Protein 3U9W (pdb70)

GO terms:
  GO:0043171 peptide catabolic process (P, IDA)
  GO:0008270 zinc ion binding (F, IDA)
  GO:0004177 aminopeptidase activity (F, IDA)
  GO:0004301 epoxide hydrolase activity (F, IDA)
  GO:0004463 leukotriene-A4 hydrolase activity (F, IDA)
  GO:0019370 leukotriene biosynthetic process (P, IDA)
  GO:0005737 cytoplasm (C, EXP)
  GO:0045148 tripeptide aminopeptidase activity (F, EXP)
  GO:0004463 leukotriene-A4 hydrolase activity (F, EXP)
  GO:0008233 peptidase activity (F, TAS)
  GO:0008270 zinc ion binding (F, TAS)
  GO:0019370 leukotriene biosynthetic process (P, TAS)
  GO:0004463 leukotriene-A4 hydrolase activity (F, TAS)
  GO:1904724 tertiary granule lumen (C, TAS)
  GO:1904813 ficolin-1-rich granule lumen (C, TAS)
  GO:0005576 extracellular region (C, TAS)
  GO:0005829 cytosol (C, TAS)
  GO:0005515 protein binding (F, IPI)
  GO:0005829 cytosol (C, IDA)
  GO:0070006 metalloaminopeptidase activity (F, IMP)

CATH classification: 2.60.40.1730 (+3 more: 3.30.2010.30, 1.10.390.10, 1.25.40.320)

Structure (mmCIF, N/CA/C/O backbone):
data_3U9W
#
_entry.id   3U9W
#
_cell.length_a   78.078
_cell.length_b   86.799
_cell.length_c   99.145
_cell.angle_alpha   90.000
_cell.angle_beta   90.000
_cell.angle_gamma   90.000
#
_symmetry.space_group_name_H-M   'P 21 21 21'
#
loop_
_entity.id
_entity.type
_entity.pdbx_description
1 polymer 'Leukotriene A-4 hydrolase'
2 non-polymer 'ZINC ION'
3 non-polymer 'YTTERBIUM (III) ION'
4 non-polymer 'CHLORIDE ION'
5 non-polymer IMIDAZOLE
6 non-polymer GLYCEROL
7 non-polymer N-[3-(4-benzylphenoxy)propyl]-N-methyl-beta-alanine
8 non-polymer 'ACETATE ION'
9 water water
#
loop_
_atom_site.group_PDB
_atom_site.id
_atom_site.type_symbol
_atom_site.label_atom_id
_atom_site.label_alt_id
_atom_site.label_comp_id
_atom_site.label_asym_id
_atom_site.label_entity_id
_atom_site.label_seq_id
_atom_site.pdbx_PDB_ins_code
_atom_site.Cartn_x
_atom_site.Cartn_y
_atom_site.Cartn_z
_atom_site.occupancy
_atom_site.B_iso_or_equiv
_atom_site.auth_seq_id
_atom_site.auth_comp_id
_atom_site.auth_asym_id
_atom_site.auth_atom_id
_atom_site.pdbx_PDB_model_num
ATOM 1 N N . ILE A 1 1 ? 18.148 -14.278 10.853 1.00 32.28 1003 ILE A N 1
ATOM 2 C CA . ILE A 1 1 ? 19.189 -13.300 10.315 1.00 31.40 1003 ILE A CA 1
ATOM 3 C C . ILE A 1 1 ? 19.447 -13.408 8.810 1.00 28.77 1003 ILE A C 1
ATOM 4 O O . ILE A 1 1 ? 20.118 -14.312 8.344 1.00 30.47 1003 ILE A O 1
ATOM 9 N N . VAL A 1 2 ? 18.922 -12.463 8.038 1.00 24.10 1004 VAL A N 1
ATOM 10 C CA . VAL A 1 2 ? 18.788 -12.722 6.601 1.00 21.22 1004 VAL A CA 1
ATOM 11 C C . VAL A 1 2 ? 19.576 -11.720 5.817 1.00 16.80 1004 VAL A C 1
ATOM 12 O O . VAL A 1 2 ? 19.333 -10.469 5.995 1.00 18.44 1004 VAL A O 1
ATOM 16 N N . ASP A 1 3 ? 20.444 -12.181 4.888 1.00 15.98 1005 ASP A N 1
ATOM 17 C CA . ASP A 1 3 ? 21.082 -11.232 3.962 1.00 12.26 1005 ASP A CA 1
ATOM 18 C C . ASP A 1 3 ? 20.095 -10.983 2.818 1.00 11.07 1005 ASP A C 1
ATOM 19 O O . ASP A 1 3 ? 20.100 -11.701 1.806 1.00 12.57 1005 ASP A O 1
ATOM 24 N N . THR A 1 4 ? 19.328 -9.907 2.963 1.00 10.79 1006 THR A N 1
ATOM 25 C CA . THR A 1 4 ? 18.314 -9.573 1.977 1.00 12.58 1006 THR A CA 1
ATOM 26 C C . THR A 1 4 ? 18.855 -8.933 0.721 1.00 12.95 1006 THR A C 1
ATOM 27 O O . THR A 1 4 ? 18.092 -8.614 -0.181 1.00 16.90 1006 THR A O 1
ATOM 31 N N . CYS A 1 5 ? 20.184 -8.894 0.592 1.00 8.77 1007 CYS A N 1
ATOM 32 C CA . CYS A 1 5 ? 20.768 -8.421 -0.641 1.00 8.87 1007 CYS A CA 1
ATOM 33 C C . CYS A 1 5 ? 21.367 -9.553 -1.494 1.00 8.68 1007 CYS A C 1
ATOM 34 O O . CYS A 1 5 ? 21.852 -9.272 -2.594 1.00 9.81 1007 CYS A O 1
ATOM 37 N N . SER A 1 6 ? 21.320 -10.777 -0.986 1.00 9.01 1008 SER A N 1
ATOM 38 C CA . SER A 1 6 ? 21.943 -11.939 -1.672 1.00 7.95 1008 SER A CA 1
ATOM 39 C C . SER A 1 6 ? 20.929 -12.994 -1.984 1.00 8.53 1008 SER A C 1
ATOM 40 O O . SER A 1 6 ? 20.015 -13.158 -1.212 1.00 11.03 1008 SER A O 1
ATOM 43 N N . LEU A 1 7 ? 21.127 -13.614 -3.133 1.00 8.02 1009 LEU A N 1
ATOM 44 C CA . LEU A 1 7 ? 20.259 -14.707 -3.544 1.00 8.98 1009 LEU A CA 1
ATOM 45 C C . LEU A 1 7 ? 20.955 -16.055 -3.305 1.00 8.96 1009 LEU A C 1
ATOM 46 O O . LEU A 1 7 ? 20.362 -17.137 -3.575 1.00 10.89 1009 LEU A O 1
ATOM 51 N N . ALA A 1 8 ? 22.185 -16.064 -2.795 1.00 8.99 1010 ALA A N 1
ATOM 52 C CA . ALA A 1 8 ? 22.937 -17.307 -2.649 1.00 8.18 1010 ALA A CA 1
ATOM 53 C C . ALA A 1 8 ? 22.481 -18.054 -1.408 1.00 7.58 1010 ALA A C 1
ATOM 54 O O . ALA A 1 8 ? 21.893 -17.532 -0.477 1.00 9.27 1010 ALA A O 1
ATOM 56 N N . SER A 1 9 ? 22.904 -19.324 -1.334 1.00 8.13 1011 SER A N 1
ATOM 57 C CA . SER A 1 9 ? 22.719 -20.090 -0.098 1.00 8.02 1011 SER A CA 1
ATOM 58 C C . SER A 1 9 ? 23.400 -19.331 1.040 1.00 8.14 1011 SER A C 1
ATOM 59 O O . SER A 1 9 ? 24.505 -18.818 0.865 1.00 9.04 1011 SER A O 1
ATOM 62 N N . PRO A 1 10 ? 22.734 -19.252 2.192 1.00 8.56 1012 PRO A N 1
ATOM 63 C CA . PRO A 1 10 ? 23.336 -18.551 3.340 1.00 9.69 1012 PRO A CA 1
ATOM 64 C C . PRO A 1 10 ? 24.409 -19.354 4.025 1.00 8.28 1012 PRO A C 1
ATOM 65 O O . PRO A 1 10 ? 24.585 -20.569 3.749 1.00 9.29 1012 PRO A O 1
ATOM 69 N N . ALA A 1 11 ? 25.166 -18.708 4.892 1.00 8.76 1013 ALA A N 1
ATOM 70 C CA . ALA A 1 11 ? 26.271 -19.262 5.605 1.00 9.53 1013 ALA A CA 1
ATOM 71 C C . ALA A 1 11 ? 25.820 -20.418 6.488 1.00 9.46 1013 ALA A C 1
ATOM 72 O O . ALA A 1 11 ? 26.626 -21.258 6.892 1.00 10.71 1013 ALA A O 1
ATOM 74 N N . SER A 1 12 ? 24.524 -20.477 6.810 1.00 10.64 1014 SER A N 1
ATOM 75 C CA . SER A 1 12 ? 24.038 -21.583 7.619 1.00 12.00 1014 SER A CA 1
ATOM 76 C C . SER A 1 12 ? 23.866 -22.867 6.812 1.00 11.05 1014 SER A C 1
ATOM 77 O O . SER A 1 12 ? 23.627 -23.937 7.382 1.00 13.78 1014 SER A O 1
ATOM 80 N N . VAL A 1 13 ? 23.931 -22.780 5.474 1.00 9.73 1015 VAL A N 1
ATOM 81 C CA . VAL A 1 13 ? 23.766 -23.907 4.563 1.00 9.67 1015 VAL A CA 1
ATOM 82 C C . VAL A 1 13 ? 25.120 -24.364 4.035 1.00 8.73 1015 VAL A C 1
ATOM 83 O O . VAL A 1 13 ? 25.462 -25.557 4.066 1.00 9.69 1015 VAL A O 1
ATOM 87 N N . CYS A 1 14 ? 25.948 -23.440 3.585 1.00 8.22 1016 CYS A N 1
ATOM 88 C CA A CYS A 1 14 ? 27.263 -23.805 3.113 0.60 7.41 1016 CYS A CA 1
ATOM 89 C CA B CYS A 1 14 ? 27.225 -23.766 2.979 0.40 8.79 1016 CYS A CA 1
ATOM 90 C C . CYS A 1 14 ? 28.127 -22.550 3.142 1.00 7.72 1016 CYS A C 1
ATOM 91 O O . CYS A 1 14 ? 27.603 -21.424 3.191 1.00 8.08 1016 CYS A O 1
ATOM 96 N N . ARG A 1 15 ? 29.430 -22.741 3.155 1.00 7.93 1017 ARG A N 1
ATOM 97 C CA . ARG A 1 15 ? 30.347 -21.579 3.290 1.00 7.74 1017 ARG A CA 1
ATOM 98 C C . ARG A 1 15 ? 31.489 -21.758 2.351 1.00 7.15 1017 ARG A C 1
ATOM 99 O O . ARG A 1 15 ? 32.215 -22.802 2.378 1.00 8.23 1017 ARG A O 1
ATOM 107 N N . THR A 1 16 ? 31.764 -20.764 1.520 1.00 7.46 1018 THR A N 1
ATOM 108 C CA . THR A 1 16 ? 32.966 -20.760 0.708 1.00 6.68 1018 THR A CA 1
ATOM 109 C C . THR A 1 16 ? 34.180 -20.513 1.578 1.00 6.12 1018 THR A C 1
ATOM 110 O O . THR A 1 16 ? 34.213 -19.520 2.344 1.00 8.20 1018 THR A O 1
ATOM 114 N N . LYS A 1 17 ? 35.192 -21.374 1.485 1.00 6.17 1019 LYS A N 1
ATOM 115 C CA . LYS A 1 17 ? 36.401 -21.228 2.262 1.00 5.80 1019 LYS A CA 1
ATOM 116 C C . LYS A 1 17 ? 37.536 -20.670 1.457 1.00 5.41 1019 LYS A C 1
ATOM 117 O O . LYS A 1 17 ? 38.442 -20.041 2.068 1.00 6.52 1019 LYS A O 1
ATOM 123 N N . HIS A 1 18 ? 37.521 -20.847 0.151 1.00 5.60 1020 HIS A N 1
ATOM 124 C CA . HIS A 1 18 ? 38.662 -20.405 -0.668 1.00 5.94 1020 HIS A CA 1
ATOM 125 C C . HIS A 1 18 ? 38.179 -20.203 -2.069 1.00 5.78 1020 HIS A C 1
ATOM 126 O O . HIS A 1 18 ? 37.299 -20.944 -2.552 1.00 7.41 1020 HIS A O 1
ATOM 133 N N . LEU A 1 19 ? 38.731 -19.199 -2.750 1.00 6.09 1021 LEU A N 1
ATOM 134 C CA . LEU A 1 19 ? 38.585 -19.013 -4.177 1.00 6.62 1021 LEU A CA 1
ATOM 135 C C . LEU A 1 19 ? 39.916 -19.112 -4.867 1.00 6.24 1021 LEU A C 1
ATOM 136 O O . LEU A 1 19 ? 40.853 -18.453 -4.434 1.00 6.83 1021 LEU A O 1
ATOM 141 N N . HIS A 1 20 ? 40.016 -19.908 -5.928 1.00 6.37 1022 HIS A N 1
ATOM 142 C CA . HIS A 1 20 ? 41.114 -19.833 -6.824 1.00 6.85 1022 HIS A CA 1
ATOM 143 C C . HIS A 1 20 ? 40.636 -19.327 -8.138 1.00 6.95 1022 HIS A C 1
ATOM 144 O O . HIS A 1 20 ? 39.817 -19.969 -8.819 1.00 8.59 1022 HIS A O 1
ATOM 151 N N . LEU A 1 21 ? 41.042 -18.102 -8.468 1.00 8.20 1023 LEU A N 1
ATOM 152 C CA . LEU A 1 21 ? 40.585 -17.439 -9.672 1.00 8.12 1023 LEU A CA 1
ATOM 153 C C . LEU A 1 21 ? 41.690 -17.510 -10.729 1.00 8.11 1023 LEU A C 1
ATOM 154 O O . LEU A 1 21 ? 42.786 -17.057 -10.476 1.00 10.04 1023 LEU A O 1
ATOM 159 N N . ARG A 1 22 ? 41.364 -18.045 -11.900 1.00 7.88 1024 ARG A N 1
ATOM 160 C CA . ARG A 1 22 ? 42.317 -17.989 -13.021 1.00 8.32 1024 ARG A CA 1
ATOM 161 C C . ARG A 1 22 ? 41.607 -17.296 -14.145 1.00 8.28 1024 ARG A C 1
ATOM 162 O O . ARG A 1 22 ? 40.572 -17.760 -14.618 1.00 10.04 1024 ARG A O 1
ATOM 170 N N . CYS A 1 23 ? 42.086 -16.110 -14.551 1.00 8.77 1025 CYS A N 1
ATOM 171 C CA . CYS A 1 23 ? 41.329 -15.313 -15.522 1.00 8.98 1025 CYS A CA 1
ATOM 172 C C . CYS A 1 23 ? 42.218 -14.579 -16.462 1.00 8.13 1025 CYS A C 1
ATOM 173 O O . CYS A 1 23 ? 43.435 -14.486 -16.241 1.00 9.88 1025 CYS A O 1
ATOM 176 N N . SER A 1 24 ? 41.592 -14.163 -17.544 1.00 7.71 1026 SER A N 1
ATOM 177 C CA . SER A 1 24 ? 42.276 -13.360 -18.535 1.00 8.01 1026 SER A CA 1
ATOM 178 C C . SER A 1 24 ? 41.433 -12.109 -18.786 1.00 7.74 1026 SER A C 1
ATOM 179 O O . SER A 1 24 ? 40.225 -12.182 -18.949 1.00 9.03 1026 SER A O 1
ATOM 182 N N . VAL A 1 25 ? 42.125 -10.978 -18.873 1.00 8.08 1027 VAL A N 1
ATOM 183 C CA . VAL A 1 25 ? 41.480 -9.689 -19.080 1.00 7.89 1027 VAL A CA 1
ATOM 184 C C . VAL A 1 25 ? 41.545 -9.325 -20.538 1.00 8.48 1027 VAL A C 1
ATOM 185 O O . VAL A 1 25 ? 42.612 -8.971 -21.045 1.00 10.04 1027 VAL A O 1
ATOM 189 N N . ASP A 1 26 ? 40.404 -9.369 -21.221 1.00 8.12 1028 ASP A N 1
ATOM 190 C CA . ASP A 1 26 ? 40.351 -9.172 -22.669 1.00 10.04 1028 ASP A CA 1
ATOM 191 C C . ASP A 1 26 ? 39.880 -7.744 -22.949 1.00 9.85 1028 ASP A C 1
ATOM 192 O O . ASP A 1 26 ? 38.677 -7.493 -22.962 1.00 9.60 1028 ASP A O 1
ATOM 197 N N . PHE A 1 27 ? 40.815 -6.823 -23.169 1.00 9.94 1029 PHE A N 1
ATOM 198 C CA . PHE A 1 27 ? 40.444 -5.454 -23.445 1.00 9.82 1029 PHE A CA 1
ATOM 199 C C . PHE A 1 27 ? 39.750 -5.300 -24.788 1.00 12.07 1029 PHE A C 1
ATOM 200 O O . PHE A 1 27 ? 38.980 -4.359 -24.959 1.00 13.11 1029 PHE A O 1
ATOM 208 N N . THR A 1 28 ? 39.981 -6.239 -25.719 1.00 12.55 1030 THR A N 1
ATOM 209 C CA . THR A 1 28 ? 39.354 -6.125 -27.038 1.00 14.04 1030 THR A CA 1
ATOM 210 C C . THR A 1 28 ? 37.848 -6.370 -26.921 1.00 13.10 1030 THR A C 1
ATOM 211 O O . THR A 1 28 ? 37.101 -5.838 -27.716 1.00 17.78 1030 THR A O 1
ATOM 215 N N . ARG A 1 29 ? 37.416 -7.179 -25.964 1.00 11.03 1031 ARG A N 1
ATOM 216 C CA . ARG A 1 29 ? 36.013 -7.537 -25.775 1.00 11.11 1031 ARG A CA 1
ATOM 217 C C . ARG A 1 29 ? 35.405 -6.907 -24.527 1.00 9.16 1031 ARG A C 1
ATOM 218 O O . ARG A 1 29 ? 34.220 -7.038 -24.269 1.00 10.65 1031 ARG A O 1
ATOM 226 N N . ARG A 1 30 ? 36.248 -6.280 -23.709 1.00 8.88 1032 ARG A N 1
ATOM 227 C CA . ARG A 1 30 ? 35.853 -5.786 -22.375 1.00 8.26 1032 ARG A CA 1
ATOM 228 C C . ARG A 1 30 ? 35.214 -6.934 -21.572 1.00 7.63 1032 ARG A C 1
ATOM 229 O O . ARG A 1 30 ? 34.156 -6.769 -20.973 1.00 8.38 1032 ARG A O 1
ATOM 237 N N . THR A 1 31 ? 35.924 -8.080 -21.548 1.00 8.44 1033 THR A N 1
ATOM 238 C CA A THR A 1 31 ? 35.427 -9.166 -20.712 0.50 8.26 1033 THR A CA 1
ATOM 239 C CA B THR A 1 31 ? 35.449 -9.220 -20.785 0.50 8.88 1033 THR A CA 1
ATOM 240 C C . THR A 1 31 ? 36.587 -9.762 -19.928 1.00 8.02 1033 THR A C 1
ATOM 241 O O . THR A 1 31 ? 37.745 -9.761 -20.356 1.00 10.08 1033 THR A O 1
ATOM 248 N N . LEU A 1 32 ? 36.244 -10.216 -18.731 1.00 8.34 1034 LEU A N 1
ATOM 249 C CA A LEU A 1 32 ? 37.117 -11.102 -17.940 0.50 9.08 1034 LEU A CA 1
ATOM 250 C CA B LEU A 1 32 ? 37.149 -11.045 -17.976 0.50 9.07 1034 LEU A CA 1
ATOM 251 C C . LEU A 1 32 ? 36.606 -12.495 -18.166 1.00 8.86 1034 LEU A C 1
ATOM 252 O O . LEU A 1 32 ? 35.409 -12.769 -17.990 1.00 10.42 1034 LEU A O 1
ATOM 261 N N . THR A 1 33 ? 37.496 -13.398 -18.550 1.00 9.63 1035 THR A N 1
ATOM 262 C CA . THR A 1 33 ? 37.073 -14.765 -18.775 1.00 10.38 1035 THR A CA 1
ATOM 263 C C . THR A 1 33 ? 37.935 -15.698 -17.928 1.00 9.73 1035 THR A C 1
ATOM 264 O O . THR A 1 33 ? 39.131 -15.436 -17.753 1.00 12.26 1035 THR A O 1
ATOM 268 N N . GLY A 1 34 ? 37.364 -16.796 -17.491 1.00 10.18 1036 GLY A N 1
ATOM 269 C CA . GLY A 1 34 ? 38.219 -17.698 -16.743 1.00 11.10 1036 GLY A CA 1
ATOM 270 C C . GLY A 1 34 ? 37.420 -18.697 -15.934 1.00 8.30 1036 GLY A C 1
ATOM 271 O O . GLY A 1 34 ? 36.309 -19.086 -16.296 1.00 8.70 1036 GLY A O 1
ATOM 272 N N . THR A 1 35 ? 38.071 -19.116 -14.870 1.00 8.05 1037 THR A N 1
ATOM 273 C CA A THR A 1 35 ? 37.499 -20.084 -13.964 0.50 8.71 1037 THR A CA 1
ATOM 274 C CA B THR A 1 35 ? 37.496 -20.088 -13.954 0.50 10.19 1037 THR A CA 1
ATOM 275 C C . THR A 1 35 ? 37.572 -19.580 -12.520 1.00 8.53 1037 THR A C 1
ATOM 276 O O . THR A 1 35 ? 38.576 -18.979 -12.120 1.00 10.13 1037 THR A O 1
ATOM 283 N N . ALA A 1 36 ? 36.507 -19.795 -11.770 1.00 8.18 1038 ALA A N 1
ATOM 284 C CA . ALA A 1 36 ? 36.475 -19.562 -10.332 1.00 7.60 1038 ALA A CA 1
ATOM 285 C C . ALA A 1 36 ? 36.293 -20.932 -9.711 1.00 7.88 1038 ALA A C 1
ATOM 286 O O . ALA A 1 36 ? 35.263 -21.578 -9.908 1.00 8.86 1038 ALA A O 1
ATOM 288 N N . ALA A 1 37 ? 37.319 -21.349 -8.985 1.00 8.09 1039 ALA A N 1
ATOM 289 C CA . ALA A 1 37 ? 37.245 -22.644 -8.262 1.00 7.49 1039 ALA A CA 1
ATOM 290 C C . ALA A 1 37 ? 36.936 -22.336 -6.824 1.00 7.14 1039 ALA A C 1
ATOM 291 O O . ALA A 1 37 ? 37.774 -21.716 -6.112 1.00 7.68 1039 ALA A O 1
ATOM 293 N N . LEU A 1 38 ? 35.716 -22.618 -6.382 1.00 6.99 1040 LEU A N 1
ATOM 294 C CA . LEU A 1 38 ? 35.317 -22.351 -5.042 1.00 7.32 1040 LEU A CA 1
ATOM 295 C C . LEU A 1 38 ? 35.442 -23.601 -4.175 1.00 6.90 1040 LEU A C 1
ATOM 296 O O . LEU A 1 38 ? 34.821 -24.646 -4.523 1.00 7.76 1040 LEU A O 1
ATOM 301 N N . THR A 1 39 ? 36.150 -23.537 -3.087 1.00 6.65 1041 THR A N 1
ATOM 302 C CA . THR A 1 39 ? 36.193 -24.596 -2.076 1.00 6.54 1041 THR A CA 1
ATOM 303 C C . THR A 1 39 ? 35.062 -24.318 -1.144 1.00 7.34 1041 THR A C 1
ATOM 304 O O . THR A 1 39 ? 35.056 -23.243 -0.506 1.00 8.23 1041 THR A O 1
ATOM 308 N N . VAL A 1 40 ? 34.031 -25.190 -1.102 1.00 7.38 1042 VAL A N 1
ATOM 309 C CA A VAL A 1 40 ? 32.865 -24.936 -0.285 0.40 7.42 1042 VAL A CA 1
ATOM 310 C CA B VAL A 1 40 ? 32.823 -24.956 -0.361 0.60 7.24 1042 VAL A CA 1
ATOM 311 C C . VAL A 1 40 ? 32.658 -25.998 0.741 1.00 7.40 1042 VAL A C 1
ATOM 312 O O . VAL A 1 40 ? 32.842 -27.220 0.451 1.00 10.33 1042 VAL A O 1
ATOM 319 N N . GLN A 1 41 ? 32.358 -25.601 1.953 1.00 6.80 1043 GLN A N 1
ATOM 320 C CA . GLN A 1 41 ? 32.133 -26.495 3.080 1.00 7.96 1043 GLN A CA 1
ATOM 321 C C . GLN A 1 41 ? 30.676 -26.608 3.377 1.00 7.95 1043 GLN A C 1
ATOM 322 O O . GLN A 1 41 ? 30.026 -25.581 3.660 1.00 8.69 1043 GLN A O 1
ATOM 328 N N . SER A 1 42 ? 30.083 -27.821 3.320 1.00 7.94 1044 SER A N 1
ATOM 329 C CA . SER A 1 42 ? 28.708 -27.911 3.662 1.00 8.44 1044 SER A CA 1
ATOM 330 C C . SER A 1 42 ? 28.490 -27.653 5.160 1.00 8.40 1044 SER A C 1
ATOM 331 O O . SER A 1 42 ? 29.301 -28.081 5.995 1.00 8.88 1044 SER A O 1
ATOM 334 N N . GLN A 1 43 ? 27.407 -26.945 5.532 1.00 8.34 1045 GLN A N 1
ATOM 335 C CA . GLN A 1 43 ? 27.010 -26.793 6.922 1.00 9.29 1045 GLN A CA 1
ATOM 336 C C . GLN A 1 43 ? 25.872 -27.739 7.299 1.00 11.40 1045 GLN A C 1
ATOM 337 O O . GLN A 1 43 ? 25.323 -27.578 8.383 1.00 13.94 1045 GLN A O 1
ATOM 343 N N . GLU A 1 44 ? 25.444 -28.588 6.369 1.00 10.31 1046 GLU A N 1
ATOM 344 C CA . GLU A 1 44 ? 24.224 -29.360 6.567 1.00 11.26 1046 GLU A CA 1
ATOM 345 C C . GLU A 1 44 ? 24.520 -30.792 6.162 1.00 9.97 1046 GLU A C 1
ATOM 346 O O . GLU A 1 44 ? 25.299 -31.072 5.292 1.00 10.51 1046 GLU A O 1
ATOM 352 N N . ASP A 1 45 ? 23.760 -31.671 6.770 1.00 9.44 1047 ASP A N 1
ATOM 353 C CA . ASP A 1 45 ? 23.752 -33.061 6.346 1.00 9.34 1047 ASP A CA 1
ATOM 354 C C . ASP A 1 45 ? 23.059 -33.163 5.008 1.00 8.01 1047 ASP A C 1
ATOM 355 O O . ASP A 1 45 ? 22.066 -32.505 4.765 1.00 9.33 1047 ASP A O 1
ATOM 360 N N . ASN A 1 46 ? 23.477 -34.105 4.166 1.00 8.58 1048 ASN A N 1
ATOM 361 C CA . ASN A 1 46 ? 22.751 -34.485 2.955 1.00 8.50 1048 ASN A CA 1
ATOM 362 C C . ASN A 1 46 ? 22.531 -33.293 2.023 1.00 8.11 1048 ASN A C 1
ATOM 363 O O . ASN A 1 46 ? 21.521 -33.172 1.379 1.00 9.06 1048 ASN A O 1
ATOM 368 N N . LEU A 1 47 ? 23.578 -32.474 1.876 1.00 8.19 1049 LEU A N 1
ATOM 369 C CA . LEU A 1 47 ? 23.432 -31.265 1.020 1.00 9.48 1049 LEU A CA 1
ATOM 370 C C . LEU A 1 47 ? 23.586 -31.685 -0.426 1.00 8.39 1049 LEU A C 1
ATOM 371 O O . LEU A 1 47 ? 24.620 -32.260 -0.835 1.00 8.76 1049 LEU A O 1
ATOM 376 N N . ARG A 1 48 ? 22.594 -31.341 -1.227 1.00 9.33 1050 ARG A N 1
ATOM 377 C CA . ARG A 1 48 ? 22.545 -31.769 -2.603 1.00 10.12 1050 ARG A CA 1
ATOM 378 C C . ARG A 1 48 ? 22.516 -30.677 -3.644 1.00 9.55 1050 ARG A C 1
ATOM 379 O O . ARG A 1 48 ? 22.591 -30.937 -4.815 1.00 10.69 1050 ARG A O 1
ATOM 387 N N . SER A 1 49 ? 22.431 -29.411 -3.199 1.00 10.42 1051 SER A N 1
ATOM 388 C CA . SER A 1 49 ? 22.423 -28.285 -4.162 1.00 11.13 1051 SER A CA 1
ATOM 389 C C . SER A 1 49 ? 22.804 -27.055 -3.374 1.00 10.57 1051 SER A C 1
ATOM 390 O O . SER A 1 49 ? 22.702 -27.035 -2.155 1.00 11.95 1051 SER A O 1
ATOM 393 N N . LEU A 1 50 ? 23.315 -26.103 -4.139 1.00 10.84 1052 LEU A N 1
ATOM 394 C CA . LEU A 1 50 ? 23.536 -24.780 -3.551 1.00 10.60 1052 LEU A CA 1
ATOM 395 C C . LEU A 1 50 ? 23.329 -23.766 -4.606 1.00 10.61 1052 LEU A C 1
ATOM 396 O O . LEU A 1 50 ? 23.226 -24.041 -5.802 1.00 11.74 1052 LEU A O 1
ATOM 401 N N . VAL A 1 51 ? 23.213 -22.540 -4.099 1.00 8.82 1053 VAL A N 1
ATOM 402 C CA . VAL A 1 51 ? 22.918 -21.382 -4.977 1.00 8.14 1053 VAL A CA 1
ATOM 403 C C . VAL A 1 51 ? 24.004 -20.315 -4.784 1.00 7.20 1053 VAL A C 1
ATOM 404 O O . VAL A 1 51 ? 24.393 -20.053 -3.671 1.00 7.94 1053 VAL A O 1
ATOM 408 N N . LEU A 1 52 ? 24.433 -19.807 -5.928 1.00 6.99 1054 LEU A N 1
ATOM 409 C CA . LEU A 1 52 ? 25.372 -18.663 -5.895 1.00 7.35 1054 LEU A CA 1
ATOM 410 C C . LEU A 1 52 ? 24.718 -17.440 -6.515 1.00 7.21 1054 LEU A C 1
ATOM 411 O O . LEU A 1 52 ? 23.819 -17.529 -7.321 1.00 8.95 1054 LEU A O 1
ATOM 416 N N . ASP A 1 53 ? 25.287 -16.273 -6.160 1.00 7.61 1055 ASP A N 1
ATOM 417 C CA . ASP A 1 53 ? 24.876 -15.003 -6.822 1.00 7.17 1055 ASP A CA 1
ATOM 418 C C . ASP A 1 53 ? 25.646 -14.857 -8.130 1.00 7.26 1055 ASP A C 1
ATOM 419 O O . ASP A 1 53 ? 26.839 -15.171 -8.231 1.00 7.94 1055 ASP A O 1
ATOM 424 N N . THR A 1 54 ? 24.991 -14.255 -9.123 1.00 7.54 1056 THR A N 1
ATOM 425 C CA . THR A 1 54 ? 25.668 -13.859 -10.348 1.00 8.81 1056 THR A CA 1
ATOM 426 C C . THR A 1 54 ? 24.958 -12.642 -10.896 1.00 8.71 1056 THR A C 1
ATOM 427 O O . THR A 1 54 ? 23.766 -12.425 -10.600 1.00 10.15 1056 THR A O 1
ATOM 431 N N . LYS A 1 55 ? 25.657 -11.833 -11.703 1.00 7.82 1057 LYS A N 1
ATOM 432 C CA . LYS A 1 55 ? 24.997 -10.684 -12.309 1.00 8.67 1057 LYS A CA 1
ATOM 433 C C . LYS A 1 55 ? 25.683 -10.431 -13.631 1.00 7.56 1057 LYS A C 1
ATOM 434 O O . LYS A 1 55 ? 26.869 -10.102 -13.709 1.00 8.59 1057 LYS A O 1
ATOM 440 N N . ASP A 1 56 ? 24.924 -10.608 -14.706 1.00 7.98 1058 ASP A N 1
ATOM 441 C CA . ASP A 1 56 ? 25.414 -10.403 -16.070 1.00 9.04 1058 ASP A CA 1
ATOM 442 C C . ASP A 1 56 ? 26.612 -11.278 -16.369 1.00 8.66 1058 ASP A C 1
ATOM 443 O O . ASP A 1 56 ? 27.501 -10.893 -17.115 1.00 10.77 1058 ASP A O 1
ATOM 448 N N . LEU A 1 57 ? 26.612 -12.512 -15.844 1.00 8.96 1059 LEU A N 1
ATOM 449 C CA . LEU A 1 57 ? 27.717 -13.438 -16.148 1.00 9.12 1059 LEU A CA 1
ATOM 450 C C . LEU A 1 57 ? 27.225 -14.454 -17.172 1.00 9.37 1059 LEU A C 1
ATOM 451 O O . LEU A 1 57 ? 26.045 -14.869 -17.161 1.00 13.50 1059 LEU A O 1
ATOM 456 N N . THR A 1 58 ? 28.107 -14.837 -18.055 1.00 8.94 1060 THR A N 1
ATOM 457 C CA . THR A 1 58 ? 27.822 -15.955 -18.960 1.00 10.43 1060 THR A CA 1
ATOM 458 C C . THR A 1 58 ? 28.531 -17.191 -18.417 1.00 11.33 1060 THR A C 1
ATOM 459 O O . THR A 1 58 ? 29.742 -17.179 -18.212 1.00 12.62 1060 THR A O 1
ATOM 463 N N . ILE A 1 59 ? 27.769 -18.236 -18.109 1.00 10.13 1061 ILE A N 1
ATOM 464 C CA . ILE A 1 59 ? 28.353 -19.440 -17.568 1.00 10.66 1061 ILE A CA 1
ATOM 465 C C . ILE A 1 59 ? 28.528 -20.437 -18.683 1.00 11.57 1061 ILE A C 1
ATOM 466 O O . ILE A 1 59 ? 27.600 -20.740 -19.437 1.00 13.54 1061 ILE A O 1
ATOM 471 N N . GLU A 1 60 ? 29.745 -20.951 -18.789 1.00 11.76 1062 GLU A N 1
ATOM 472 C CA . GLU A 1 60 ? 30.010 -21.989 -19.799 1.00 12.48 1062 GLU A CA 1
ATOM 473 C C . GLU A 1 60 ? 29.793 -23.381 -19.258 1.00 11.98 1062 GLU A C 1
ATOM 474 O O . GLU A 1 60 ? 29.216 -24.237 -19.926 1.00 13.61 1062 GLU A O 1
ATOM 480 N N . LYS A 1 61 ? 30.255 -23.645 -18.046 1.00 11.25 1063 LYS A N 1
ATOM 481 C CA . LYS A 1 61 ? 30.116 -25.003 -17.453 1.00 10.36 1063 LYS A CA 1
ATOM 482 C C . LYS A 1 61 ? 30.463 -24.931 -15.987 1.00 9.51 1063 LYS A C 1
ATOM 483 O O . LYS A 1 61 ? 31.184 -23.976 -15.565 1.00 10.22 1063 LYS A O 1
ATOM 489 N N . VAL A 1 62 ? 30.058 -25.953 -15.236 1.00 9.29 1064 VAL A N 1
ATOM 490 C CA . VAL A 1 62 ? 30.384 -26.131 -13.847 1.00 9.70 1064 VAL A CA 1
ATOM 491 C C . VAL A 1 62 ? 30.958 -27.542 -13.703 1.00 9.97 1064 VAL A C 1
ATOM 492 O O . VAL A 1 62 ? 30.267 -28.494 -14.117 1.00 11.31 1064 VAL A O 1
ATOM 496 N N . VAL A 1 63 ? 32.131 -27.679 -13.125 1.00 9.59 1065 VAL A N 1
ATOM 497 C CA . VAL A 1 63 ? 32.813 -28.968 -13.040 1.00 10.09 1065 VAL A CA 1
ATOM 498 C C . VAL A 1 63 ? 33.078 -29.296 -11.578 1.00 10.01 1065 VAL A C 1
ATOM 499 O O . VAL A 1 63 ? 33.633 -28.474 -10.825 1.00 10.20 1065 VAL A O 1
ATOM 503 N N . ILE A 1 64 ? 32.716 -30.532 -11.206 1.00 10.01 1066 ILE A N 1
ATOM 504 C CA . ILE A 1 64 ? 32.959 -31.071 -9.859 1.00 10.24 1066 ILE A CA 1
ATOM 505 C C . ILE A 1 64 ? 33.458 -32.484 -10.094 1.00 10.68 1066 ILE A C 1
ATOM 506 O O . ILE A 1 64 ? 32.879 -33.223 -10.914 1.00 11.52 1066 ILE A O 1
ATOM 511 N N . ASN A 1 65 ? 34.522 -32.854 -9.394 1.00 11.24 1067 ASN A N 1
ATOM 512 C CA . ASN A 1 65 ? 35.070 -34.234 -9.544 1.00 12.63 1067 ASN A CA 1
ATOM 513 C C . ASN A 1 65 ? 35.398 -34.496 -11.003 1.00 13.37 1067 ASN A C 1
ATOM 514 O O . ASN A 1 65 ? 35.256 -35.603 -11.485 1.00 15.61 1067 ASN A O 1
ATOM 519 N N . GLY A 1 66 ? 35.854 -33.485 -11.737 1.00 13.09 1068 GLY A N 1
ATOM 520 C CA . GLY A 1 66 ? 36.341 -33.709 -13.089 1.00 15.18 1068 GLY A CA 1
ATOM 521 C C . GLY A 1 66 ? 35.257 -33.852 -14.150 1.00 13.98 1068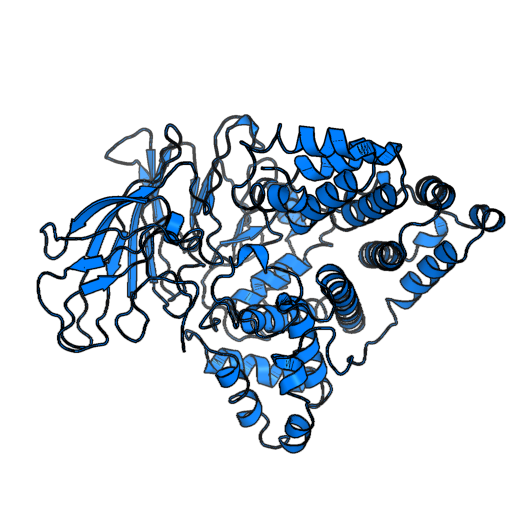 GLY A C 1
ATOM 522 O O . GLY A 1 66 ? 35.594 -34.140 -15.304 1.00 17.57 1068 GLY A O 1
ATOM 523 N N . GLN A 1 67 ? 33.974 -33.731 -13.776 1.00 13.54 1069 GLN A N 1
ATOM 524 C CA . GLN A 1 67 ? 32.871 -33.842 -14.715 1.00 13.03 1069 GLN A CA 1
ATOM 525 C C . GLN A 1 67 ? 31.959 -32.642 -14.631 1.00 11.70 1069 GLN A C 1
ATOM 526 O O . GLN A 1 67 ? 31.818 -32.014 -13.570 1.00 12.09 1069 GLN A O 1
ATOM 532 N N . GLU A 1 68 ? 31.290 -32.369 -15.747 1.00 11.86 1070 GLU A N 1
ATOM 533 C CA . GLU A 1 68 ? 30.315 -31.316 -15.799 1.00 12.18 1070 GLU A CA 1
ATOM 534 C C . GLU A 1 68 ? 29.090 -31.699 -15.015 1.00 12.13 1070 GLU A C 1
ATOM 535 O O . GLU A 1 68 ? 28.644 -32.859 -15.073 1.00 14.09 1070 GLU A O 1
ATOM 541 N N . VAL A 1 69 ? 28.522 -30.774 -14.294 1.00 10.63 1071 VAL A N 1
ATOM 542 C CA . VAL A 1 69 ? 27.336 -30.940 -13.518 1.00 11.22 1071 VAL A CA 1
ATOM 543 C C . VAL A 1 69 ? 26.215 -30.037 -13.997 1.00 11.75 1071 VAL A C 1
ATOM 544 O O . VAL A 1 69 ? 26.449 -29.006 -14.606 1.00 13.06 1071 VAL A O 1
ATOM 548 N N . LYS A 1 70 ? 25.007 -30.365 -13.576 1.00 11.91 1072 LYS A N 1
ATOM 549 C CA . LYS A 1 70 ? 23.833 -29.587 -13.930 1.00 12.99 1072 LYS A CA 1
ATOM 550 C C . LYS A 1 70 ? 23.834 -28.305 -13.093 1.00 11.86 1072 LYS A C 1
ATOM 551 O O . LYS A 1 70 ? 24.107 -28.295 -11.894 1.00 12.61 1072 LYS A O 1
ATOM 557 N N . TYR A 1 71 ? 23.409 -27.218 -13.728 1.00 11.74 1073 TYR A N 1
ATOM 558 C CA . TYR A 1 71 ? 23.155 -25.965 -13.037 1.00 11.98 1073 TYR A CA 1
ATOM 559 C C . TYR A 1 71 ? 22.005 -25.240 -13.747 1.00 12.57 1073 TYR A C 1
ATOM 560 O O . TYR A 1 71 ? 21.669 -25.529 -14.896 1.00 13.43 1073 TYR A O 1
ATOM 569 N N . ALA A 1 72 ? 21.434 -24.250 -13.089 1.00 12.65 1074 ALA A N 1
ATOM 570 C CA . ALA A 1 72 ? 20.346 -23.489 -13.693 1.00 14.13 1074 ALA A CA 1
ATOM 571 C C . ALA A 1 72 ? 20.464 -22.076 -13.240 1.00 13.26 1074 ALA A C 1
ATOM 572 O O . ALA A 1 72 ? 20.667 -21.822 -12.060 1.00 15.37 1074 ALA A O 1
ATOM 574 N N . LEU A 1 73 ? 20.247 -21.170 -14.175 1.00 13.39 1075 LEU A N 1
ATOM 575 C CA . LEU A 1 73 ? 20.257 -19.748 -13.831 1.00 14.08 1075 LEU A CA 1
ATOM 576 C C . LEU A 1 73 ? 18.793 -19.305 -13.728 1.00 14.24 1075 LEU A C 1
ATOM 577 O O . LEU A 1 73 ? 18.028 -19.491 -14.692 1.00 17.71 1075 LEU A O 1
ATOM 582 N N . GLY A 1 74 ? 18.393 -18.778 -12.577 1.00 13.61 1076 GLY A N 1
ATOM 583 C CA . GLY A 1 74 ? 17.033 -18.313 -12.392 1.00 15.26 1076 GLY A CA 1
ATOM 584 C C . GLY A 1 74 ? 16.807 -16.960 -13.045 1.00 15.01 1076 GLY A C 1
ATOM 585 O O . GLY A 1 74 ? 17.730 -16.278 -13.533 1.00 16.38 1076 GLY A O 1
ATOM 586 N N . GLU A 1 75 ? 15.556 -16.528 -13.011 1.00 17.09 1077 GLU A N 1
ATOM 587 C CA . GLU A 1 75 ? 15.200 -15.205 -13.547 1.00 16.54 1077 GLU A CA 1
ATOM 588 C C . GLU A 1 75 ? 15.963 -14.055 -12.884 1.00 15.12 1077 GLU A C 1
ATOM 589 O O . GLU A 1 75 ? 16.205 -14.098 -11.678 1.00 14.37 1077 GLU A O 1
ATOM 595 N N . ARG A 1 76 ? 16.318 -13.009 -13.631 1.00 15.27 1078 ARG A N 1
ATOM 596 C CA . ARG A 1 76 ? 17.019 -11.896 -12.978 1.00 14.82 1078 ARG A CA 1
ATOM 597 C C . ARG A 1 76 ? 16.053 -11.204 -12.003 1.00 13.89 1078 ARG A C 1
ATOM 598 O O . ARG A 1 76 ? 14.859 -10.989 -12.318 1.00 17.03 1078 ARG A O 1
ATOM 606 N N . GLN A 1 77 ? 16.597 -10.799 -10.854 1.00 11.82 1079 GLN A N 1
ATOM 607 C CA . GLN A 1 77 ? 15.898 -9.997 -9.862 1.00 11.36 1079 GLN A CA 1
ATOM 608 C C . GLN A 1 77 ? 16.588 -8.635 -9.769 1.00 10.79 1079 GLN A C 1
ATOM 609 O O . GLN A 1 77 ? 17.238 -8.336 -8.767 1.00 12.55 1079 GLN A O 1
ATOM 615 N N . SER A 1 78 ? 16.392 -7.841 -10.829 1.00 11.48 1080 SER A N 1
ATOM 616 C CA A SER A 1 78 ? 16.892 -6.480 -10.893 0.50 12.46 1080 SER A CA 1
ATOM 617 C CA B SER A 1 78 ? 16.919 -6.500 -10.961 0.50 12.44 1080 SER A CA 1
ATOM 618 C C . SER A 1 78 ? 18.329 -6.408 -10.438 1.00 11.51 1080 SER A C 1
ATOM 619 O O . SER A 1 78 ? 19.166 -7.178 -10.916 1.00 12.07 1080 SER A O 1
ATOM 624 N N . TYR A 1 79 ? 18.606 -5.514 -9.493 1.00 11.19 1081 TYR A N 1
ATOM 625 C CA . TYR A 1 79 ? 19.979 -5.205 -9.132 1.00 10.77 1081 TYR A CA 1
ATOM 626 C C . TYR A 1 79 ? 20.638 -6.353 -8.380 1.00 9.03 1081 TYR A C 1
ATOM 627 O O . TYR A 1 79 ? 21.855 -6.345 -8.212 1.00 11.24 1081 TYR A O 1
ATOM 636 N N . LYS A 1 80 ? 19.869 -7.365 -7.949 1.00 8.88 1082 LYS A N 1
ATOM 637 C CA . LYS A 1 80 ? 20.485 -8.524 -7.254 1.00 8.40 1082 LYS A CA 1
ATOM 638 C C . LYS A 1 80 ? 21.113 -9.478 -8.246 1.00 7.30 1082 LYS A C 1
ATOM 639 O O . LYS A 1 80 ? 21.872 -10.372 -7.849 1.00 8.83 1082 LYS A O 1
ATOM 645 N N . GLY A 1 81 ? 20.772 -9.386 -9.527 1.00 8.34 1083 GLY A N 1
ATOM 646 C CA . GLY A 1 81 ? 21.261 -10.354 -10.514 1.00 8.07 1083 GLY A CA 1
ATOM 647 C C . GLY A 1 81 ? 20.398 -11.601 -10.509 1.00 8.72 1083 GLY A C 1
ATOM 648 O O . GLY A 1 81 ? 19.191 -11.582 -10.216 1.00 9.95 1083 GLY A O 1
ATOM 649 N N . SER A 1 82 ? 21.002 -12.705 -10.926 1.00 9.84 1084 SER A N 1
ATOM 650 C CA . SER A 1 82 ? 20.301 -13.973 -11.172 1.00 10.06 1084 SER A CA 1
ATOM 651 C C . SER A 1 82 ? 20.913 -15.052 -10.302 1.00 10.00 1084 SER A C 1
ATOM 652 O O . SER A 1 82 ? 22.128 -15.228 -10.316 1.00 12.52 1084 SER A O 1
ATOM 655 N N . PRO A 1 83 ? 20.070 -15.818 -9.612 1.00 9.63 1085 PRO A N 1
ATOM 656 C CA . PRO A 1 83 ? 20.584 -16.919 -8.782 1.00 9.51 1085 PRO A CA 1
ATOM 657 C C . PRO A 1 83 ? 21.016 -18.103 -9.657 1.00 9.14 1085 PRO A C 1
ATOM 658 O O . PRO A 1 83 ? 20.399 -18.409 -10.663 1.00 11.65 1085 PRO A O 1
ATOM 662 N N . MET A 1 84 ? 22.135 -18.706 -9.291 1.00 8.79 1086 MET A N 1
ATOM 663 C CA A MET A 1 84 ? 22.696 -19.851 -9.995 0.50 8.97 1086 MET A CA 1
ATOM 664 C CA B MET A 1 84 ? 22.601 -19.886 -10.021 0.50 9.56 1086 MET A CA 1
ATOM 665 C C . MET A 1 84 ? 22.610 -21.085 -9.107 1.00 8.98 1086 MET A C 1
ATOM 666 O O . MET A 1 84 ? 23.345 -21.170 -8.165 1.00 9.38 1086 MET A O 1
ATOM 675 N N . GLU A 1 85 ? 21.709 -22.017 -9.443 1.00 9.56 1087 GLU A N 1
ATOM 676 C CA . GLU A 1 85 ? 21.588 -23.248 -8.636 1.00 9.94 1087 GLU A CA 1
ATOM 677 C C . GLU A 1 85 ? 22.439 -24.339 -9.218 1.00 10.07 1087 GLU A C 1
ATOM 678 O O . GLU A 1 85 ? 22.307 -24.627 -10.400 1.00 13.37 1087 GLU A O 1
ATOM 684 N N . ILE A 1 86 ? 23.307 -24.914 -8.407 1.00 9.34 1088 ILE A N 1
ATOM 685 C CA . ILE A 1 86 ? 24.173 -25.980 -8.847 1.00 9.79 1088 ILE A CA 1
ATOM 686 C C . ILE A 1 86 ? 23.729 -27.305 -8.179 1.00 9.95 1088 ILE A C 1
ATOM 687 O O . ILE A 1 86 ? 23.569 -27.363 -6.961 1.00 11.15 1088 ILE A O 1
ATOM 692 N N . SER A 1 87 ? 23.534 -28.332 -9.007 1.00 10.93 1089 SER A N 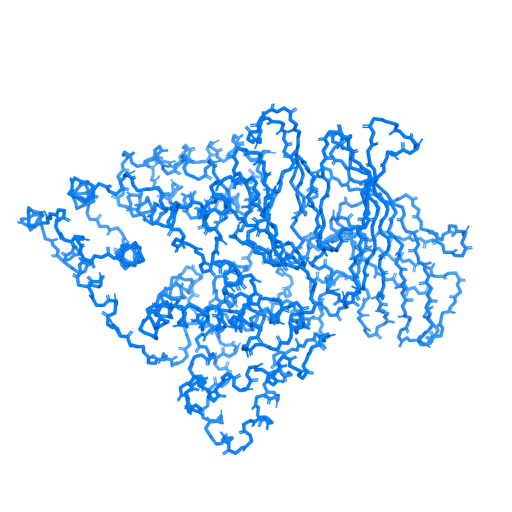1
ATOM 693 C CA . SER A 1 87 ? 23.097 -29.661 -8.470 1.00 12.82 1089 SER A CA 1
ATOM 694 C C . SER A 1 87 ? 24.377 -30.432 -8.157 1.00 12.66 1089 SER A C 1
ATOM 695 O O . SER A 1 87 ? 25.162 -30.723 -9.063 1.00 14.35 1089 SER A O 1
ATOM 698 N N . LEU A 1 88 ? 24.606 -30.757 -6.886 1.00 11.48 1090 LEU A N 1
ATOM 699 C CA . LEU A 1 88 ? 25.845 -31.457 -6.550 1.00 11.19 1090 LEU A CA 1
ATOM 700 C C . LEU A 1 88 ? 25.731 -32.943 -6.950 1.00 10.64 1090 LEU A C 1
ATOM 701 O O . LEU A 1 88 ? 24.636 -33.544 -6.783 1.00 12.49 1090 LEU A O 1
ATOM 706 N N . PRO A 1 89 ? 26.806 -33.513 -7.484 1.00 11.00 1091 PRO A N 1
ATOM 707 C CA . PRO A 1 89 ? 26.728 -34.930 -7.956 1.00 11.16 1091 PRO A CA 1
ATOM 708 C C . PRO A 1 89 ? 26.652 -35.940 -6.840 1.00 10.23 1091 PRO A C 1
ATOM 709 O O . PRO A 1 89 ? 26.144 -37.034 -7.089 1.00 12.80 1091 PRO A O 1
ATOM 713 N N . ILE A 1 90 ? 27.161 -35.619 -5.668 1.00 10.05 1092 ILE A N 1
ATOM 714 C CA . ILE A 1 90 ? 27.200 -36.531 -4.521 1.00 8.98 1092 ILE A CA 1
ATOM 715 C C . ILE A 1 90 ? 26.745 -35.728 -3.317 1.00 8.24 1092 ILE A C 1
ATOM 716 O O . ILE A 1 90 ? 27.329 -34.654 -3.037 1.00 9.56 1092 ILE A O 1
ATOM 721 N N . ALA A 1 91 ? 25.735 -36.147 -2.602 1.00 8.27 1093 ALA A N 1
ATOM 722 C CA . ALA A 1 91 ? 25.303 -35.483 -1.378 1.00 7.88 1093 ALA A CA 1
ATOM 723 C C . ALA A 1 91 ? 26.418 -35.325 -0.396 1.00 7.63 1093 ALA A C 1
ATOM 724 O O . ALA A 1 91 ? 27.217 -36.272 -0.189 1.00 8.52 1093 ALA A O 1
ATOM 726 N N . LEU A 1 92 ? 26.545 -34.114 0.212 1.00 7.81 1094 LEU A N 1
ATOM 727 C CA . LEU A 1 92 ? 27.634 -33.860 1.133 1.00 6.89 1094 LEU A CA 1
ATOM 728 C C . LEU A 1 92 ? 27.217 -33.993 2.575 1.00 7.82 1094 LEU A C 1
ATOM 729 O O . LEU A 1 92 ? 26.078 -33.644 2.910 1.00 9.33 1094 LEU A O 1
ATOM 734 N N . SER A 1 93 ? 28.091 -34.505 3.447 1.00 8.07 1095 SER A N 1
ATOM 735 C CA A SER A 1 93 ? 27.844 -34.495 4.876 0.50 8.14 1095 SER A CA 1
ATOM 736 C CA B SER A 1 93 ? 27.860 -34.488 4.881 0.50 8.84 1095 SER A CA 1
ATOM 737 C C . SER A 1 93 ? 28.260 -33.119 5.472 1.00 8.13 1095 SER A C 1
ATOM 738 O O . SER A 1 93 ? 28.968 -32.304 4.840 1.00 9.01 1095 SER A O 1
ATOM 743 N N . LYS A 1 94 ? 27.821 -32.886 6.704 1.00 8.53 1096 LYS A N 1
ATOM 744 C CA . LYS A 1 94 ? 28.174 -31.622 7.332 1.00 9.57 1096 LYS A CA 1
ATOM 745 C C . LYS A 1 94 ? 29.671 -31.566 7.532 1.00 8.98 1096 LYS A C 1
ATOM 746 O O . LYS A 1 94 ? 30.347 -32.518 7.925 1.00 10.62 1096 LYS A O 1
ATOM 752 N N . ASN A 1 95 ? 30.208 -30.379 7.197 1.00 9.66 1097 ASN A N 1
ATOM 753 C CA . ASN A 1 95 ? 31.651 -30.096 7.248 1.00 9.68 1097 ASN A CA 1
ATOM 754 C C . ASN A 1 95 ? 32.470 -30.693 6.115 1.00 8.61 1097 ASN A C 1
ATOM 755 O O . ASN A 1 95 ? 33.694 -30.415 6.016 1.00 10.66 1097 ASN A O 1
ATOM 760 N N . GLN A 1 96 ? 31.821 -31.427 5.204 1.00 7.92 1098 GLN A N 1
ATOM 761 C CA . GLN A 1 96 ? 32.582 -31.886 4.042 1.00 8.55 1098 GLN A CA 1
ATOM 762 C C . GLN A 1 96 ? 32.905 -30.720 3.102 1.00 7.97 1098 GLN A C 1
ATOM 763 O O . GLN A 1 96 ? 32.024 -29.863 2.902 1.00 9.03 1098 GLN A O 1
ATOM 769 N N . GLU A 1 97 ? 34.082 -30.753 2.475 1.00 8.00 1099 GLU A N 1
ATOM 770 C CA . GLU A 1 97 ? 34.512 -29.676 1.563 1.00 9.15 1099 GLU A CA 1
ATOM 771 C C . GLU A 1 97 ? 34.699 -30.221 0.194 1.00 8.73 1099 GLU A C 1
ATOM 772 O O . GLU A 1 97 ? 35.334 -31.302 0.061 1.00 10.43 1099 GLU A O 1
ATOM 778 N N . ILE A 1 98 ? 34.227 -29.535 -0.840 1.00 7.42 1100 ILE A N 1
ATOM 779 C CA . ILE A 1 98 ? 34.469 -29.918 -2.201 1.00 8.07 1100 ILE A CA 1
ATOM 780 C C . ILE A 1 98 ? 34.930 -28.670 -2.966 1.00 7.85 1100 ILE A C 1
ATOM 781 O O . ILE A 1 98 ? 34.750 -27.520 -2.471 1.00 9.54 1100 ILE A O 1
ATOM 786 N N . VAL A 1 99 ? 35.410 -28.844 -4.161 1.00 7.92 1101 VAL A N 1
ATOM 787 C CA . VAL A 1 99 ? 35.802 -27.750 -5.045 1.00 7.98 1101 VAL A CA 1
ATOM 788 C C . VAL A 1 99 ? 34.913 -27.733 -6.234 1.00 8.05 1101 VAL A C 1
ATOM 789 O O . VAL A 1 99 ? 34.677 -28.770 -6.928 1.00 9.42 1101 VAL A O 1
ATOM 793 N N . ILE A 1 100 ? 34.292 -26.599 -6.527 1.00 8.20 1102 ILE A N 1
ATOM 794 C CA . ILE A 1 100 ? 33.385 -26.398 -7.641 1.00 8.39 1102 ILE A CA 1
ATOM 795 C C . ILE A 1 100 ? 34.060 -25.461 -8.605 1.00 8.55 1102 ILE A C 1
ATOM 796 O O . ILE A 1 100 ? 34.347 -24.269 -8.209 1.00 8.98 1102 ILE A O 1
ATOM 801 N N . GLU A 1 101 ? 34.345 -25.835 -9.823 1.00 7.72 1103 GLU A N 1
ATOM 802 C CA . GLU A 1 101 ? 35.094 -24.986 -10.770 1.00 8.38 1103 GLU A CA 1
ATOM 803 C C . GLU A 1 101 ? 34.129 -24.500 -11.820 1.00 8.66 1103 GLU A C 1
ATOM 804 O O . GLU A 1 101 ? 33.559 -25.257 -12.610 1.00 9.57 1103 GLU A O 1
ATOM 810 N N . ILE A 1 102 ? 33.864 -23.178 -11.809 1.00 7.76 1104 ILE A N 1
ATOM 811 C CA . ILE A 1 102 ? 32.906 -22.555 -12.708 1.00 8.50 1104 ILE A CA 1
ATOM 812 C C . ILE A 1 102 ? 33.625 -21.777 -13.785 1.00 7.54 1104 ILE A C 1
ATOM 813 O O . ILE A 1 102 ? 34.458 -20.913 -13.482 1.00 9.04 1104 ILE A O 1
ATOM 818 N N . SER A 1 103 ? 33.356 -22.110 -15.040 1.00 8.06 1105 SER A N 1
ATOM 819 C CA . SER A 1 103 ? 33.942 -21.401 -16.184 1.00 8.53 1105 SER A CA 1
ATOM 820 C C . SER A 1 103 ? 32.933 -20.329 -16.576 1.00 9.00 1105 SER A C 1
ATOM 821 O O . SER A 1 103 ? 31.754 -20.602 -16.809 1.00 9.80 1105 SER A O 1
ATOM 824 N N . PHE A 1 104 ? 33.398 -19.071 -16.651 1.00 9.13 1106 PHE A N 1
ATOM 825 C CA . PHE A 1 104 ? 32.470 -17.942 -16.821 1.00 9.31 1106 PHE A CA 1
ATOM 826 C C . PHE A 1 104 ? 33.166 -16.837 -17.617 1.00 8.27 1106 PHE A C 1
ATOM 827 O O . PHE A 1 104 ? 34.378 -16.830 -17.790 1.00 8.37 1106 PHE A O 1
ATOM 835 N N . GLU A 1 105 ? 32.350 -15.862 -18.026 1.00 8.64 1107 GLU A N 1
ATOM 836 C CA . GLU A 1 105 ? 32.874 -14.606 -18.529 1.00 9.32 1107 GLU A CA 1
ATOM 837 C C . GLU A 1 105 ? 31.930 -13.511 -18.106 1.00 8.43 1107 GLU A C 1
ATOM 838 O O . GLU A 1 105 ? 30.731 -13.689 -17.962 1.00 9.73 1107 GLU A O 1
ATOM 844 N N . THR A 1 106 ? 32.532 -12.335 -17.892 1.00 8.53 1108 THR A N 1
ATOM 845 C CA . THR A 1 106 ? 31.753 -11.132 -17.512 1.00 7.94 1108 THR A CA 1
ATOM 846 C C . THR A 1 106 ? 31.146 -10.475 -18.724 1.00 8.61 1108 THR A C 1
ATOM 847 O O . THR A 1 106 ? 31.544 -10.742 -19.859 1.00 10.62 1108 THR A O 1
ATOM 851 N N . SER A 1 107 ? 30.201 -9.564 -18.461 1.00 8.80 1109 SER A N 1
ATOM 852 C CA . SER A 1 107 ? 29.636 -8.715 -19.519 1.00 8.89 1109 SER A CA 1
ATOM 853 C C . SER A 1 107 ? 30.426 -7.369 -19.569 1.00 8.14 1109 SER A C 1
ATOM 854 O O . SER A 1 107 ? 30.795 -6.869 -18.502 1.00 7.84 1109 SER A O 1
ATOM 857 N N . PRO A 1 108 ? 30.603 -6.756 -20.739 1.00 8.11 1110 PRO A N 1
ATOM 858 C CA . PRO A 1 108 ? 31.157 -5.368 -20.748 1.00 9.22 1110 PRO A CA 1
ATOM 859 C C . PRO A 1 108 ? 30.407 -4.406 -19.827 1.00 8.56 1110 PRO A C 1
ATOM 860 O O . PRO A 1 108 ? 31.038 -3.468 -19.342 1.00 10.38 1110 PRO A O 1
ATOM 864 N N . LYS A 1 109 ? 29.121 -4.672 -19.539 1.00 8.62 1111 LYS A N 1
ATOM 865 C CA . LYS A 1 109 ? 28.361 -3.766 -18.697 1.00 9.73 1111 LYS A CA 1
ATOM 866 C C . LYS A 1 109 ? 28.510 -4.060 -17.213 1.00 9.10 1111 LYS A C 1
ATOM 867 O O . LYS A 1 109 ? 27.870 -3.410 -16.413 1.00 11.46 1111 LYS A O 1
ATOM 873 N N . SER A 1 110 ? 29.344 -5.046 -16.831 1.00 7.81 1112 SER A N 1
ATOM 874 C CA . SER A 1 110 ? 29.486 -5.436 -15.432 1.00 6.98 1112 SER A CA 1
ATOM 875 C C . SER A 1 110 ? 29.489 -4.203 -14.512 1.00 6.70 1112 SER A C 1
ATOM 876 O O . SER A 1 110 ? 30.364 -3.328 -14.634 1.00 7.53 1112 SER A O 1
ATOM 879 N N . SER A 1 111 ? 28.595 -4.187 -13.538 1.00 6.97 1113 SER A N 1
ATOM 880 C CA . SER A 1 111 ? 28.536 -3.035 -12.648 1.00 6.85 1113 SER A CA 1
ATOM 881 C C . SER A 1 111 ? 29.687 -2.971 -11.673 1.00 6.53 1113 SER A C 1
ATOM 882 O O . SER A 1 111 ? 29.862 -1.948 -11.007 1.00 7.48 1113 SER A O 1
ATOM 885 N N . ALA A 1 112 ? 30.505 -4.042 -11.570 1.00 6.30 1114 ALA A N 1
ATOM 886 C CA . ALA A 1 112 ? 31.695 -4.009 -10.764 1.00 5.95 1114 ALA A CA 1
ATOM 887 C C . ALA A 1 112 ? 32.879 -3.317 -11.453 1.00 5.38 1114 ALA A C 1
ATOM 888 O O . ALA A 1 112 ? 33.858 -3.045 -10.782 1.00 6.21 1114 ALA A O 1
ATOM 890 N N . LEU A 1 113 ? 32.841 -3.178 -12.759 1.00 5.79 1115 LEU A N 1
ATOM 891 C CA . LEU A 1 113 ? 34.040 -2.839 -13.526 1.00 5.93 1115 LEU A CA 1
ATOM 892 C C . LEU A 1 113 ? 33.877 -1.522 -14.260 1.00 6.42 1115 LEU A C 1
ATOM 893 O O . LEU A 1 113 ? 32.791 -1.182 -14.742 1.00 7.84 1115 LEU A O 1
ATOM 898 N N . GLN A 1 114 ? 34.986 -0.824 -14.427 1.00 6.36 1116 GLN A N 1
ATOM 899 C CA . GLN A 1 114 ? 35.078 0.225 -15.464 1.00 6.65 1116 GLN A CA 1
ATOM 900 C C . GLN A 1 114 ? 36.264 -0.079 -16.364 1.00 6.45 1116 GLN A C 1
ATOM 901 O O . GLN A 1 114 ? 37.384 -0.209 -15.893 1.00 6.67 1116 GLN A O 1
ATOM 907 N N . TRP A 1 115 ? 35.933 -0.162 -17.646 1.00 6.51 1117 TRP A N 1
ATOM 908 C CA . TRP A 1 115 ? 36.896 -0.331 -18.715 1.00 6.58 1117 TRP A CA 1
ATOM 909 C C . TRP A 1 115 ? 37.178 1.057 -19.310 1.00 6.49 1117 TRP A C 1
ATOM 910 O O . TRP A 1 115 ? 36.264 1.669 -19.794 1.00 8.60 1117 TRP A O 1
ATOM 921 N N . LEU A 1 116 ? 38.414 1.509 -19.238 1.00 7.08 1118 LEU A N 1
ATOM 922 C CA A LEU A 1 116 ? 38.791 2.829 -19.770 0.50 7.33 1118 LEU A CA 1
ATOM 923 C CA B LEU A 1 116 ? 38.889 2.830 -19.714 0.50 7.75 1118 LEU A CA 1
ATOM 924 C C . LEU A 1 116 ? 39.626 2.638 -21.019 1.00 7.94 1118 LEU A C 1
ATOM 925 O O . LEU A 1 116 ? 40.519 1.799 -21.109 1.00 8.57 1118 LEU A O 1
ATOM 934 N N . THR A 1 117 ? 39.307 3.460 -22.024 1.00 9.33 1119 THR A N 1
ATOM 935 C CA . THR A 1 117 ? 40.123 3.496 -23.224 1.00 10.30 1119 THR A CA 1
ATOM 936 C C . THR A 1 117 ? 41.419 4.257 -22.953 1.00 10.30 1119 THR A C 1
ATOM 937 O O . THR A 1 117 ? 41.557 4.952 -21.929 1.00 10.61 1119 THR A O 1
ATOM 941 N N . PRO A 1 118 ? 42.411 4.128 -23.862 1.00 11.42 1120 PRO A N 1
ATOM 942 C CA . PRO A 1 118 ? 43.672 4.880 -23.659 1.00 11.67 1120 PRO A CA 1
ATOM 943 C C . PRO A 1 118 ? 43.453 6.373 -23.452 1.00 10.27 1120 PRO A C 1
ATOM 944 O O . PRO A 1 118 ? 44.086 6.989 -22.585 1.00 11.29 1120 PRO A O 1
ATOM 948 N N . GLU A 1 119 ? 42.496 6.971 -24.182 1.00 12.78 1121 GLU A N 1
ATOM 949 C CA . GLU A 1 119 ? 42.253 8.417 -24.068 1.00 14.30 1121 GLU A CA 1
ATOM 950 C C . GLU A 1 119 ? 41.738 8.798 -22.657 1.00 13.56 1121 GLU A C 1
ATOM 951 O O . GLU A 1 119 ? 41.925 9.950 -22.240 1.00 14.85 1121 GLU A O 1
ATOM 957 N N . GLN A 1 120 ? 41.127 7.850 -21.931 1.00 11.51 1122 GLN A N 1
ATOM 958 C CA . GLN A 1 120 ? 40.640 8.085 -20.581 1.00 11.28 1122 GLN A CA 1
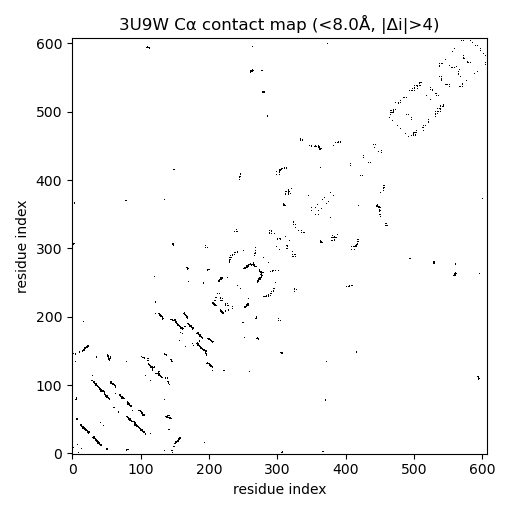ATOM 959 C C . GLN A 1 120 ? 41.712 7.972 -19.515 1.00 11.26 1122 GLN A C 1
ATOM 960 O O . GLN A 1 120 ? 41.396 8.138 -18.334 1.00 13.43 1122 GLN A O 1
ATOM 966 N N . THR A 1 121 ? 42.952 7.656 -19.902 1.00 10.33 1123 THR A N 1
ATOM 967 C CA . THR A 1 121 ? 44.031 7.479 -18.929 1.00 10.10 1123 THR A CA 1
ATOM 968 C C . THR A 1 121 ? 44.998 8.659 -18.985 1.00 9.15 1123 THR A C 1
ATOM 969 O O . THR A 1 121 ? 44.897 9.533 -19.845 1.00 10.36 1123 THR A O 1
ATOM 973 N N . SER A 1 122 ? 45.951 8.723 -18.059 1.00 9.39 1124 SER A N 1
ATOM 974 C CA . SER A 1 122 ? 46.965 9.753 -18.084 1.00 8.73 1124 SER A CA 1
ATOM 975 C C . SER A 1 122 ? 47.924 9.591 -19.238 1.00 9.88 1124 SER A C 1
ATOM 976 O O . SER A 1 122 ? 48.326 10.588 -19.853 1.00 11.80 1124 SER A O 1
ATOM 979 N N . GLY A 1 123 ? 48.340 8.365 -19.542 1.00 9.53 1125 GLY A N 1
ATOM 980 C CA . GLY A 1 123 ? 49.407 8.176 -20.499 1.00 9.36 1125 GLY A CA 1
ATOM 981 C C . GLY A 1 123 ? 48.979 8.162 -21.933 1.00 9.88 1125 GLY A C 1
ATOM 982 O O . GLY A 1 123 ? 49.825 8.337 -22.809 1.00 12.08 1125 GLY A O 1
ATOM 983 N N . LYS A 1 124 ? 47.706 7.861 -22.173 1.00 10.41 1126 LYS A N 1
ATOM 984 C CA . LYS A 1 124 ? 47.079 7.986 -23.507 1.00 10.43 1126 LYS A CA 1
ATOM 985 C C . LYS A 1 124 ? 47.448 6.839 -24.459 1.00 11.59 1126 LYS A C 1
ATOM 986 O O . LYS A 1 124 ? 47.007 6.868 -25.618 1.00 14.89 1126 LYS A O 1
ATOM 992 N N . GLU A 1 125 ? 48.221 5.849 -23.990 1.00 11.65 1127 GLU A N 1
ATOM 993 C CA . GLU A 1 125 ? 48.730 4.785 -24.854 1.00 13.86 1127 GLU A CA 1
ATOM 994 C C . GLU A 1 125 ? 48.082 3.441 -24.564 1.00 13.80 1127 GLU A C 1
ATOM 995 O O . GLU A 1 125 ? 47.912 2.643 -25.473 1.00 19.46 1127 GLU A O 1
ATOM 1001 N N . HIS A 1 126 ? 47.688 3.210 -23.332 1.00 9.94 1128 HIS A N 1
ATOM 1002 C CA . HIS A 1 126 ? 47.190 1.922 -22.929 1.00 10.09 1128 HIS A CA 1
ATOM 1003 C C . HIS A 1 126 ? 45.839 2.066 -22.270 1.00 8.24 1128 HIS A C 1
ATOM 1004 O O . HIS A 1 126 ? 45.560 3.078 -21.618 1.00 8.98 1128 HIS A O 1
ATOM 1011 N N . PRO A 1 127 ? 45.005 1.004 -22.355 1.00 8.73 1129 PRO A N 1
ATOM 1012 C CA . PRO A 1 127 ? 43.721 0.998 -21.643 1.00 8.73 1129 PRO A CA 1
ATOM 1013 C C . PRO A 1 127 ? 43.915 0.664 -20.167 1.00 7.11 1129 PRO A C 1
ATOM 1014 O O . PRO A 1 127 ? 45.044 0.432 -19.698 1.00 7.43 1129 PRO A O 1
ATOM 1018 N N . TYR A 1 128 ? 42.818 0.631 -19.426 1.00 6.29 1130 TYR A N 1
ATOM 1019 C CA . TYR A 1 128 ? 42.910 0.441 -17.987 1.00 6.57 1130 TYR A CA 1
ATOM 1020 C C . TYR A 1 128 ? 41.611 -0.162 -17.515 1.00 5.98 1130 TYR A C 1
ATOM 1021 O O . TYR A 1 128 ? 40.560 0.127 -18.055 1.00 7.68 1130 TYR A O 1
ATOM 1030 N N . LEU A 1 129 ? 41.695 -1.011 -16.488 1.00 5.78 1131 LEU A N 1
ATOM 1031 C CA . LEU A 1 129 ? 40.527 -1.604 -15.877 1.00 6.00 1131 LEU A CA 1
ATOM 1032 C C . LEU A 1 129 ? 40.606 -1.499 -14.382 1.00 5.42 1131 LEU A C 1
ATOM 1033 O O . LEU A 1 129 ? 41.679 -1.772 -13.807 1.00 6.50 1131 LEU A O 1
ATOM 1038 N N . PHE A 1 130 ? 39.513 -1.185 -13.699 1.00 5.66 1132 PHE A N 1
ATOM 1039 C CA . PHE A 1 130 ? 39.480 -1.341 -12.259 1.00 5.32 1132 PHE A CA 1
ATOM 1040 C C . PHE A 1 130 ? 38.120 -1.846 -11.797 1.00 5.02 1132 PHE A C 1
ATOM 1041 O O . PHE A 1 130 ? 37.105 -1.578 -12.427 1.00 5.61 1132 PHE A O 1
ATOM 1049 N N . SER A 1 131 ? 38.161 -2.536 -10.654 1.00 5.61 1133 SER A N 1
ATOM 1050 C CA . SER A 1 131 ? 36.951 -3.041 -10.026 1.00 5.23 1133 SER A CA 1
ATOM 1051 C C . SER A 1 131 ? 36.553 -2.261 -8.807 1.00 5.28 1133 SER A C 1
ATOM 1052 O O . SER A 1 131 ? 37.369 -1.536 -8.207 1.00 6.26 1133 SER A O 1
ATOM 1055 N N . GLN A 1 132 ? 35.296 -2.456 -8.425 1.00 5.33 1134 GLN A N 1
ATOM 1056 C CA . GLN A 1 132 ? 34.759 -1.909 -7.170 1.00 6.01 1134 GLN A CA 1
ATOM 1057 C C . GLN A 1 132 ? 33.574 -2.786 -6.763 1.00 5.32 1134 GLN A C 1
ATOM 1058 O O . GLN A 1 132 ? 32.482 -2.651 -7.261 1.00 7.39 1134 GLN A O 1
ATOM 1064 N N . CYS A 1 133 ? 33.881 -3.726 -5.903 1.00 6.06 1135 CYS A N 1
ATOM 1065 C CA . CYS A 1 133 ? 32.874 -4.760 -5.587 1.00 6.03 1135 CYS A CA 1
ATOM 1066 C C . CYS A 1 133 ? 31.890 -4.289 -4.504 1.00 6.68 1135 CYS A C 1
ATOM 1067 O O . CYS A 1 133 ? 30.724 -4.711 -4.469 1.00 7.43 1135 CYS A O 1
ATOM 1070 N N . GLN A 1 134 ? 32.354 -3.480 -3.532 1.00 6.80 1136 GLN A N 1
ATOM 1071 C CA . GLN A 1 134 ? 31.444 -3.123 -2.449 1.00 6.66 1136 GLN A CA 1
ATOM 1072 C C . GLN A 1 134 ? 30.278 -2.261 -2.962 1.00 7.41 1136 GLN A C 1
ATOM 1073 O O . GLN A 1 134 ? 30.599 -1.340 -3.730 1.00 8.37 1136 GLN A O 1
ATOM 1079 N N . ALA A 1 135 ? 29.029 -2.497 -2.595 1.00 6.93 1137 ALA A N 1
ATOM 1080 C CA . ALA A 1 135 ? 28.541 -3.559 -1.674 1.00 6.93 1137 ALA A CA 1
ATOM 1081 C C . ALA A 1 135 ? 28.346 -4.935 -2.359 1.00 6.27 1137 ALA A C 1
ATOM 1082 O O . ALA A 1 135 ? 28.954 -5.917 -1.890 1.00 6.97 1137 ALA A O 1
ATOM 1084 N N . ILE A 1 136 ? 27.584 -5.004 -3.427 1.00 6.18 1138 ILE A N 1
ATOM 1085 C CA . ILE A 1 136 ? 27.104 -6.318 -3.959 1.00 6.78 1138 ILE A CA 1
ATOM 1086 C C . ILE A 1 136 ? 27.403 -6.395 -5.440 1.00 6.35 1138 ILE A C 1
ATOM 1087 O O . ILE A 1 136 ? 26.587 -6.881 -6.238 1.00 7.54 1138 ILE A O 1
ATOM 1092 N N . HIS A 1 137 ? 28.612 -5.980 -5.845 1.00 6.20 1139 HIS A N 1
ATOM 1093 C CA . HIS A 1 137 ? 29.040 -6.116 -7.216 1.00 6.08 1139 HIS A CA 1
ATOM 1094 C C . HIS A 1 137 ? 30.035 -7.267 -7.470 1.00 5.35 1139 HIS A C 1
ATOM 1095 O O . HIS A 1 137 ? 30.355 -7.495 -8.622 1.00 6.49 1139 HIS A O 1
ATOM 1102 N N . CYS A 1 138 ? 30.544 -7.927 -6.426 1.00 6.18 1140 CYS A N 1
ATOM 1103 C CA . CYS A 1 138 ? 31.427 -9.083 -6.729 1.00 6.12 1140 CYS A CA 1
ATOM 1104 C C . CYS A 1 138 ? 30.705 -10.118 -7.641 1.00 5.98 1140 CYS A C 1
ATOM 1105 O O . CYS A 1 138 ? 31.368 -10.705 -8.506 1.00 6.62 1140 CYS A O 1
ATOM 1108 N N . ARG A 1 139 ? 29.400 -10.269 -7.466 1.00 5.94 1141 ARG A N 1
ATOM 1109 C CA . ARG A 1 139 ? 28.626 -11.202 -8.289 1.00 6.56 1141 ARG A CA 1
ATOM 1110 C C . ARG A 1 139 ? 28.655 -10.825 -9.758 1.00 6.78 1141 ARG A C 1
ATOM 1111 O O . ARG A 1 139 ? 28.273 -11.629 -10.609 1.00 6.78 1141 ARG A O 1
ATOM 1119 N N . ALA A 1 140 ? 29.014 -9.529 -10.085 1.00 6.43 1142 ALA A N 1
ATOM 1120 C CA . ALA A 1 140 ? 29.138 -9.118 -11.466 1.00 6.58 1142 ALA A CA 1
ATOM 1121 C C . ALA A 1 140 ? 30.515 -9.335 -12.039 1.00 6.19 1142 ALA A C 1
ATOM 1122 O O . ALA A 1 140 ? 30.770 -9.055 -13.230 1.00 7.01 1142 ALA A O 1
ATOM 1124 N N . ILE A 1 141 ? 31.417 -9.927 -11.223 1.00 6.56 1143 ILE A N 1
ATOM 1125 C CA . ILE A 1 141 ? 32.692 -10.416 -11.732 1.00 8.77 1143 ILE A CA 1
ATOM 1126 C C . ILE A 1 141 ? 32.794 -11.929 -11.703 1.00 9.09 1143 ILE A C 1
ATOM 1127 O O . ILE A 1 141 ? 33.359 -12.498 -12.640 1.00 12.94 1143 ILE A O 1
ATOM 1132 N N . LEU A 1 142 ? 32.263 -12.575 -10.670 1.00 8.14 1144 LEU A N 1
ATOM 1133 C CA . LEU A 1 142 ? 32.436 -14.032 -10.613 1.00 9.51 1144 LEU A CA 1
ATOM 1134 C C . LEU A 1 142 ? 31.277 -14.558 -9.807 1.00 8.43 1144 LEU A C 1
ATOM 1135 O O . LEU A 1 142 ? 30.702 -13.912 -8.953 1.00 7.97 1144 LEU A O 1
ATOM 1140 N N . PRO A 1 143 ? 30.938 -15.863 -9.980 1.00 9.05 1145 PRO A N 1
ATOM 1141 C CA . PRO A 1 143 ? 29.838 -16.455 -9.202 1.00 9.12 1145 PRO A CA 1
ATOM 1142 C C . PRO A 1 143 ? 30.303 -16.624 -7.773 1.00 8.73 1145 PRO A C 1
ATOM 1143 O O . PRO A 1 143 ? 31.422 -17.150 -7.576 1.00 9.91 1145 PRO A O 1
ATOM 1147 N N . CYS A 1 144 ? 29.457 -16.324 -6.782 1.00 7.82 1146 CYS A N 1
ATOM 1148 C CA . CYS A 1 144 ? 29.947 -16.322 -5.431 1.00 7.86 1146 CYS A CA 1
ATOM 1149 C C . CYS A 1 144 ? 28.779 -16.215 -4.458 1.00 6.79 1146 CYS A C 1
ATOM 1150 O O . CYS A 1 144 ? 27.682 -15.847 -4.859 1.00 7.67 1146 CYS A O 1
ATOM 1153 N N . GLN A 1 145 ? 29.040 -16.503 -3.201 1.00 6.96 1147 GLN A N 1
ATOM 1154 C CA . GLN A 1 145 ? 28.082 -16.179 -2.146 1.00 7.47 1147 GLN A CA 1
ATOM 1155 C C . GLN A 1 145 ? 28.339 -14.698 -1.822 1.00 7.80 1147 GLN A C 1
ATOM 1156 O O . GLN A 1 145 ? 29.196 -14.408 -1.007 1.00 7.89 1147 GLN A O 1
ATOM 1162 N N . ASP A 1 146 ? 27.587 -13.796 -2.433 1.00 7.29 1148 ASP A N 1
ATOM 1163 C CA . ASP A 1 146 ? 28.002 -12.403 -2.408 1.00 7.62 1148 ASP A CA 1
ATOM 1164 C C . ASP A 1 146 ? 27.339 -11.720 -1.224 1.00 6.59 1148 ASP A C 1
ATOM 1165 O O . ASP A 1 146 ? 26.407 -10.901 -1.359 1.00 8.23 1148 ASP A O 1
ATOM 1170 N N . THR A 1 147 ? 27.877 -12.075 -0.053 1.00 6.45 1149 THR A N 1
ATOM 1171 C CA . THR A 1 147 ? 27.376 -11.657 1.233 1.00 6.63 1149 THR A CA 1
ATOM 1172 C C . THR A 1 147 ? 28.573 -11.516 2.171 1.00 6.45 1149 THR A C 1
ATOM 1173 O O . THR A 1 147 ? 29.456 -12.381 2.166 1.00 6.94 1149 THR A O 1
ATOM 1177 N N . PRO A 1 148 ? 28.602 -10.476 3.017 1.00 6.31 1150 PRO A N 1
ATOM 1178 C CA . PRO A 1 148 ? 29.761 -10.298 3.900 1.00 6.12 1150 PRO A CA 1
ATOM 1179 C C . PRO A 1 148 ? 29.707 -11.209 5.121 1.00 5.81 1150 PRO A C 1
ATOM 1180 O O . PRO A 1 148 ? 30.639 -11.197 5.918 1.00 7.10 1150 PRO A O 1
ATOM 1184 N N . SER A 1 149 ? 28.649 -12.056 5.179 1.00 6.51 1151 SER A N 1
ATOM 1185 C CA . SER A 1 149 ? 28.575 -13.065 6.271 1.00 7.36 1151 SER A CA 1
ATOM 1186 C C . SER A 1 149 ? 29.503 -14.261 6.023 1.00 7.21 1151 SER A C 1
ATOM 1187 O O . SER A 1 149 ? 29.545 -15.122 6.900 1.00 10.12 1151 SER A O 1
ATOM 1190 N N . VAL A 1 150 ? 30.135 -14.349 4.853 1.00 6.61 1152 VAL A N 1
ATOM 1191 C CA . VAL A 1 150 ? 31.030 -15.455 4.498 1.00 7.16 1152 VAL A CA 1
ATOM 1192 C C . VAL A 1 150 ? 32.414 -14.897 4.266 1.00 6.93 1152 VAL A C 1
ATOM 1193 O O . VAL A 1 150 ? 32.521 -13.869 3.582 1.00 8.24 1152 VAL A O 1
ATOM 1197 N N . LYS A 1 151 ? 33.444 -15.470 4.851 1.00 6.84 1153 LYS A N 1
ATOM 1198 C CA . LYS A 1 151 ? 34.821 -15.002 4.589 1.00 6.74 1153 LYS A CA 1
ATOM 1199 C C . LYS A 1 151 ? 35.682 -16.129 4.032 1.00 7.11 1153 LYS A C 1
ATOM 1200 O O . LYS A 1 151 ? 35.528 -17.322 4.482 1.00 8.67 1153 LYS A O 1
ATOM 1206 N N . LEU A 1 152 ? 36.509 -15.825 3.054 1.00 6.07 1154 LEU A N 1
ATOM 1207 C CA . LEU A 1 152 ? 37.288 -16.825 2.327 1.00 6.06 1154 LEU A CA 1
ATOM 1208 C C . LEU A 1 152 ? 38.674 -16.294 2.074 1.00 5.88 1154 LEU A C 1
ATOM 1209 O O . LEU A 1 152 ? 38.875 -15.064 1.938 1.00 7.29 1154 LEU A O 1
ATOM 1214 N N . THR A 1 153 ? 39.642 -17.184 1.935 1.00 5.76 1155 THR A N 1
ATOM 1215 C CA . THR A 1 153 ? 40.932 -16.821 1.382 1.00 5.67 1155 THR A CA 1
ATOM 1216 C C . THR A 1 153 ? 40.865 -16.900 -0.127 1.00 5.24 1155 THR A C 1
ATOM 1217 O O . THR A 1 153 ? 39.912 -17.450 -0.704 1.00 5.91 1155 THR A O 1
ATOM 1221 N N . TYR A 1 154 ? 41.878 -16.319 -0.806 1.00 5.75 1156 TYR A N 1
ATOM 1222 C CA . TYR A 1 154 ? 41.917 -16.481 -2.227 1.00 5.47 1156 TYR A CA 1
ATOM 1223 C C . TYR A 1 154 ? 43.295 -16.503 -2.815 1.00 5.45 1156 TYR A C 1
ATOM 1224 O O . TYR A 1 154 ? 44.227 -15.952 -2.232 1.00 6.43 1156 TYR A O 1
ATOM 1233 N N . THR A 1 155 ? 43.388 -17.150 -3.971 1.00 6.01 1157 THR A N 1
ATOM 1234 C CA . THR A 1 155 ? 44.576 -17.096 -4.807 1.00 7.00 1157 THR A CA 1
ATOM 1235 C C . THR A 1 155 ? 44.140 -16.755 -6.200 1.00 6.48 1157 THR A C 1
ATOM 1236 O O . THR A 1 155 ? 42.987 -17.058 -6.573 1.00 7.60 1157 THR A O 1
ATOM 1240 N N . ALA A 1 156 ? 44.989 -16.096 -7.022 1.00 6.39 1158 ALA A N 1
ATOM 1241 C CA . ALA A 1 156 ? 44.559 -15.753 -8.327 1.00 5.95 1158 ALA A CA 1
ATOM 1242 C C . ALA A 1 156 ? 45.715 -15.741 -9.281 1.00 6.60 1158 ALA A C 1
ATOM 1243 O O . ALA A 1 156 ? 46.869 -15.452 -8.874 1.00 7.74 1158 ALA A O 1
ATOM 1245 N N . GLU A 1 157 ? 45.410 -16.022 -10.537 1.00 7.06 1159 GLU A N 1
ATOM 1246 C CA A GLU A 1 157 ? 46.380 -15.875 -11.625 0.50 7.98 1159 GLU A CA 1
ATOM 1247 C CA B GLU A 1 157 ? 46.346 -16.003 -11.656 0.50 8.21 1159 GLU A CA 1
ATOM 1248 C C . GLU A 1 157 ? 45.652 -15.149 -12.730 1.00 7.65 1159 GLU A C 1
ATOM 1249 O O . GLU A 1 157 ? 44.607 -15.574 -13.205 1.00 9.06 1159 GLU A O 1
ATOM 1260 N N . VAL A 1 158 ? 46.244 -14.002 -13.118 1.00 7.64 1160 VAL A N 1
ATOM 1261 C CA . VAL A 1 158 ? 45.571 -13.073 -14.015 1.00 7.25 1160 VAL A CA 1
ATOM 1262 C C . VAL A 1 158 ? 46.464 -12.869 -15.250 1.00 6.41 1160 VAL A C 1
ATOM 1263 O O . VAL A 1 158 ? 47.575 -12.349 -15.087 1.00 7.71 1160 VAL A O 1
ATOM 1267 N N . SER A 1 159 ? 45.967 -13.170 -16.448 1.00 6.39 1161 SER A N 1
ATOM 1268 C CA . SER A 1 159 ? 46.668 -12.927 -17.684 1.00 6.42 1161 SER A CA 1
ATOM 1269 C C . SER A 1 159 ? 46.231 -11.559 -18.238 1.00 6.68 1161 SER A C 1
ATOM 1270 O O . SER A 1 159 ? 45.019 -11.296 -18.368 1.00 7.45 1161 SER A O 1
ATOM 1273 N N . VAL A 1 160 ? 47.247 -10.747 -18.595 1.00 7.15 1162 VAL A N 1
ATOM 1274 C CA . VAL A 1 160 ? 46.967 -9.386 -19.092 1.00 8.08 1162 VAL A CA 1
ATOM 1275 C C . VAL A 1 160 ? 47.942 -9.126 -20.231 1.00 7.91 1162 VAL A C 1
ATOM 1276 O O . VAL A 1 160 ? 48.972 -9.756 -20.343 1.00 7.40 1162 VAL A O 1
ATOM 1280 N N . PRO A 1 161 ? 47.654 -8.129 -21.086 1.00 8.05 1163 PRO A N 1
ATOM 1281 C CA . PRO A 1 161 ? 48.636 -7.740 -22.101 1.00 8.21 1163 PRO A CA 1
ATOM 1282 C C . PRO A 1 161 ? 49.969 -7.407 -21.413 1.00 7.71 1163 PRO A C 1
ATOM 1283 O O . PRO A 1 161 ? 50.010 -6.779 -20.360 1.00 8.34 1163 PRO A O 1
ATOM 1287 N N . LYS A 1 162 ? 51.062 -7.833 -22.047 1.00 8.74 1164 LYS A N 1
ATOM 1288 C CA . LYS A 1 162 ? 52.350 -7.824 -21.360 1.00 9.82 1164 LYS A CA 1
ATOM 1289 C C . LYS A 1 162 ? 52.867 -6.417 -21.025 1.00 10.34 1164 LYS A C 1
ATOM 1290 O O . LYS A 1 162 ? 53.713 -6.320 -20.130 1.00 11.96 1164 LYS A O 1
ATOM 1296 N N . GLU A 1 163 ? 52.372 -5.353 -21.693 1.00 9.88 1165 GLU A N 1
ATOM 1297 C CA . GLU A 1 163 ? 52.779 -4.012 -21.362 1.00 11.78 1165 GLU A CA 1
ATOM 1298 C C . GLU A 1 163 ? 52.120 -3.480 -20.078 1.00 10.43 1165 GLU A C 1
ATOM 1299 O O . GLU A 1 163 ? 52.522 -2.444 -19.582 1.00 12.59 1165 GLU A O 1
ATOM 1305 N N . LEU A 1 164 ? 51.155 -4.225 -19.516 1.00 8.36 1166 LEU A N 1
ATOM 1306 C CA . LEU A 1 164 ? 50.357 -3.775 -18.383 1.00 8.20 1166 LEU A CA 1
ATOM 1307 C C . LEU A 1 164 ? 50.692 -4.534 -17.116 1.00 7.32 1166 LEU A C 1
ATOM 1308 O O . LEU A 1 164 ? 51.362 -5.584 -17.165 1.00 9.40 1166 LEU A O 1
ATOM 1313 N N . VAL A 1 165 ? 50.260 -4.013 -15.992 1.00 6.79 1167 VAL A N 1
ATOM 1314 C CA . VAL A 1 165 ? 50.459 -4.551 -14.680 1.00 6.40 1167 VAL A CA 1
ATOM 1315 C C . VAL A 1 165 ? 49.110 -4.849 -14.063 1.00 6.77 1167 VAL A C 1
ATOM 1316 O O . VAL A 1 165 ? 48.207 -4.038 -14.142 1.00 7.05 1167 VAL A O 1
ATOM 1320 N N . ALA A 1 166 ? 48.926 -6.044 -13.484 1.00 6.65 1168 ALA A N 1
ATOM 1321 C CA . ALA A 1 166 ? 47.782 -6.353 -12.672 1.00 6.26 1168 ALA A CA 1
ATOM 1322 C C . ALA A 1 166 ? 48.120 -6.248 -11.218 1.00 5.86 1168 ALA A C 1
ATOM 1323 O O . ALA A 1 166 ? 49.219 -6.685 -10.811 1.00 6.26 1168 ALA A O 1
ATOM 1325 N N . LEU A 1 167 ? 47.197 -5.704 -10.410 1.00 5.78 1169 LEU A N 1
ATOM 1326 C CA . LEU A 1 167 ? 47.315 -5.774 -8.960 1.00 5.77 1169 LEU A CA 1
ATOM 1327 C C . LEU A 1 167 ? 45.986 -6.188 -8.364 1.00 4.88 1169 LEU A C 1
ATOM 1328 O O . LEU A 1 167 ? 44.949 -5.915 -8.957 1.00 5.90 1169 LEU A O 1
ATOM 1333 N N . MET A 1 168 ? 46.019 -6.846 -7.205 1.00 5.23 1170 MET A N 1
ATOM 1334 C CA . MET A 1 168 ? 44.814 -7.263 -6.510 1.00 5.29 1170 MET A CA 1
ATOM 1335 C C . MET A 1 168 ? 44.877 -6.938 -5.041 1.00 5.59 1170 MET A C 1
ATOM 1336 O O . MET A 1 168 ? 45.943 -6.481 -4.528 1.00 5.71 1170 MET A O 1
ATOM 1341 N N . SER A 1 169 ? 43.779 -7.191 -4.345 1.00 5.11 1171 SER A N 1
ATOM 1342 C CA . SER A 1 169 ? 43.724 -7.062 -2.903 1.00 5.40 1171 SER A CA 1
ATOM 1343 C C . SER A 1 169 ? 44.396 -8.239 -2.172 1.00 5.53 1171 SER A C 1
ATOM 1344 O O . SER A 1 169 ? 43.698 -9.005 -1.454 1.00 5.65 1171 SER A O 1
ATOM 1347 N N . ALA A 1 170 ? 45.696 -8.340 -2.365 1.00 5.76 1172 ALA A N 1
ATOM 1348 C CA . ALA A 1 170 ? 46.401 -9.602 -2.038 1.00 6.31 1172 ALA A CA 1
ATOM 1349 C C . ALA A 1 170 ? 47.853 -9.307 -2.168 1.00 6.73 1172 ALA A C 1
ATOM 1350 O O . ALA A 1 170 ? 48.284 -8.277 -2.730 1.00 8.54 1172 ALA A O 1
ATOM 1352 N N . ILE A 1 171 ? 48.704 -10.205 -1.681 1.00 6.30 1173 ILE A N 1
ATOM 1353 C CA . ILE A 1 171 ? 50.126 -10.140 -1.812 1.00 6.63 1173 ILE A CA 1
ATOM 1354 C C . ILE A 1 171 ? 50.553 -10.636 -3.193 1.00 6.31 1173 ILE A C 1
ATOM 1355 O O . ILE A 1 171 ? 50.065 -11.696 -3.649 1.00 7.36 1173 ILE A O 1
ATOM 1360 N N . ARG A 1 172 ? 51.444 -9.896 -3.856 1.00 7.14 1174 ARG A N 1
ATOM 1361 C CA . ARG A 1 172 ? 51.941 -10.316 -5.154 1.00 8.30 1174 ARG A CA 1
ATOM 1362 C C . ARG A 1 172 ? 52.770 -11.583 -5.002 1.00 8.80 1174 ARG A C 1
ATOM 1363 O O . ARG A 1 172 ? 53.557 -11.704 -4.069 1.00 11.02 1174 ARG A O 1
ATOM 1371 N N . ASP A 1 173 ? 52.565 -12.519 -5.930 1.00 9.69 1175 ASP A N 1
ATOM 1372 C CA . ASP A 1 173 ? 53.204 -13.808 -5.871 1.00 12.45 1175 ASP A CA 1
ATOM 1373 C C . ASP A 1 173 ? 53.867 -14.124 -7.210 1.00 14.40 1175 ASP A C 1
ATOM 1374 O O . ASP A 1 173 ? 53.892 -15.268 -7.647 1.00 18.18 1175 ASP A O 1
ATOM 1379 N N . GLY A 1 174 ? 54.419 -13.113 -7.838 1.00 14.22 1176 GLY A N 1
ATOM 1380 C CA . GLY A 1 174 ? 55.239 -13.327 -9.026 1.00 14.57 1176 GLY A CA 1
ATOM 1381 C C . GLY A 1 174 ? 54.544 -13.033 -10.355 1.00 11.78 1176 GLY A C 1
ATOM 1382 O O . GLY A 1 174 ? 53.322 -12.828 -10.420 1.00 13.05 1176 GLY A O 1
ATOM 1383 N N . GLU A 1 175 ? 55.346 -12.941 -11.411 1.00 11.73 1177 GLU A N 1
ATOM 1384 C CA . GLU A 1 175 ? 54.846 -12.706 -12.771 1.00 10.92 1177 GLU A CA 1
ATOM 1385 C C . GLU A 1 175 ? 55.691 -13.510 -13.723 1.00 11.91 1177 GLU A C 1
ATOM 1386 O O . GLU A 1 175 ? 56.877 -13.767 -13.476 1.00 13.22 1177 GLU A O 1
ATOM 1392 N N . THR A 1 176 ? 55.073 -13.926 -14.810 1.00 12.33 1178 THR A N 1
ATOM 1393 C CA . THR A 1 176 ? 55.785 -14.647 -15.857 1.00 13.92 1178 THR A CA 1
ATOM 1394 C C . THR A 1 176 ? 55.133 -14.368 -17.203 1.00 11.74 1178 THR A C 1
ATOM 1395 O O . THR A 1 176 ? 53.977 -14.016 -17.249 1.00 12.78 1178 THR A O 1
ATOM 1399 N N . PRO A 1 177 ? 55.858 -14.611 -18.308 1.00 12.45 1179 PRO A N 1
ATOM 1400 C CA . PRO A 1 177 ? 55.161 -14.582 -19.591 1.00 12.51 1179 PRO A CA 1
ATOM 1401 C C . PRO A 1 177 ? 54.078 -15.668 -19.624 1.00 12.55 1179 PRO A C 1
ATOM 1402 O O . PRO A 1 177 ? 54.222 -16.713 -18.997 1.00 14.76 1179 PRO A O 1
ATOM 1406 N N . ASP A 1 178 ? 52.989 -15.396 -20.331 1.00 9.79 1180 ASP A N 1
ATOM 1407 C CA . ASP A 1 178 ? 51.915 -16.335 -20.448 1.00 10.91 1180 ASP A CA 1
ATOM 1408 C C . ASP A 1 178 ? 52.287 -17.409 -21.504 1.00 11.55 1180 ASP A C 1
ATOM 1409 O O . ASP A 1 178 ? 52.428 -17.064 -22.687 1.00 12.03 1180 ASP A O 1
ATOM 1414 N N . PRO A 1 179 ? 52.455 -18.707 -21.138 1.00 13.82 1181 PRO A N 1
ATOM 1415 C CA . PRO A 1 179 ? 52.848 -19.705 -22.127 1.00 13.85 1181 PRO A CA 1
ATOM 1416 C C . PRO A 1 179 ? 51.800 -19.896 -23.214 1.00 13.29 1181 PRO A C 1
ATOM 1417 O O . PRO A 1 179 ? 52.142 -20.328 -24.317 1.00 14.85 1181 PRO A O 1
ATOM 1421 N N . GLU A 1 180 ? 50.537 -19.570 -22.921 1.00 13.17 1182 GLU A N 1
ATOM 1422 C CA A GLU A 1 180 ? 49.416 -19.687 -23.849 0.50 13.17 1182 GLU A CA 1
ATOM 1423 C CA B GLU A 1 180 ? 49.535 -19.772 -23.954 0.50 13.57 1182 GLU A CA 1
ATOM 1424 C C . GLU A 1 180 ? 49.386 -18.566 -24.878 1.00 13.02 1182 GLU A C 1
ATOM 1425 O O . GLU A 1 180 ? 48.664 -18.650 -25.874 1.00 13.49 1182 GLU A O 1
ATOM 1436 N N . ASP A 1 181 ? 50.077 -17.458 -24.572 1.00 12.21 1183 ASP A N 1
ATOM 1437 C CA . ASP A 1 181 ? 50.002 -16.276 -25.427 1.00 12.58 1183 ASP A CA 1
ATOM 1438 C C . ASP A 1 181 ? 51.145 -15.338 -25.033 1.00 11.00 1183 ASP A C 1
ATOM 1439 O O . ASP A 1 181 ? 51.018 -14.579 -24.066 1.00 12.88 1183 ASP A O 1
ATOM 1444 N N . PRO A 1 182 ? 52.270 -15.399 -25.751 1.00 12.54 1184 PRO A N 1
ATOM 1445 C CA . PRO A 1 182 ? 53.442 -14.580 -25.422 1.00 12.54 1184 PRO A CA 1
ATOM 1446 C C . PRO A 1 182 ? 53.208 -13.057 -25.533 1.00 12.77 1184 PRO A C 1
ATOM 1447 O O . PRO A 1 182 ? 54.098 -12.310 -25.168 1.00 15.16 1184 PRO A O 1
ATOM 1451 N N . SER A 1 183 ? 52.062 -12.591 -26.037 1.00 12.56 1185 SER A N 1
ATOM 1452 C CA . SER A 1 183 ? 51.730 -11.165 -25.984 1.00 11.56 1185 SER A CA 1
ATOM 1453 C C . SER A 1 183 ? 51.246 -10.798 -24.586 1.00 10.55 1185 SER A C 1
ATOM 1454 O O . SER A 1 183 ? 50.975 -9.631 -24.363 1.00 11.48 1185 SER A O 1
ATOM 1457 N N . ARG A 1 184 ? 51.205 -11.741 -23.646 1.00 9.33 1186 ARG A N 1
ATOM 1458 C CA . ARG A 1 184 ? 50.616 -11.574 -22.313 1.00 8.66 1186 ARG A CA 1
ATOM 1459 C C . ARG A 1 184 ? 51.584 -11.946 -21.206 1.00 8.29 1186 ARG A C 1
ATOM 1460 O O . ARG A 1 184 ? 52.539 -12.719 -21.413 1.00 9.25 1186 ARG A O 1
ATOM 1468 N N . LYS A 1 185 ? 51.276 -11.454 -20.006 1.00 7.85 1187 LYS A N 1
ATOM 1469 C CA . LYS A 1 185 ? 51.921 -11.818 -18.781 1.00 7.94 1187 LYS A CA 1
ATOM 1470 C C . LYS A 1 185 ? 50.857 -12.409 -17.849 1.00 7.52 1187 LYS A C 1
ATOM 1471 O O . LYS A 1 185 ? 49.720 -11.960 -17.889 1.00 8.61 1187 LYS A O 1
ATOM 1477 N N . ILE A 1 186 ? 51.282 -13.332 -16.975 1.00 7.14 1188 ILE A N 1
ATOM 1478 C CA . ILE A 1 186 ? 50.456 -13.798 -15.890 1.00 7.62 1188 ILE A CA 1
ATOM 1479 C C . ILE A 1 186 ? 51.028 -13.244 -14.588 1.00 7.12 1188 ILE A C 1
ATOM 1480 O O . ILE A 1 186 ? 52.192 -13.431 -14.256 1.00 8.57 1188 ILE A O 1
ATOM 1485 N N . TYR A 1 187 ? 50.144 -12.578 -13.837 1.00 6.40 1189 TYR A N 1
ATOM 1486 C CA . TYR A 1 187 ? 50.483 -12.101 -12.502 1.00 6.65 1189 TYR A CA 1
ATOM 1487 C C . TYR A 1 187 ? 49.748 -12.968 -11.488 1.00 6.63 1189 TYR A C 1
ATOM 1488 O O . TYR A 1 187 ? 48.541 -13.239 -11.666 1.00 7.34 1189 TYR A O 1
ATOM 1497 N N . LYS A 1 188 ? 50.430 -13.357 -10.427 1.00 6.33 1190 LYS A N 1
ATOM 1498 C CA . LYS A 1 188 ? 49.867 -14.186 -9.399 1.00 7.31 1190 LYS A CA 1
ATOM 1499 C C . LYS A 1 188 ? 49.693 -13.469 -8.072 1.00 6.05 1190 LYS A C 1
ATOM 1500 O O . LYS A 1 188 ? 50.477 -12.534 -7.770 1.00 6.44 1190 LYS A O 1
ATOM 1506 N N . PHE A 1 189 ? 48.734 -13.885 -7.261 1.00 5.71 1191 PHE A N 1
ATOM 1507 C CA . PHE A 1 189 ? 48.397 -13.194 -6.020 1.00 5.90 1191 PHE A CA 1
ATOM 1508 C C . PHE A 1 189 ? 47.958 -14.197 -4.985 1.00 5.85 1191 PHE A C 1
ATOM 1509 O O . PHE A 1 189 ? 47.339 -15.246 -5.330 1.00 6.91 1191 PHE A O 1
ATOM 1517 N N . ILE A 1 190 ? 48.195 -13.895 -3.716 1.00 6.06 1192 ILE A N 1
ATOM 1518 C CA A ILE A 1 190 ? 47.649 -14.727 -2.649 0.50 6.13 1192 ILE A CA 1
ATOM 1519 C CA B ILE A 1 190 ? 47.783 -14.748 -2.577 0.50 6.34 1192 ILE A CA 1
ATOM 1520 C C . ILE A 1 190 ? 47.187 -13.831 -1.488 1.00 5.51 1192 ILE A C 1
ATOM 1521 O O . ILE A 1 190 ? 47.878 -12.886 -1.053 1.00 6.17 1192 ILE A O 1
ATOM 1530 N N . GLN A 1 191 ? 45.968 -14.108 -1.048 1.00 6.22 1193 GLN A N 1
ATOM 1531 C CA . GLN A 1 191 ? 45.372 -13.489 0.106 1.00 5.89 1193 GLN A CA 1
ATOM 1532 C C . GLN A 1 191 ? 45.115 -14.593 1.148 1.00 6.19 1193 GLN A C 1
ATOM 1533 O O . GLN A 1 191 ? 44.143 -15.382 1.042 1.00 7.15 1193 GLN A O 1
ATOM 1539 N N . LYS A 1 192 ? 45.999 -14.663 2.139 1.00 6.31 1194 LYS A N 1
ATOM 1540 C CA A LYS A 1 192 ? 45.940 -15.761 3.119 0.60 7.76 1194 LYS A CA 1
ATOM 1541 C CA B LYS A 1 192 ? 46.006 -15.697 3.183 0.40 7.21 1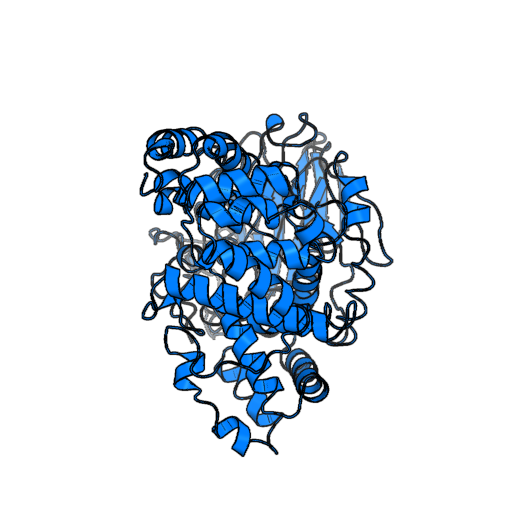194 LYS A CA 1
ATOM 1542 C C . LYS A 1 192 ? 45.053 -15.422 4.332 1.00 6.97 1194 LYS A C 1
ATOM 1543 O O . LYS A 1 192 ? 44.828 -16.301 5.174 1.00 8.69 1194 LYS A O 1
ATOM 1554 N N . VAL A 1 193 ? 44.538 -14.186 4.416 1.00 6.96 1195 VAL A N 1
ATOM 1555 C CA . VAL A 1 193 ? 43.644 -13.857 5.522 1.00 6.85 1195 VAL A CA 1
ATOM 1556 C C . VAL A 1 193 ? 42.225 -13.918 4.998 1.00 6.34 1195 VAL A C 1
ATOM 1557 O O . VAL A 1 193 ? 41.922 -13.375 3.935 1.00 7.45 1195 VAL A O 1
ATOM 1561 N N . PRO A 1 194 ? 41.299 -14.590 5.711 1.00 7.09 1196 PRO A N 1
ATOM 1562 C CA . PRO A 1 194 ? 39.933 -14.698 5.157 1.00 7.65 1196 PRO A CA 1
ATOM 1563 C C . PRO A 1 194 ? 39.214 -13.339 5.084 1.00 6.10 1196 PRO A C 1
ATOM 1564 O O . PRO A 1 194 ? 39.262 -12.605 6.083 1.00 7.79 1196 PRO A O 1
ATOM 1568 N N . ILE A 1 195 ? 38.584 -13.106 3.952 1.00 5.90 1197 ILE A N 1
ATOM 1569 C CA . ILE A 1 195 ? 37.909 -11.814 3.750 1.00 6.66 1197 ILE A CA 1
ATOM 1570 C C . ILE A 1 195 ? 36.592 -12.025 3.168 1.00 7.23 1197 ILE A C 1
ATOM 1571 O O . ILE A 1 195 ? 36.312 -13.032 2.477 1.00 6.85 1197 ILE A O 1
ATOM 1576 N N . PRO A 1 196 ? 35.659 -11.112 3.410 1.00 6.96 1198 PRO A N 1
ATOM 1577 C CA . PRO A 1 196 ? 34.409 -11.107 2.664 1.00 6.96 1198 PRO A CA 1
ATOM 1578 C C . PRO A 1 196 ? 34.644 -10.813 1.175 1.00 6.30 1198 PRO A C 1
ATOM 1579 O O . PRO A 1 196 ? 35.620 -10.074 0.854 1.00 7.12 1198 PRO A O 1
ATOM 1583 N N . CYS A 1 197 ? 33.796 -11.294 0.265 1.00 6.87 1199 CYS A N 1
ATOM 1584 C CA A CYS A 1 197 ? 34.100 -11.132 -1.139 0.85 6.64 1199 CYS A CA 1
ATOM 1585 C CA B CYS A 1 197 ? 33.921 -11.133 -1.188 0.15 7.07 1199 CYS A CA 1
ATOM 1586 C C . CYS A 1 197 ? 34.010 -9.689 -1.665 1.00 6.71 1199 CYS A C 1
ATOM 1587 O O . CYS A 1 197 ? 34.623 -9.406 -2.697 1.00 7.07 1199 CYS A O 1
ATOM 1592 N N . TYR A 1 198 ? 33.338 -8.805 -0.935 1.00 6.01 1200 TYR A N 1
ATOM 1593 C CA . TYR A 1 198 ? 33.325 -7.395 -1.386 1.00 6.05 1200 TYR A CA 1
ATOM 1594 C C . TYR A 1 198 ? 34.735 -6.804 -1.374 1.00 6.24 1200 TYR A C 1
ATOM 1595 O O . TYR A 1 198 ? 34.889 -5.709 -1.966 1.00 6.87 1200 TYR A O 1
ATOM 1604 N N . LEU A 1 199 ? 35.710 -7.422 -0.715 1.00 5.12 1201 LEU A N 1
ATOM 1605 C CA . LEU A 1 199 ? 37.078 -6.971 -0.656 1.00 5.76 1201 LEU A CA 1
ATOM 1606 C C . LEU A 1 199 ? 37.973 -7.564 -1.741 1.00 5.55 1201 LEU A C 1
ATOM 1607 O O . LEU A 1 199 ? 39.172 -7.248 -1.799 1.00 7.34 1201 LEU A O 1
ATOM 1612 N N . ILE A 1 200 ? 37.416 -8.367 -2.658 1.00 5.37 1202 ILE A N 1
ATOM 1613 C CA . ILE A 1 200 ? 38.179 -8.789 -3.816 1.00 6.30 1202 ILE A CA 1
ATOM 1614 C C . ILE A 1 200 ? 38.317 -7.592 -4.773 1.00 6.03 1202 ILE A C 1
ATOM 1615 O O . ILE A 1 200 ? 37.304 -6.907 -5.021 1.00 8.11 1202 ILE A O 1
ATOM 1620 N N . ALA A 1 201 ? 39.496 -7.344 -5.259 1.00 5.68 1203 ALA A N 1
ATOM 1621 C CA . ALA A 1 201 ? 39.692 -6.177 -6.134 1.00 5.40 1203 ALA A CA 1
ATOM 1622 C C . ALA A 1 201 ? 40.769 -6.469 -7.137 1.00 4.90 1203 ALA A C 1
ATOM 1623 O O . ALA A 1 201 ? 41.740 -7.193 -6.832 1.00 5.45 1203 ALA A O 1
ATOM 1625 N N . LEU A 1 202 ? 40.637 -5.842 -8.310 1.00 5.39 1204 LEU A N 1
ATOM 1626 C CA . LEU A 1 202 ? 41.538 -5.996 -9.414 1.00 5.93 1204 LEU A CA 1
ATOM 1627 C C . LEU A 1 202 ? 41.739 -4.652 -10.133 1.00 5.41 1204 LEU A C 1
ATOM 1628 O O . LEU A 1 202 ? 40.734 -3.965 -10.375 1.00 6.50 1204 LEU A O 1
ATOM 1633 N N . VAL A 1 203 ? 42.977 -4.355 -10.483 1.00 5.31 1205 VAL A N 1
ATOM 1634 C CA . VAL A 1 203 ? 43.247 -3.245 -11.392 1.00 5.76 1205 VAL A CA 1
ATOM 1635 C C . VAL A 1 203 ? 44.254 -3.733 -12.428 1.00 4.81 1205 VAL A C 1
ATOM 1636 O O . VAL A 1 203 ? 45.159 -4.552 -12.080 1.00 6.06 1205 VAL A O 1
ATOM 1640 N N . VAL A 1 204 ? 44.101 -3.341 -13.670 1.00 5.18 1206 VAL A N 1
ATOM 1641 C CA . VAL A 1 204 ? 45.089 -3.606 -14.693 1.00 6.19 1206 VAL A CA 1
ATOM 1642 C C . VAL A 1 204 ? 45.355 -2.304 -15.457 1.00 5.56 1206 VAL A C 1
ATOM 1643 O O . VAL A 1 204 ? 44.410 -1.713 -15.981 1.00 6.78 1206 VAL A O 1
ATOM 1647 N N . GLY A 1 205 ? 46.616 -1.960 -15.606 1.00 5.77 1207 GLY A N 1
ATOM 1648 C CA . GLY A 1 205 ? 46.916 -0.741 -16.380 1.00 7.06 1207 GLY A CA 1
ATOM 1649 C C . GLY A 1 205 ? 48.400 -0.518 -16.346 1.00 6.38 1207 GLY A C 1
ATOM 1650 O O . GLY A 1 205 ? 49.197 -1.331 -15.898 1.00 6.78 1207 GLY A O 1
ATOM 1651 N N . ALA A 1 206 ? 48.794 0.644 -16.900 1.00 7.31 1208 ALA A N 1
ATOM 1652 C CA . ALA A 1 206 ? 50.215 1.004 -17.050 1.00 7.49 1208 ALA A CA 1
ATOM 1653 C C . ALA A 1 206 ? 50.699 1.594 -15.739 1.00 6.93 1208 ALA A C 1
ATOM 1654 O O . ALA A 1 206 ? 50.817 2.843 -15.584 1.00 9.57 1208 ALA A O 1
ATOM 1656 N N . LEU A 1 207 ? 50.959 0.764 -14.748 1.00 6.85 1209 LEU A N 1
ATOM 1657 C CA . LEU A 1 207 ? 51.211 1.197 -13.408 1.00 6.90 1209 LEU A CA 1
ATOM 1658 C C . LEU A 1 207 ? 52.664 1.169 -13.008 1.00 7.26 1209 LEU A C 1
ATOM 1659 O O . LEU A 1 207 ? 53.397 0.284 -13.441 1.00 8.73 1209 LEU A O 1
ATOM 1664 N N . GLU A 1 208 ? 53.050 2.164 -12.241 1.00 6.70 1210 GLU A N 1
ATOM 1665 C CA A GLU A 1 208 ? 54.386 2.364 -11.702 0.50 6.89 1210 GLU A CA 1
ATOM 1666 C CA B GLU A 1 208 ? 54.385 2.267 -11.681 0.50 7.11 1210 GLU A CA 1
ATOM 1667 C C . GLU A 1 208 ? 54.287 2.457 -10.198 1.00 6.32 1210 GLU A C 1
ATOM 1668 O O . GLU A 1 208 ? 53.226 2.793 -9.695 1.00 7.47 1210 GLU A O 1
ATOM 1679 N N . SER A 1 209 ? 55.373 2.203 -9.465 1.00 6.99 1211 SER A N 1
ATOM 1680 C CA . SER A 1 209 ? 55.313 2.270 -7.995 1.00 6.81 1211 SER A CA 1
ATOM 1681 C C . SER A 1 209 ? 56.476 3.074 -7.459 1.00 5.60 1211 SER A C 1
ATOM 1682 O O . SER A 1 209 ? 57.562 3.093 -8.056 1.00 7.12 1211 SER A O 1
ATOM 1685 N N . ARG A 1 210 ? 56.239 3.582 -6.255 1.00 5.47 1212 ARG A N 1
ATOM 1686 C CA . ARG A 1 210 ? 57.323 4.225 -5.510 1.00 5.86 1212 ARG A CA 1
ATOM 1687 C C . ARG A 1 210 ? 57.179 3.891 -4.040 1.00 5.13 1212 ARG A C 1
ATOM 1688 O O . ARG A 1 210 ? 56.063 3.961 -3.515 1.00 5.78 1212 ARG A O 1
ATOM 1696 N N . GLN A 1 211 ? 58.276 3.534 -3.390 1.00 5.31 1213 GLN A N 1
ATOM 1697 C CA . GLN A 1 211 ? 58.201 3.258 -1.976 1.00 5.91 1213 GLN A CA 1
ATOM 1698 C C . GLN A 1 211 ? 58.038 4.543 -1.174 1.00 5.39 1213 GLN A C 1
ATOM 1699 O O . GLN A 1 211 ? 58.792 5.500 -1.437 1.00 6.40 1213 GLN A O 1
ATOM 1705 N N . ILE A 1 212 ? 57.189 4.552 -0.204 1.00 5.40 1214 ILE A N 1
ATOM 1706 C CA . ILE A 1 212 ? 56.973 5.736 0.684 1.00 6.19 1214 ILE A CA 1
ATOM 1707 C C . ILE A 1 212 ? 57.058 5.416 2.141 1.00 7.35 1214 ILE A C 1
ATOM 1708 O O . ILE A 1 212 ? 56.933 6.284 2.990 1.00 8.67 1214 ILE A O 1
ATOM 1713 N N . GLY A 1 213 ? 57.249 4.126 2.502 1.00 6.40 1215 GLY A N 1
ATOM 1714 C CA . GLY A 1 213 ? 57.359 3.747 3.914 1.00 7.55 1215 GLY A CA 1
ATOM 1715 C C . GLY A 1 213 ? 57.850 2.308 3.949 1.00 6.86 1215 GLY A C 1
ATOM 1716 O O . GLY A 1 213 ? 57.926 1.678 2.893 1.00 7.92 1215 GLY A O 1
ATOM 1717 N N . PRO A 1 214 ? 58.057 1.815 5.153 1.00 7.22 1216 PRO A N 1
ATOM 1718 C CA . PRO A 1 214 ? 58.660 0.456 5.274 1.00 7.86 1216 PRO A CA 1
ATOM 1719 C C . PRO A 1 214 ? 57.710 -0.626 4.839 1.00 8.23 1216 PRO A C 1
ATOM 1720 O O . PRO A 1 214 ? 58.216 -1.708 4.510 1.00 9.98 1216 PRO A O 1
ATOM 1724 N N . ARG A 1 215 ? 56.412 -0.357 4.768 1.00 7.50 1217 ARG A N 1
ATOM 1725 C CA . ARG A 1 215 ? 55.467 -1.373 4.343 1.00 8.25 1217 ARG A CA 1
ATOM 1726 C C . ARG A 1 215 ? 54.498 -0.838 3.273 1.00 7.29 1217 ARG A C 1
ATOM 1727 O O . ARG A 1 215 ? 53.414 -1.374 3.073 1.00 8.14 1217 ARG A O 1
ATOM 1735 N N . THR A 1 216 ? 54.921 0.218 2.550 1.00 6.91 1218 THR A N 1
ATOM 1736 C CA . THR A 1 216 ? 54.018 0.920 1.636 1.00 6.39 1218 THR A CA 1
ATOM 1737 C C . THR A 1 216 ? 54.679 1.332 0.349 1.00 5.66 1218 THR A C 1
ATOM 1738 O O . THR A 1 216 ? 55.640 2.114 0.377 1.00 6.99 1218 THR A O 1
ATOM 1742 N N . LEU A 1 217 ? 54.109 0.897 -0.755 1.00 6.14 1219 LEU A N 1
ATOM 1743 C CA A LEU A 1 217 ? 54.339 1.461 -2.081 0.50 6.44 1219 LEU A CA 1
ATOM 1744 C CA B LEU A 1 217 ? 54.321 1.453 -2.078 0.50 5.69 1219 LEU A CA 1
ATOM 1745 C C . LEU A 1 217 ? 53.083 2.204 -2.484 1.00 6.36 1219 LEU A C 1
ATOM 1746 O O . LEU A 1 217 ? 51.952 1.765 -2.167 1.00 7.05 1219 LEU A O 1
ATOM 1755 N N . VAL A 1 218 ? 53.284 3.306 -3.199 1.00 5.65 1220 VAL A N 1
ATOM 1756 C CA A VAL A 1 218 ? 52.177 3.944 -3.904 0.50 6.25 1220 VAL A CA 1
ATOM 1757 C CA B VAL A 1 218 ? 52.180 3.959 -3.920 0.50 6.72 1220 VAL A CA 1
ATOM 1758 C C . VAL A 1 218 ? 52.257 3.584 -5.384 1.00 5.64 1220 VAL A C 1
ATOM 1759 O O . VAL A 1 218 ? 53.329 3.536 -5.941 1.00 6.52 1220 VAL A O 1
ATOM 1766 N N . TRP A 1 219 ? 51.125 3.277 -5.989 1.00 5.84 1221 TRP A N 1
ATOM 1767 C CA . TRP A 1 219 ? 51.029 2.893 -7.381 1.00 5.60 1221 TRP A CA 1
ATOM 1768 C C . TRP A 1 219 ? 50.141 3.902 -8.093 1.00 6.25 1221 TRP A C 1
ATOM 1769 O O . TRP A 1 219 ? 49.084 4.310 -7.570 1.00 6.88 1221 TRP A O 1
ATOM 1780 N N . SER A 1 220 ? 50.544 4.215 -9.308 1.00 6.06 1222 SER A N 1
ATOM 1781 C CA A SER A 1 220 ? 49.701 5.117 -10.138 0.60 6.11 1222 SER A CA 1
ATOM 1782 C CA B SER A 1 220 ? 49.656 5.031 -10.165 0.40 6.94 1222 SER A CA 1
ATOM 1783 C C . SER A 1 220 ? 50.259 5.005 -11.555 1.00 6.18 1222 SER A C 1
ATOM 1784 O O . SER A 1 220 ? 51.305 4.357 -11.789 1.00 7.17 1222 SER A O 1
ATOM 1789 N N . GLU A 1 221 ? 49.656 5.696 -12.507 1.00 6.69 1223 GLU A N 1
ATOM 1790 C CA . GLU A 1 221 ? 50.374 5.923 -13.742 1.00 7.11 1223 GLU A CA 1
ATOM 1791 C C . GLU A 1 221 ? 51.556 6.872 -13.495 1.00 6.77 1223 GLU A C 1
ATOM 1792 O O . GLU A 1 221 ? 51.585 7.604 -12.501 1.00 7.84 1223 GLU A O 1
ATOM 1798 N N . LYS A 1 222 ? 52.552 6.787 -14.372 1.00 8.31 1224 LYS A N 1
ATOM 1799 C CA A LYS A 1 222 ? 53.808 7.510 -14.185 0.50 8.22 1224 LYS A CA 1
ATOM 1800 C CA B LYS A 1 222 ? 53.797 7.495 -14.122 0.50 8.17 1224 LYS A CA 1
ATOM 1801 C C . LYS A 1 222 ? 53.574 8.981 -13.871 1.00 8.51 1224 LYS A C 1
ATOM 1802 O O . LYS A 1 222 ? 54.280 9.562 -13.048 1.00 9.17 1224 LYS A O 1
ATOM 1813 N N . GLU A 1 223 ? 52.583 9.573 -14.541 1.00 8.39 1225 GLU A N 1
ATOM 1814 C CA . GLU A 1 223 ? 52.360 11.024 -14.436 1.00 9.72 1225 GLU A CA 1
ATOM 1815 C C . GLU A 1 223 ? 51.977 11.424 -13.037 1.00 8.92 1225 GLU A C 1
ATOM 1816 O O . GLU A 1 223 ? 52.142 12.595 -12.691 1.00 10.68 1225 GLU A O 1
ATOM 1822 N N . GLN A 1 224 ? 51.439 10.522 -12.214 1.00 7.64 1226 GLN A N 1
ATOM 1823 C CA . GLN A 1 224 ? 50.968 10.841 -10.889 1.00 7.53 1226 GLN A CA 1
ATOM 1824 C C . GLN A 1 224 ? 51.874 10.369 -9.772 1.00 7.07 1226 GLN A C 1
ATOM 1825 O O . GLN A 1 224 ? 51.568 10.616 -8.619 1.00 7.47 1226 GLN A O 1
ATOM 1831 N N . VAL A 1 225 ? 52.945 9.635 -10.081 1.00 7.54 1227 VAL A N 1
ATOM 1832 C CA . VAL A 1 225 ? 53.696 8.975 -8.989 1.00 7.80 1227 VAL A CA 1
ATOM 1833 C C . VAL A 1 225 ? 54.310 9.988 -8.010 1.00 7.21 1227 VAL A C 1
ATOM 1834 O O . VAL A 1 225 ? 54.171 9.850 -6.801 1.00 7.88 1227 VAL A O 1
ATOM 1838 N N . GLU A 1 226 ? 55.016 11.019 -8.530 1.00 7.42 1228 GLU A N 1
ATOM 1839 C CA . GLU A 1 226 ? 55.703 11.912 -7.638 1.00 8.32 1228 GLU A CA 1
ATOM 1840 C C . GLU A 1 226 ? 54.711 12.677 -6.736 1.00 6.50 1228 GLU A C 1
ATOM 1841 O O . GLU A 1 226 ? 54.934 12.777 -5.534 1.00 7.61 1228 GLU A O 1
ATOM 1847 N N . LYS A 1 227 ? 53.626 13.196 -7.315 1.00 6.73 1229 LYS A N 1
ATOM 1848 C CA . LYS A 1 227 ? 52.663 13.934 -6.516 1.00 7.67 1229 LYS A CA 1
ATOM 1849 C C . LYS A 1 227 ? 52.035 13.068 -5.475 1.00 6.61 1229 LYS A C 1
ATOM 1850 O O . LYS A 1 227 ? 51.785 13.437 -4.339 1.00 7.05 1229 LYS A O 1
ATOM 1856 N N . SER A 1 228 ? 51.762 11.805 -5.849 1.00 6.57 1230 SER A N 1
ATOM 1857 C CA . SER A 1 228 ? 51.096 10.865 -4.930 1.00 6.76 1230 SER A CA 1
ATOM 1858 C C . SER A 1 228 ? 52.030 10.489 -3.762 1.00 6.30 1230 SER A C 1
ATOM 1859 O O . SER A 1 228 ? 51.597 10.394 -2.616 1.00 6.75 1230 SER A O 1
ATOM 1862 N N . ALA A 1 229 ? 53.306 10.285 -4.085 1.00 6.38 1231 ALA A N 1
ATOM 1863 C CA . ALA A 1 229 ? 54.251 9.915 -3.040 1.00 6.73 1231 ALA A CA 1
ATOM 1864 C C . ALA A 1 229 ? 54.319 10.985 -1.956 1.00 6.89 1231 ALA A C 1
ATOM 1865 O O . ALA A 1 229 ? 54.385 10.746 -0.768 1.00 7.01 1231 ALA A O 1
ATOM 1867 N N . TYR A 1 230 ? 54.283 12.296 -2.397 1.00 6.34 1232 TYR A N 1
ATOM 1868 C CA . TYR A 1 230 ? 54.281 13.396 -1.415 1.00 6.35 1232 TYR A CA 1
ATOM 1869 C C . TYR A 1 230 ? 52.948 13.473 -0.687 1.00 6.07 1232 TYR A C 1
ATOM 1870 O O . TYR A 1 230 ? 52.921 13.602 0.533 1.00 6.88 1232 TYR A O 1
ATOM 1879 N N . GLU A 1 231 ? 51.858 13.372 -1.456 1.00 6.25 1233 GLU A N 1
ATOM 1880 C CA . GLU A 1 231 ? 50.548 13.617 -0.874 1.00 6.52 1233 GLU A CA 1
ATOM 1881 C C . GLU A 1 231 ? 50.248 12.672 0.276 1.00 6.01 1233 GLU A C 1
ATOM 1882 O O . GLU A 1 231 ? 49.615 13.009 1.266 1.00 6.88 1233 GLU A O 1
ATOM 1888 N N . PHE A 1 232 ? 50.761 11.406 0.158 1.00 6.17 1234 PHE A N 1
ATOM 1889 C CA . PHE A 1 232 ? 50.377 10.310 1.095 1.00 6.39 1234 PHE A CA 1
ATOM 1890 C C . PHE A 1 232 ? 51.560 9.962 1.939 1.00 6.06 1234 PHE A C 1
ATOM 1891 O O . PHE A 1 232 ? 51.590 8.887 2.562 1.00 7.57 1234 PHE A O 1
ATOM 1899 N N . SER A 1 233 ? 52.516 10.863 2.103 1.00 6.43 1235 SER A N 1
ATOM 1900 C CA . SER A 1 233 ? 53.678 10.556 2.902 1.00 7.31 1235 SER A CA 1
ATOM 1901 C C . SER A 1 233 ? 53.422 10.327 4.386 1.00 7.77 1235 SER A C 1
ATOM 1902 O O . SER A 1 233 ? 54.289 9.766 5.067 1.00 9.20 1235 SER A O 1
ATOM 1905 N N . GLU A 1 234 ? 52.272 10.735 4.910 1.00 7.18 1236 GLU A N 1
ATOM 1906 C CA . GLU A 1 234 ? 51.952 10.483 6.312 1.00 8.10 1236 GLU A CA 1
ATOM 1907 C C . GLU A 1 234 ? 51.486 9.016 6.552 1.00 6.64 1236 GLU A C 1
ATOM 1908 O O . GLU A 1 234 ? 51.213 8.698 7.691 1.00 6.85 1236 GLU A O 1
ATOM 1914 N N . THR A 1 235 ? 51.375 8.231 5.476 1.00 6.88 1237 THR A N 1
ATOM 1915 C CA . THR A 1 235 ? 50.757 6.874 5.638 1.00 6.70 1237 THR A CA 1
ATOM 1916 C C . THR A 1 235 ? 51.431 6.055 6.753 1.00 6.47 1237 THR A C 1
ATOM 1917 O O . THR A 1 235 ? 50.723 5.499 7.578 1.00 6.73 1237 THR A O 1
ATOM 1921 N N . GLU A 1 236 ? 52.756 5.951 6.738 1.00 6.88 1238 GLU A N 1
ATOM 1922 C CA . GLU A 1 236 ? 53.371 5.124 7.764 1.00 7.75 1238 GLU A CA 1
ATOM 1923 C C . GLU A 1 236 ? 53.071 5.635 9.164 1.00 7.32 1238 GLU A C 1
ATOM 1924 O O . GLU A 1 236 ? 52.795 4.824 10.088 1.00 8.25 1238 GLU A O 1
ATOM 1930 N N . SER A 1 237 ? 53.144 6.954 9.381 1.00 8.12 1239 SER A N 1
ATOM 1931 C CA A SER A 1 237 ? 52.808 7.452 10.721 0.50 7.67 1239 SER A CA 1
ATOM 1932 C CA B SER A 1 237 ? 52.821 7.473 10.699 0.50 8.81 1239 SER A CA 1
ATOM 1933 C C . SER A 1 237 ? 51.392 7.113 11.106 1.00 8.08 1239 SER A C 1
ATOM 1934 O O . SER A 1 237 ? 51.123 6.788 12.275 1.00 8.94 1239 SER A O 1
ATOM 1939 N N . MET A 1 238 ? 50.479 7.155 10.138 1.00 7.51 1240 MET A N 1
ATOM 1940 C CA . MET A 1 238 ? 49.092 6.793 10.422 1.00 7.53 1240 MET A CA 1
ATOM 1941 C C . MET A 1 238 ? 48.940 5.308 10.741 1.00 7.10 1240 MET A C 1
ATOM 1942 O O . MET A 1 238 ? 48.161 4.942 11.609 1.00 7.35 1240 MET A O 1
ATOM 1947 N N . LEU A 1 239 ? 49.659 4.449 10.008 1.00 6.86 1241 LEU A N 1
ATOM 1948 C CA . LEU A 1 239 ? 49.630 2.991 10.317 1.00 7.22 1241 LEU A CA 1
ATOM 1949 C C . LEU A 1 239 ? 50.134 2.725 11.701 1.00 7.18 1241 LEU A C 1
ATOM 1950 O O . LEU A 1 239 ? 49.538 1.866 12.388 1.00 7.91 1241 LEU A O 1
ATOM 1955 N N . LYS A 1 240 ? 51.182 3.429 12.124 1.00 7.20 1242 LYS A N 1
ATOM 1956 C CA . LYS A 1 240 ? 51.712 3.186 13.457 1.00 8.34 1242 LYS A CA 1
ATOM 1957 C C . LYS A 1 240 ? 50.684 3.550 14.540 1.00 7.96 1242 LYS A C 1
ATOM 1958 O O . LYS A 1 240 ? 50.509 2.842 15.527 1.00 9.20 1242 LYS A O 1
ATOM 1964 N N . ILE A 1 241 ? 50.000 4.674 14.346 1.00 7.96 1243 ILE A N 1
ATOM 1965 C CA . ILE A 1 241 ? 49.002 5.061 15.341 1.00 8.09 1243 ILE A CA 1
ATOM 1966 C C . ILE A 1 241 ? 47.834 4.073 15.286 1.00 7.16 1243 ILE A C 1
ATOM 1967 O O . ILE A 1 241 ? 47.320 3.615 16.325 1.00 7.88 1243 ILE A O 1
ATOM 1972 N N . ALA A 1 242 ? 47.426 3.689 14.070 1.00 7.12 1244 ALA A N 1
ATOM 1973 C CA . ALA A 1 242 ? 46.301 2.751 13.945 1.00 7.33 1244 ALA A CA 1
ATOM 1974 C C . ALA A 1 242 ? 46.595 1.421 14.624 1.00 8.58 1244 ALA A C 1
ATOM 1975 O O . ALA A 1 242 ? 45.707 0.826 15.260 1.00 8.47 1244 ALA A O 1
ATOM 1977 N N . GLU A 1 243 ? 47.819 0.906 14.485 1.00 8.11 1245 GLU A N 1
ATOM 1978 C CA A GLU A 1 243 ? 48.249 -0.364 15.083 0.50 10.15 1245 GLU A CA 1
ATOM 1979 C CA B GLU A 1 243 ? 48.102 -0.374 15.084 0.50 9.30 1245 GLU A CA 1
ATOM 1980 C C . GLU A 1 243 ? 48.255 -0.209 16.600 1.00 9.90 1245 GLU A C 1
ATOM 1981 O O . GLU A 1 243 ? 47.897 -1.149 17.334 1.00 11.85 1245 GLU A O 1
ATOM 1992 N N . ASP A 1 244 ? 48.674 0.976 17.097 1.00 10.69 1246 ASP A N 1
ATOM 1993 C CA . ASP A 1 244 ? 48.581 1.211 18.538 1.00 12.27 1246 ASP A CA 1
ATOM 1994 C C . ASP A 1 244 ? 47.127 1.124 19.049 1.00 12.58 1246 ASP A C 1
ATOM 1995 O O . ASP A 1 244 ? 46.871 0.546 20.126 1.00 15.94 1246 ASP A O 1
ATOM 2000 N N . LEU A 1 245 ? 46.174 1.693 18.308 1.00 11.29 1247 LEU A N 1
ATOM 2001 C CA . LEU A 1 245 ? 44.758 1.698 18.716 1.00 11.69 1247 LEU A CA 1
ATOM 2002 C C . LEU A 1 245 ? 44.042 0.360 18.431 1.00 11.50 1247 LEU A C 1
ATOM 2003 O O . LEU A 1 245 ? 43.140 0.005 19.169 1.00 13.39 1247 LEU A O 1
ATOM 2008 N N . GLY A 1 246 ? 44.405 -0.319 17.357 1.00 11.14 1248 GLY A N 1
ATOM 2009 C CA . GLY A 1 246 ? 43.650 -1.483 16.932 1.00 11.07 1248 GLY A CA 1
ATOM 2010 C C . GLY A 1 246 ? 44.246 -2.829 17.222 1.00 11.69 1248 GLY A C 1
ATOM 2011 O O . GLY A 1 246 ? 43.525 -3.836 17.109 1.00 12.63 1248 GLY A O 1
ATOM 2012 N N . GLY A 1 247 ? 45.548 -2.910 17.530 1.00 10.92 1249 GLY A N 1
ATOM 2013 C CA . GLY A 1 247 ? 46.251 -4.195 17.612 1.00 11.06 1249 GLY A CA 1
ATOM 2014 C C . GLY A 1 247 ? 47.004 -4.438 16.322 1.00 10.88 1249 GLY A C 1
ATOM 2015 O O . GLY A 1 247 ? 47.046 -3.602 15.406 1.00 9.45 1249 GLY A O 1
ATOM 2016 N N . PRO A 1 248 ? 47.548 -5.657 16.220 1.00 11.78 1250 PRO A N 1
ATOM 2017 C CA . PRO A 1 248 ? 48.475 -5.882 15.110 1.00 11.85 1250 PRO A CA 1
ATOM 2018 C C . PRO A 1 248 ? 47.830 -5.661 13.726 1.00 10.23 1250 PRO A C 1
ATOM 2019 O O . PRO A 1 248 ? 46.672 -5.999 13.489 1.00 10.83 1250 PRO A O 1
ATOM 2023 N N . TYR A 1 249 ? 48.636 -5.132 12.814 1.00 9.65 1251 TYR A N 1
ATOM 2024 C CA . TYR A 1 249 ? 48.294 -5.074 11.373 1.00 9.24 1251 TYR A CA 1
ATOM 2025 C C . TYR A 1 249 ? 48.606 -6.438 10.760 1.00 9.21 1251 TYR A C 1
ATOM 2026 O O . TYR A 1 249 ? 49.742 -6.846 10.732 1.00 10.79 1251 TYR A O 1
ATOM 2035 N N . VAL A 1 250 ? 47.583 -7.118 10.253 1.00 8.70 1252 VAL A N 1
ATOM 2036 C CA . VAL A 1 250 ? 47.740 -8.572 9.901 1.00 9.40 1252 VAL A CA 1
ATOM 2037 C C . VAL A 1 250 ? 47.906 -8.770 8.410 1.00 9.13 1252 VAL A C 1
ATOM 2038 O O . VAL A 1 250 ? 48.033 -9.928 7.971 1.00 9.99 1252 VAL A O 1
ATOM 2042 N N . TRP A 1 251 ? 47.945 -7.693 7.612 1.00 7.54 1253 TRP A N 1
ATOM 2043 C CA . TRP A 1 251 ? 47.764 -7.834 6.178 1.00 7.47 1253 TRP A CA 1
ATOM 2044 C C . TRP A 1 251 ? 49.104 -7.775 5.414 1.00 7.82 1253 TRP A C 1
ATOM 2045 O O . TRP A 1 251 ? 49.116 -7.752 4.187 1.00 10.67 1253 TRP A O 1
ATOM 2056 N N . GLY A 1 252 ? 50.214 -7.696 6.134 1.00 7.89 1254 GLY A N 1
ATOM 2057 C CA . GLY A 1 252 ? 51.500 -7.756 5.426 1.00 9.87 1254 GLY A CA 1
ATOM 2058 C C . GLY A 1 252 ? 52.028 -6.417 4.916 1.00 11.43 1254 GLY A C 1
ATOM 2059 O O . GLY A 1 252 ? 53.139 -6.010 5.297 1.00 18.34 1254 GLY A O 1
ATOM 2060 N N . GLN A 1 253 ? 51.412 -5.913 3.896 1.00 9.37 1255 GLN A N 1
ATOM 2061 C CA . GLN A 1 253 ? 51.785 -4.618 3.318 1.00 9.38 1255 GLN A CA 1
ATOM 2062 C C . GLN A 1 253 ? 50.568 -3.748 3.408 1.00 7.59 1255 GLN A C 1
ATOM 2063 O O . GLN A 1 253 ? 49.437 -4.214 3.489 1.00 7.63 1255 GLN A O 1
ATOM 2069 N N . TYR A 1 254 ? 50.794 -2.434 3.312 1.00 7.13 1256 TYR A N 1
ATOM 2070 C CA . TYR A 1 254 ? 49.714 -1.479 3.114 1.00 5.95 1256 TYR A CA 1
ATOM 2071 C C . TYR A 1 254 ? 50.084 -0.639 1.931 1.00 5.33 1256 TYR A C 1
ATOM 2072 O O . TYR A 1 254 ? 50.827 0.378 2.065 1.00 6.89 1256 TYR A O 1
ATOM 2081 N N . ASP A 1 255 ? 49.695 -1.014 0.730 1.00 5.80 1257 ASP A N 1
ATOM 2082 C CA . ASP A 1 255 ? 49.958 -0.230 -0.445 1.00 5.54 1257 ASP A CA 1
ATOM 2083 C C . ASP A 1 255 ? 48.752 0.642 -0.805 1.00 5.30 1257 ASP A C 1
ATOM 2084 O O . ASP A 1 255 ? 47.648 0.411 -0.338 1.00 5.89 1257 ASP A O 1
ATOM 2089 N N . LEU A 1 256 ? 49.064 1.683 -1.606 1.00 5.90 1258 LEU A N 1
ATOM 2090 C CA . LEU A 1 256 ? 48.026 2.597 -2.088 1.00 6.18 1258 LEU A CA 1
ATOM 2091 C C . LEU A 1 256 ? 48.041 2.600 -3.584 1.00 6.06 1258 LEU A C 1
ATOM 2092 O O . LEU A 1 256 ? 49.092 2.589 -4.203 1.00 7.79 1258 LEU A O 1
ATOM 2097 N N . LEU A 1 257 ? 46.871 2.658 -4.187 1.00 5.38 1259 LEU A N 1
ATOM 2098 C CA . LEU A 1 257 ? 46.714 2.806 -5.624 1.00 6.10 1259 LEU A CA 1
ATOM 2099 C C . LEU A 1 257 ? 45.878 4.059 -5.881 1.00 5.10 1259 LEU A C 1
ATOM 2100 O O . LEU A 1 257 ? 44.785 4.163 -5.390 1.00 5.51 1259 LEU A O 1
ATOM 2105 N N . VAL A 1 258 ? 46.453 4.941 -6.686 1.00 5.60 1260 VAL A N 1
ATOM 2106 C CA . VAL A 1 258 ? 45.737 6.170 -7.088 1.00 5.71 1260 VAL A CA 1
ATOM 2107 C C . VAL A 1 258 ? 45.103 5.937 -8.413 1.00 5.10 1260 VAL A C 1
ATOM 2108 O O . VAL A 1 258 ? 45.819 5.792 -9.387 1.00 6.54 1260 VAL A O 1
ATOM 2112 N N . LEU A 1 259 ? 43.791 5.810 -8.437 1.00 6.30 1261 LEU A N 1
ATOM 2113 C CA A LEU A 1 259 ? 43.066 5.440 -9.635 0.50 6.95 1261 LEU A CA 1
ATOM 2114 C CA B LEU A 1 259 ? 43.051 5.450 -9.642 0.50 7.22 1261 LEU A CA 1
ATOM 2115 C C . LEU A 1 259 ? 42.904 6.628 -10.612 1.00 6.55 1261 LEU A C 1
ATOM 2116 O O . LEU A 1 259 ? 43.215 7.779 -10.245 1.00 7.83 1261 LEU A O 1
ATOM 2125 N N . PRO A 1 260 ? 42.388 6.378 -11.804 1.00 7.18 1262 PRO A N 1
ATOM 2126 C CA . PRO A 1 260 ? 41.998 7.461 -12.678 1.00 7.97 1262 PRO A CA 1
ATOM 2127 C C . PRO A 1 260 ? 40.816 8.198 -12.082 1.00 7.29 1262 PRO A C 1
ATOM 2128 O O . PRO A 1 260 ? 40.167 7.792 -11.125 1.00 7.56 1262 PRO A O 1
ATOM 2132 N N . PRO A 1 261 ? 40.511 9.404 -12.658 1.00 7.30 1263 PRO A N 1
ATOM 2133 C CA . PRO A 1 261 ? 39.588 10.294 -12.005 1.00 7.79 1263 PRO A CA 1
ATOM 2134 C C . PRO A 1 261 ? 38.152 9.842 -11.934 1.00 6.62 1263 PRO A C 1
ATOM 2135 O O . PRO A 1 261 ? 37.396 10.339 -11.097 1.00 6.92 1263 PRO A O 1
ATOM 2139 N N . SER A 1 262 ? 37.763 8.822 -12.746 1.00 7.13 1264 SER A N 1
ATOM 2140 C CA . SER A 1 262 ? 36.419 8.299 -12.669 1.00 6.92 1264 SER A CA 1
ATOM 2141 C C . SER A 1 262 ? 36.187 7.306 -11.524 1.00 6.65 1264 SER A C 1
ATOM 2142 O O . SER A 1 262 ? 35.061 6.845 -11.353 1.00 7.04 1264 SER A O 1
ATOM 2145 N N . PHE A 1 263 ? 37.174 7.069 -10.669 1.00 6.48 1265 PHE A N 1
ATOM 2146 C CA . PHE A 1 263 ? 36.869 6.216 -9.528 1.00 6.23 1265 PHE A CA 1
ATOM 2147 C C . PHE A 1 263 ? 35.750 6.803 -8.718 1.00 6.49 1265 PHE A C 1
ATOM 2148 O O . PHE A 1 263 ? 35.767 8.003 -8.366 1.00 7.63 1265 PHE A O 1
ATOM 2156 N N . PRO A 1 264 ? 34.715 6.056 -8.396 1.00 6.69 1266 PRO A N 1
ATOM 2157 C CA . PRO A 1 264 ? 33.479 6.715 -7.864 1.00 6.82 1266 PRO A CA 1
ATOM 2158 C C . PRO A 1 264 ? 33.524 7.092 -6.407 1.00 6.74 1266 PRO A C 1
ATOM 2159 O O . PRO A 1 264 ? 32.606 7.764 -5.935 1.00 7.80 1266 PRO A O 1
ATOM 2163 N N . TYR A 1 265 ? 34.571 6.756 -5.662 1.00 7.16 1267 TYR A N 1
ATOM 2164 C CA . TYR A 1 265 ? 34.604 6.988 -4.218 1.00 6.75 1267 TYR A CA 1
ATOM 2165 C C . TYR A 1 265 ? 35.913 7.666 -3.821 1.00 7.20 1267 TYR A C 1
ATOM 2166 O O . TYR A 1 265 ? 36.842 7.740 -4.619 1.00 9.70 1267 TYR A O 1
ATOM 2175 N N . GLY A 1 266 ? 35.981 8.136 -2.598 1.00 7.63 1268 GLY A N 1
ATOM 2176 C CA . GLY A 1 266 ? 37.185 8.742 -2.079 1.00 7.54 1268 GLY A CA 1
ATOM 2177 C C . GLY A 1 266 ? 38.281 7.677 -1.896 1.00 6.37 1268 GLY A C 1
ATOM 2178 O O . GLY A 1 266 ? 39.430 7.878 -2.194 1.00 6.87 1268 GLY A O 1
ATOM 2179 N N . GLY A 1 267 ? 37.843 6.545 -1.368 1.00 6.81 1269 GLY A N 1
ATOM 2180 C CA . GLY A 1 267 ? 38.761 5.435 -1.121 1.00 6.73 1269 GLY A CA 1
ATOM 2181 C C . GLY A 1 267 ? 37.952 4.155 -1.037 1.00 5.59 1269 GLY A C 1
ATOM 2182 O O . GLY A 1 267 ? 36.774 4.111 -0.856 1.00 7.57 1269 GLY A O 1
ATOM 2183 N N . MET A 1 268 ? 38.724 3.063 -1.132 1.00 5.98 1270 MET A N 1
ATOM 2184 C CA . MET A 1 268 ? 38.153 1.702 -0.876 1.00 4.75 1270 MET A CA 1
ATOM 2185 C C . MET A 1 268 ? 39.254 0.892 -0.215 1.00 5.02 1270 MET A C 1
ATOM 2186 O O . MET A 1 268 ? 40.335 0.770 -0.767 1.00 5.97 1270 MET A O 1
ATOM 2191 N N . GLU A 1 269 ? 38.890 0.314 0.924 1.00 5.48 1271 GLU A N 1
ATOM 2192 C CA . GLU A 1 269 ? 39.835 -0.355 1.797 1.00 5.07 1271 GLU A CA 1
ATOM 2193 C C . GLU A 1 269 ? 40.197 -1.818 1.334 1.00 5.63 1271 GLU A C 1
ATOM 2194 O O . GLU A 1 269 ? 40.311 -2.729 2.178 1.00 6.74 1271 GLU A O 1
ATOM 2200 N N . ASN A 1 270 ? 40.457 -1.975 0.063 1.00 5.48 1272 ASN A N 1
ATOM 2201 C CA . ASN A 1 270 ? 40.795 -3.344 -0.399 1.00 5.92 1272 ASN A CA 1
ATOM 2202 C C . ASN A 1 270 ? 42.032 -3.767 0.358 1.00 5.37 1272 ASN A C 1
ATOM 2203 O O . ASN A 1 270 ? 43.042 -3.074 0.411 1.00 5.78 1272 ASN A O 1
ATOM 2208 N N . PRO A 1 271 ? 42.031 -5.020 0.936 1.00 5.23 1273 PRO A N 1
ATOM 2209 C CA . PRO A 1 271 ? 43.157 -5.406 1.784 1.00 5.83 1273 PRO A CA 1
ATOM 2210 C C . PRO A 1 271 ? 44.442 -5.485 0.982 1.00 5.00 1273 PRO A C 1
ATOM 2211 O O . PRO A 1 271 ? 44.442 -5.922 -0.164 1.00 5.80 1273 PRO A O 1
ATOM 2215 N N . CYS A 1 272 ? 45.533 -4.986 1.592 1.00 5.70 1274 CYS A N 1
ATOM 2216 C CA . CYS A 1 272 ? 46.844 -4.891 0.991 1.00 6.25 1274 CYS A CA 1
ATOM 2217 C C . CYS A 1 272 ? 47.019 -3.762 -0.015 1.00 6.22 1274 CYS A C 1
ATOM 2218 O O . CYS A 1 272 ? 48.149 -3.456 -0.317 1.00 7.62 1274 CYS A O 1
ATOM 2221 N N . LEU A 1 273 ? 45.928 -3.248 -0.549 1.00 5.97 1275 LEU A N 1
ATOM 2222 C CA . LEU A 1 273 ? 46.009 -2.253 -1.648 1.00 5.51 1275 LEU A CA 1
ATOM 2223 C C . LEU A 1 273 ? 44.756 -1.386 -1.580 1.00 5.54 1275 LEU A C 1
ATOM 2224 O O . LEU A 1 273 ? 43.779 -1.589 -2.285 1.00 6.08 1275 LEU A O 1
ATOM 2229 N N . THR A 1 274 ? 44.836 -0.336 -0.740 1.00 5.74 1276 THR A N 1
ATOM 2230 C CA . THR A 1 274 ? 43.751 0.655 -0.717 1.00 5.45 1276 THR A CA 1
ATOM 2231 C C . THR A 1 274 ? 43.721 1.372 -2.037 1.00 4.90 1276 THR A C 1
ATOM 2232 O O . THR A 1 274 ? 44.749 1.744 -2.557 1.00 6.35 1276 THR A O 1
ATOM 2236 N N . PHE A 1 275 ? 42.521 1.597 -2.563 1.00 5.35 1277 PHE A N 1
ATOM 2237 C CA . PHE A 1 275 ? 42.296 2.389 -3.794 1.00 5.76 1277 PHE A CA 1
ATOM 2238 C C . PHE A 1 275 ? 41.830 3.779 -3.371 1.00 5.28 1277 PHE A C 1
ATOM 2239 O O . PHE A 1 275 ? 41.020 3.926 -2.486 1.00 6.77 1277 PHE A O 1
ATOM 2247 N N . VAL A 1 276 ? 42.413 4.820 -4.021 1.00 5.56 1278 VAL A N 1
ATOM 2248 C CA . VAL A 1 276 ? 41.976 6.234 -3.742 1.00 6.51 1278 VAL A CA 1
ATOM 2249 C C . VAL A 1 276 ? 41.754 6.962 -5.017 1.00 5.32 1278 VAL A C 1
ATOM 2250 O O . VAL A 1 276 ? 42.323 6.766 -6.046 1.00 5.75 1278 VAL A O 1
ATOM 2254 N N . THR A 1 277 ? 40.872 8.002 -4.824 1.00 6.36 1279 THR A N 1
ATOM 2255 C CA . THR A 1 277 ? 40.634 8.981 -5.887 1.00 6.09 1279 THR A CA 1
ATOM 2256 C C . THR A 1 277 ? 41.833 9.956 -6.051 1.00 5.45 1279 THR A C 1
ATOM 2257 O O . THR A 1 277 ? 42.423 10.380 -5.066 1.00 6.43 1279 THR A O 1
ATOM 2261 N N . PRO A 1 278 ? 42.114 10.313 -7.282 1.00 5.95 1280 PRO A N 1
ATOM 2262 C CA . PRO A 1 278 ? 43.156 11.344 -7.488 1.00 6.53 1280 PRO A CA 1
ATOM 2263 C C . PRO A 1 278 ? 42.636 12.749 -7.098 1.00 6.40 1280 PRO A C 1
ATOM 2264 O O . PRO A 1 278 ? 43.461 13.680 -7.044 1.00 6.88 1280 PRO A O 1
ATOM 2268 N N . THR A 1 279 ? 41.383 12.886 -6.737 1.00 6.12 1281 THR A N 1
ATOM 2269 C CA . THR A 1 279 ? 40.925 14.216 -6.202 1.00 6.28 1281 THR A CA 1
ATOM 2270 C C . THR A 1 279 ? 41.485 14.403 -4.825 1.00 7.06 1281 THR A C 1
ATOM 2271 O O . THR A 1 279 ? 41.324 15.518 -4.261 1.00 7.78 1281 THR A O 1
ATOM 2275 N N . LEU A 1 280 ? 42.230 13.449 -4.228 1.00 6.31 1282 LEU A N 1
ATOM 2276 C CA . LEU A 1 280 ? 42.915 13.709 -2.999 1.00 6.27 1282 LEU A CA 1
ATOM 2277 C C . LEU A 1 280 ? 44.214 14.515 -3.223 1.00 6.26 1282 LEU A C 1
ATOM 2278 O O . LEU A 1 280 ? 44.834 14.904 -2.242 1.00 7.80 1282 LEU A O 1
ATOM 2283 N N . LEU A 1 281 ? 44.675 14.645 -4.461 1.00 6.64 1283 LEU A N 1
ATOM 2284 C CA . LEU A 1 281 ? 45.990 15.220 -4.743 1.00 7.44 1283 LEU A CA 1
ATOM 2285 C C . LEU A 1 281 ? 45.967 16.768 -4.680 1.00 8.76 1283 LEU A C 1
ATOM 2286 O O . LEU A 1 281 ? 46.113 17.421 -5.712 1.00 9.98 1283 LEU A O 1
ATOM 2291 N N . ALA A 1 282 ? 45.738 17.272 -3.476 1.00 8.35 1284 ALA A N 1
ATOM 2292 C CA . ALA A 1 282 ? 45.590 18.748 -3.257 1.00 9.19 1284 ALA A CA 1
ATOM 2293 C C . ALA A 1 282 ? 46.946 19.435 -3.267 1.00 10.06 1284 ALA A C 1
ATOM 2294 O O . ALA A 1 282 ? 46.969 20.658 -3.390 1.00 12.59 1284 ALA A O 1
ATOM 2296 N N . GLY A 1 283 ? 48.063 18.740 -3.079 1.00 9.66 1285 GLY A N 1
ATOM 2297 C CA . GLY A 1 283 ? 49.408 19.312 -3.054 1.00 9.66 1285 GLY A CA 1
ATOM 2298 C C . GLY A 1 283 ? 49.932 19.580 -1.672 1.00 9.87 1285 GLY A C 1
ATOM 2299 O O . GLY A 1 283 ? 51.092 19.980 -1.533 1.00 13.03 1285 GLY A O 1
ATOM 2300 N N . ASP A 1 284 ? 49.115 19.429 -0.631 1.00 10.29 1286 ASP A N 1
ATOM 2301 C CA . ASP A 1 284 ? 49.529 19.834 0.722 1.00 9.54 1286 ASP A CA 1
ATOM 2302 C C . ASP A 1 284 ? 49.124 18.816 1.769 1.00 9.09 1286 ASP A C 1
ATOM 2303 O O . ASP A 1 284 ? 49.236 19.140 2.973 1.00 9.76 1286 ASP A O 1
ATOM 2308 N N . LYS A 1 285 ? 48.698 17.598 1.353 1.00 8.22 1287 LYS A N 1
ATOM 2309 C CA . LYS A 1 285 ? 48.366 16.502 2.272 1.00 9.03 1287 LYS A CA 1
ATOM 2310 C C . LYS A 1 285 ? 47.083 16.760 3.061 1.00 8.17 1287 LYS A C 1
ATOM 2311 O O . LYS A 1 285 ? 46.722 15.996 3.989 1.00 9.42 1287 LYS A O 1
ATOM 2317 N N . SER A 1 286 ? 46.335 17.819 2.692 1.00 7.97 1288 SER A N 1
ATOM 2318 C CA . SER A 1 286 ? 45.222 18.220 3.524 1.00 8.79 1288 SER A CA 1
ATOM 2319 C C . SER A 1 286 ? 44.026 17.288 3.475 1.00 7.89 1288 SER A C 1
ATOM 2320 O O . SER A 1 286 ? 43.143 17.411 4.310 1.00 9.59 1288 SER A O 1
ATOM 2323 N N . LEU A 1 287 ? 43.943 16.425 2.473 1.00 6.78 1289 LEU A N 1
ATOM 2324 C CA . LEU A 1 287 ? 42.832 15.469 2.381 1.00 7.69 1289 LEU A CA 1
ATOM 2325 C C . LEU A 1 287 ? 43.237 14.072 2.851 1.00 7.62 1289 LEU A C 1
ATOM 2326 O O . LEU A 1 287 ? 42.536 13.079 2.572 1.00 8.80 1289 LEU A O 1
ATOM 2331 N N . SER A 1 288 ? 44.271 13.979 3.674 1.00 8.40 1290 SER A N 1
ATOM 2332 C CA . SER A 1 288 ? 44.783 12.660 4.079 1.00 9.67 1290 SER A CA 1
ATOM 2333 C C . SER A 1 288 ? 43.886 11.996 5.089 1.00 9.00 1290 SER A C 1
ATOM 2334 O O . SER A 1 288 ? 44.155 10.802 5.404 1.00 9.01 1290 SER A O 1
ATOM 2337 N N . ASN A 1 289 ? 42.869 12.626 5.617 1.00 8.85 1291 ASN A N 1
ATOM 2338 C CA . ASN A 1 289 ? 41.949 11.905 6.508 1.00 8.85 1291 ASN A CA 1
ATOM 2339 C C . ASN A 1 289 ? 41.335 10.720 5.734 1.00 7.33 1291 ASN A C 1
ATOM 2340 O O . ASN A 1 289 ? 40.973 9.743 6.382 1.00 7.38 1291 ASN A O 1
ATOM 2345 N N . VAL A 1 290 ? 41.220 10.771 4.419 1.00 6.67 1292 VAL A N 1
ATOM 2346 C CA . VAL A 1 290 ? 40.700 9.591 3.663 1.00 6.62 1292 VAL A CA 1
ATOM 2347 C C . VAL A 1 290 ? 41.655 8.455 3.802 1.00 5.54 1292 VAL A C 1
ATOM 2348 O O . VAL A 1 290 ? 41.195 7.288 3.949 1.00 6.67 1292 VAL A O 1
ATOM 2352 N N . ILE A 1 291 ? 42.933 8.674 3.789 1.00 6.63 1293 ILE A N 1
ATOM 2353 C CA . ILE A 1 291 ? 43.885 7.574 4.009 1.00 6.62 1293 ILE A CA 1
ATOM 2354 C C . ILE A 1 291 ? 43.769 7.101 5.413 1.00 6.89 1293 ILE A C 1
ATOM 2355 O O . ILE A 1 291 ? 43.791 5.838 5.660 1.00 6.42 1293 ILE A O 1
ATOM 2360 N N . ALA A 1 292 ? 43.637 7.931 6.425 1.00 5.55 1294 ALA A N 1
ATOM 2361 C CA . ALA A 1 292 ? 43.452 7.478 7.764 1.00 6.17 1294 ALA A CA 1
ATOM 2362 C C . ALA A 1 292 ? 42.200 6.589 7.868 1.00 5.68 1294 ALA A C 1
ATOM 2363 O O . ALA A 1 292 ? 42.208 5.574 8.637 1.00 6.11 1294 ALA A O 1
ATOM 2365 N N . HIS A 1 293 ? 41.152 6.951 7.183 1.00 5.39 1295 HIS A N 1
ATOM 2366 C CA . HIS A 1 293 ? 39.941 6.180 7.179 1.00 5.53 1295 HIS A CA 1
ATOM 2367 C C . HIS A 1 293 ? 40.202 4.798 6.539 1.00 5.52 1295 HIS A C 1
ATOM 2368 O O . HIS A 1 293 ? 39.813 3.778 7.155 1.00 5.88 1295 HIS A O 1
ATOM 2375 N N . GLU A 1 294 ? 40.760 4.746 5.358 1.00 5.32 1296 GLU A N 1
ATOM 2376 C CA . GLU A 1 294 ? 41.017 3.401 4.740 1.00 5.08 1296 GLU A CA 1
ATOM 2377 C C . GLU A 1 294 ? 41.981 2.624 5.553 1.00 5.57 1296 GLU A C 1
ATOM 2378 O O . GLU A 1 294 ? 41.727 1.388 5.703 1.00 6.44 1296 GLU A O 1
ATOM 2384 N N . ILE A 1 295 ? 42.993 3.177 6.147 1.00 5.11 1297 ILE A N 1
ATOM 2385 C CA . ILE A 1 295 ? 43.885 2.417 7.039 1.00 5.51 1297 ILE A CA 1
ATOM 2386 C C . ILE A 1 295 ? 43.081 1.819 8.158 1.00 5.44 1297 ILE A C 1
ATOM 2387 O O . ILE A 1 295 ? 43.273 0.610 8.527 1.00 6.38 1297 ILE A O 1
ATOM 2392 N N . SER A 1 296 ? 42.167 2.568 8.770 1.00 5.45 1298 SER A N 1
ATOM 2393 C CA . SER A 1 296 ? 41.443 2.122 9.935 1.00 6.10 1298 SER A CA 1
ATOM 2394 C C . SER A 1 296 ? 40.562 0.893 9.587 1.00 5.69 1298 SER A C 1
ATOM 2395 O O . SER A 1 296 ? 40.359 0.045 10.480 1.00 5.95 1298 SER A O 1
ATOM 2398 N N . HIS A 1 297 ? 40.079 0.809 8.359 1.00 5.41 1299 HIS A N 1
ATOM 2399 C CA . HIS A 1 297 ? 39.290 -0.374 7.951 1.00 5.93 1299 HIS A CA 1
ATOM 2400 C C . HIS A 1 297 ? 40.113 -1.678 8.035 1.00 6.22 1299 HIS A C 1
ATOM 2401 O O . HIS A 1 297 ? 39.483 -2.735 8.015 1.00 6.77 1299 HIS A O 1
ATOM 2408 N N . SER A 1 298 ? 41.422 -1.606 8.097 1.00 5.71 1300 SER A N 1
ATOM 2409 C CA . SER A 1 298 ? 42.237 -2.826 8.258 1.00 6.47 1300 SER A CA 1
ATOM 2410 C C . SER A 1 298 ? 41.913 -3.520 9.576 1.00 6.31 1300 SER A C 1
ATOM 2411 O O . SER A 1 298 ? 42.310 -4.708 9.751 1.00 8.32 1300 SER A O 1
ATOM 2414 N N . TRP A 1 299 ? 41.191 -2.868 10.478 1.00 6.30 1301 TRP A N 1
ATOM 2415 C CA . TRP A 1 299 ? 40.674 -3.422 11.701 1.00 6.72 1301 TRP A CA 1
ATOM 2416 C C . TRP A 1 299 ? 39.151 -3.477 11.627 1.00 6.85 1301 TRP A C 1
ATOM 2417 O O . TRP A 1 299 ? 38.511 -4.543 11.587 1.00 8.23 1301 TRP A O 1
ATOM 2428 N N . THR A 1 300 ? 38.537 -2.300 11.570 1.00 7.01 1302 THR A N 1
ATOM 2429 C CA . THR A 1 300 ? 37.065 -2.177 11.623 1.00 7.43 1302 THR A CA 1
ATOM 2430 C C . THR A 1 300 ? 36.503 -2.253 10.208 1.00 7.00 1302 THR A C 1
ATOM 2431 O O . THR A 1 300 ? 36.476 -1.271 9.491 1.00 10.40 1302 THR A O 1
ATOM 2435 N N . GLY A 1 301 ? 36.021 -3.409 9.777 1.00 7.59 1303 GLY A N 1
ATOM 2436 C CA . GLY A 1 301 ? 35.508 -3.634 8.435 1.00 6.57 1303 GLY A CA 1
ATOM 2437 C C . GLY A 1 301 ? 36.214 -4.865 7.869 1.00 6.59 1303 GLY A C 1
ATOM 2438 O O . GLY A 1 301 ? 35.551 -5.803 7.447 1.00 7.66 1303 GLY A O 1
ATOM 2439 N N . ASN A 1 302 ? 37.541 -4.863 7.814 1.00 6.34 1304 ASN A N 1
ATOM 2440 C CA . ASN A 1 302 ? 38.214 -5.936 7.148 1.00 6.86 1304 ASN A CA 1
ATOM 2441 C C . ASN A 1 302 ? 38.518 -7.097 8.090 1.00 7.31 1304 ASN A C 1
ATOM 2442 O O . ASN A 1 302 ? 38.624 -8.243 7.608 1.00 9.00 1304 ASN A O 1
ATOM 2447 N N . LEU A 1 303 ? 38.717 -6.852 9.363 1.00 6.98 1305 LEU A N 1
ATOM 2448 C CA . LEU A 1 303 ? 38.889 -7.897 10.377 1.00 7.67 1305 LEU A CA 1
ATOM 2449 C C . LEU A 1 303 ? 37.582 -8.177 11.051 1.00 7.46 1305 LEU A C 1
ATOM 2450 O O . LEU A 1 303 ? 37.152 -9.341 11.095 1.00 8.23 1305 LEU A O 1
ATOM 2455 N N . VAL A 1 304 ? 36.920 -7.167 11.628 1.00 7.66 1306 VAL A N 1
ATOM 2456 C CA A VAL A 1 304 ? 35.551 -7.359 12.116 0.50 7.60 1306 VAL A CA 1
ATOM 2457 C CA B VAL A 1 304 ? 35.560 -7.269 12.169 0.50 7.58 1306 VAL A CA 1
ATOM 2458 C C . VAL A 1 304 ? 34.642 -6.772 11.069 1.00 7.16 1306 VAL A C 1
ATOM 2459 O O . VAL A 1 304 ? 34.772 -5.618 10.676 1.00 10.03 1306 VAL A O 1
ATOM 2466 N N . THR A 1 305 ? 33.706 -7.581 10.551 1.00 6.39 1307 THR A N 1
ATOM 2467 C CA . THR A 1 305 ? 32.936 -7.233 9.366 1.00 6.56 1307 THR A CA 1
ATOM 2468 C C . THR A 1 305 ? 31.461 -7.203 9.639 1.00 6.98 1307 THR A C 1
ATOM 2469 O O . THR A 1 305 ? 30.965 -8.065 10.379 1.00 7.95 1307 THR A O 1
ATOM 2473 N N . ASN A 1 306 ? 30.691 -6.296 9.055 1.00 7.24 1308 ASN A N 1
ATOM 2474 C CA . ASN A 1 306 ? 29.222 -6.370 9.125 1.00 7.49 1308 ASN A CA 1
ATOM 2475 C C . ASN A 1 306 ? 28.703 -7.698 8.541 1.00 6.93 1308 ASN A C 1
ATOM 2476 O O . ASN A 1 306 ? 29.085 -8.095 7.442 1.00 7.32 1308 ASN A O 1
ATOM 2481 N N . LYS A 1 307 ? 27.762 -8.315 9.259 1.00 6.85 1309 LYS A N 1
ATOM 2482 C CA . LYS A 1 307 ? 27.233 -9.627 8.804 1.00 7.86 1309 LYS A CA 1
ATOM 2483 C C . LYS A 1 307 ? 26.337 -9.492 7.598 1.00 7.14 1309 LYS A C 1
ATOM 2484 O O . LYS A 1 307 ? 26.322 -10.339 6.714 1.00 8.23 1309 LYS A O 1
ATOM 2490 N N . THR A 1 308 ? 25.549 -8.400 7.559 1.00 6.95 1310 THR A N 1
ATOM 2491 C CA . THR A 1 308 ? 24.790 -8.046 6.364 1.00 8.15 1310 THR A CA 1
ATOM 2492 C C . THR A 1 308 ? 24.943 -6.513 6.189 1.00 6.37 1310 THR A C 1
ATOM 2493 O O . THR A 1 308 ? 25.394 -5.821 7.107 1.00 7.11 1310 THR A O 1
ATOM 2497 N N . TRP A 1 309 ? 24.523 -6.034 5.028 1.00 7.12 1311 TRP A N 1
ATOM 2498 C CA . TRP A 1 309 ? 24.665 -4.573 4.775 1.00 6.78 1311 TRP A CA 1
ATOM 2499 C C . TRP A 1 309 ? 23.687 -3.790 5.604 1.00 6.04 1311 TRP A C 1
ATOM 2500 O O . TRP A 1 309 ? 23.914 -2.570 5.750 1.00 7.22 1311 TRP A O 1
ATOM 2511 N N . ASP A 1 310 ? 22.665 -4.383 6.221 1.00 6.52 1312 ASP A N 1
ATOM 2512 C CA . ASP A 1 310 ? 21.832 -3.604 7.139 1.00 7.10 1312 ASP A CA 1
ATOM 2513 C C . ASP A 1 310 ? 22.647 -3.048 8.292 1.00 7.29 1312 ASP A C 1
ATOM 2514 O O . ASP A 1 310 ? 22.239 -2.035 8.889 1.00 7.61 1312 ASP A O 1
ATOM 2519 N N . HIS A 1 311 ? 23.780 -3.689 8.601 1.00 6.77 1313 HIS A N 1
ATOM 2520 C CA . HIS A 1 311 ? 24.644 -3.332 9.733 1.00 7.53 1313 HIS A CA 1
ATOM 2521 C C . HIS A 1 311 ? 25.929 -2.597 9.308 1.00 6.00 1313 HIS A C 1
ATOM 2522 O O . HIS A 1 311 ? 26.889 -2.581 10.061 1.00 6.63 1313 HIS A O 1
ATOM 2529 N N . PHE A 1 312 ? 25.878 -1.999 8.111 1.00 6.19 1314 PHE A N 1
ATOM 2530 C CA . PHE A 1 312 ? 26.994 -1.249 7.550 1.00 5.98 1314 PHE A CA 1
ATOM 2531 C C . PHE A 1 312 ? 27.551 -0.225 8.528 1.00 5.95 1314 PHE A C 1
ATOM 2532 O O . PHE A 1 312 ? 28.759 0.060 8.516 1.00 6.44 1314 PHE A O 1
ATOM 2540 N N . TRP A 1 313 ? 26.688 0.384 9.341 1.00 5.89 1315 TRP A N 1
ATOM 2541 C CA . TRP A 1 313 ? 27.213 1.393 10.260 1.00 6.09 1315 TRP A CA 1
ATOM 2542 C C . TRP A 1 313 ? 28.256 0.834 11.181 1.00 6.35 1315 TRP A C 1
ATOM 2543 O O . TRP A 1 313 ? 29.107 1.585 11.679 1.00 6.92 1315 TRP A O 1
ATOM 2554 N N . LEU A 1 314 ? 28.247 -0.479 11.477 1.00 7.12 1316 LEU A N 1
ATOM 2555 C CA . LEU A 1 314 ? 29.319 -0.981 12.336 1.00 7.39 1316 LEU A CA 1
ATOM 2556 C C . LEU A 1 314 ? 30.679 -0.780 11.645 1.00 7.06 1316 LEU A C 1
ATOM 2557 O O . LEU A 1 314 ? 31.657 -0.368 12.314 1.00 9.34 1316 LEU A O 1
ATOM 2562 N N . ASN A 1 315 ? 30.762 -1.028 10.345 1.00 7.30 1317 ASN A N 1
ATOM 2563 C CA . ASN A 1 315 ? 31.979 -0.814 9.592 1.00 7.75 1317 ASN A CA 1
ATOM 2564 C C . ASN A 1 315 ? 32.338 0.668 9.622 1.00 7.83 1317 ASN A C 1
ATOM 2565 O O . ASN A 1 315 ? 33.421 1.068 9.976 1.00 9.43 1317 ASN A O 1
ATOM 2570 N N . GLU A 1 316 ? 31.370 1.505 9.319 1.00 6.75 1318 GLU A N 1
ATOM 2571 C CA . GLU A 1 316 ? 31.758 2.917 9.089 1.00 6.90 1318 GLU A CA 1
ATOM 2572 C C . GLU A 1 316 ? 31.831 3.730 10.359 1.00 6.02 1318 GLU A C 1
ATOM 2573 O O . GLU A 1 316 ? 32.723 4.564 10.443 1.00 6.96 1318 GLU A O 1
ATOM 2579 N N . GLY A 1 317 ? 30.890 3.581 11.289 1.00 7.20 1319 GLY A N 1
ATOM 2580 C CA . GLY A 1 317 ? 30.944 4.432 12.495 1.00 7.49 1319 GLY A CA 1
ATOM 2581 C C . GLY A 1 317 ? 32.240 4.180 13.246 1.00 7.00 1319 GLY A C 1
ATOM 2582 O O . GLY A 1 317 ? 32.924 5.116 13.673 1.00 7.58 1319 GLY A O 1
ATOM 2583 N N . HIS A 1 318 ? 32.639 2.900 13.381 1.00 7.35 1320 HIS A N 1
ATOM 2584 C CA . HIS A 1 318 ? 33.887 2.622 14.077 1.00 7.31 1320 HIS A CA 1
ATOM 2585 C C . HIS A 1 318 ? 35.113 3.059 13.306 1.00 6.21 1320 HIS A C 1
ATOM 2586 O O . HIS A 1 318 ? 36.087 3.517 13.908 1.00 6.70 1320 HIS A O 1
ATOM 2593 N N . THR A 1 319 ? 35.073 2.991 11.995 1.00 6.68 1321 THR A N 1
ATOM 2594 C CA . THR A 1 319 ? 36.218 3.432 11.194 1.00 6.13 1321 THR A CA 1
ATOM 2595 C C . THR A 1 319 ? 36.346 4.993 11.261 1.00 6.36 1321 THR A C 1
ATOM 2596 O O . THR A 1 319 ? 37.456 5.460 11.379 1.00 6.65 1321 THR A O 1
ATOM 2600 N N . VAL A 1 320 ? 35.227 5.695 11.171 1.00 6.56 1322 VAL A N 1
ATOM 2601 C CA . VAL A 1 320 ? 35.287 7.172 11.313 1.00 6.02 1322 VAL A CA 1
ATOM 2602 C C . VAL A 1 320 ? 35.818 7.497 12.713 1.00 6.51 1322 VAL A C 1
ATOM 2603 O O . VAL A 1 320 ? 36.604 8.451 12.868 1.00 7.03 1322 VAL A O 1
ATOM 2607 N N . TYR A 1 321 ? 35.382 6.772 13.738 1.00 6.26 1323 TYR A N 1
ATOM 2608 C CA . TYR A 1 321 ? 35.869 6.990 15.053 1.00 6.70 1323 TYR A CA 1
ATOM 2609 C C . TYR A 1 321 ? 37.380 6.827 15.154 1.00 6.61 1323 TYR A C 1
ATOM 2610 O O . TYR A 1 321 ? 38.076 7.628 15.728 1.00 7.24 1323 TYR A O 1
ATOM 2619 N N . LEU A 1 322 ? 37.902 5.737 14.596 1.00 7.43 1324 LEU A N 1
ATOM 2620 C CA . LEU A 1 322 ? 39.339 5.551 14.599 1.00 7.72 1324 LEU A CA 1
ATOM 2621 C C . LEU A 1 322 ? 40.072 6.558 13.750 1.00 7.89 1324 LEU A C 1
ATOM 2622 O O . LEU A 1 322 ? 41.103 7.079 14.167 1.00 7.99 1324 LEU A O 1
ATOM 2627 N N . GLU A 1 323 ? 39.548 6.839 12.569 1.00 7.43 1325 GLU A N 1
ATOM 2628 C CA . GLU A 1 323 ? 40.086 7.886 11.672 1.00 7.99 1325 GLU A CA 1
ATOM 2629 C C . GLU A 1 323 ? 40.296 9.169 12.457 1.00 7.67 1325 GLU A C 1
ATOM 2630 O O . GLU A 1 323 ? 41.346 9.820 12.378 1.00 7.69 1325 GLU A O 1
ATOM 2636 N N . ARG A 1 324 ? 39.254 9.582 13.194 1.00 7.14 1326 ARG A N 1
ATOM 2637 C CA . ARG A 1 324 ? 39.322 10.891 13.885 1.00 7.35 1326 ARG A CA 1
ATOM 2638 C C . ARG A 1 324 ? 40.266 10.826 15.054 1.00 6.92 1326 ARG A C 1
ATOM 2639 O O . ARG A 1 324 ? 40.915 11.836 15.376 1.00 8.01 1326 ARG A O 1
ATOM 2647 N N . HIS A 1 325 ? 40.491 9.655 15.678 1.00 7.02 1327 HIS A N 1
ATOM 2648 C CA . HIS A 1 325 ? 41.563 9.536 16.623 1.00 7.41 1327 HIS A CA 1
ATOM 2649 C C . HIS A 1 325 ? 42.948 9.625 16.012 1.00 7.16 1327 HIS A C 1
ATOM 2650 O O . HIS A 1 325 ? 43.856 10.159 16.631 1.00 9.32 1327 HIS A O 1
ATOM 2657 N N . ILE A 1 326 ? 43.141 9.024 14.840 1.00 8.15 1328 ILE A N 1
ATOM 2658 C CA . ILE A 1 326 ? 44.437 9.153 14.153 1.00 8.52 1328 ILE A CA 1
ATOM 2659 C C . ILE A 1 326 ? 44.697 10.637 13.894 1.00 8.54 1328 ILE A C 1
ATOM 2660 O O . ILE A 1 326 ? 45.777 11.149 14.173 1.00 10.12 1328 ILE A O 1
ATOM 2665 N N A CYS A 1 327 ? 43.684 11.321 13.352 0.50 10.01 1329 CYS A N 1
ATOM 2666 N N B CYS A 1 327 ? 43.714 11.325 13.337 0.50 10.11 1329 CYS A N 1
ATOM 2667 C CA A CYS A 1 327 ? 43.773 12.783 13.140 0.50 12.18 1329 CYS A CA 1
ATOM 2668 C CA B CYS A 1 327 ? 44.004 12.723 13.050 0.50 12.23 1329 CYS A CA 1
ATOM 2669 C C A CYS A 1 327 ? 44.161 13.506 14.395 0.50 10.80 1329 CYS A C 1
ATOM 2670 C C B CYS A 1 327 ? 44.044 13.609 14.331 0.50 11.37 1329 CYS A C 1
ATOM 2671 O O A CYS A 1 327 ? 45.052 14.365 14.396 0.50 9.21 1329 CYS A O 1
ATOM 2672 O O B CYS A 1 327 ? 44.709 14.651 14.296 0.50 11.49 1329 CYS A O 1
ATOM 2677 N N . GLY A 1 328 ? 43.442 13.201 15.463 1.00 10.56 1330 GLY A N 1
ATOM 2678 C CA . GLY A 1 328 ? 43.679 13.858 16.743 1.00 11.51 1330 GLY A CA 1
ATOM 2679 C C . GLY A 1 328 ? 45.082 13.583 17.296 1.00 10.74 1330 GLY A C 1
ATOM 2680 O O . GLY A 1 328 ? 45.699 14.490 17.861 1.00 11.99 1330 GLY A O 1
ATOM 2681 N N . ARG A 1 329 ? 45.633 12.401 17.106 1.00 10.07 1331 ARG A N 1
ATOM 2682 C CA . ARG A 1 329 ? 46.976 12.150 17.556 1.00 10.58 1331 ARG A CA 1
ATOM 2683 C C . ARG A 1 329 ? 47.961 12.920 16.726 1.00 11.05 1331 ARG A C 1
ATOM 2684 O O . ARG A 1 329 ? 48.965 13.442 17.247 1.00 14.57 1331 ARG A O 1
ATOM 2692 N N . LEU A 1 330 ? 47.734 13.017 15.425 1.00 10.48 1332 LEU A N 1
ATOM 2693 C CA . LEU A 1 330 ? 48.675 13.825 14.597 1.00 11.82 1332 LEU A CA 1
ATOM 2694 C C . LEU A 1 330 ? 48.562 15.321 14.790 1.00 12.67 1332 LEU A C 1
ATOM 2695 O O . LEU A 1 330 ? 49.603 16.005 14.720 1.00 14.14 1332 LEU A O 1
ATOM 2700 N N . PHE A 1 331 ? 47.352 15.831 14.977 1.00 12.80 1333 PHE A N 1
ATOM 2701 C CA . PHE A 1 331 ? 47.149 17.268 14.898 1.00 13.68 1333 PHE A CA 1
ATOM 2702 C C . PHE A 1 331 ? 46.469 17.873 16.101 1.00 14.02 1333 PHE A C 1
ATOM 2703 O O . PHE A 1 331 ? 46.270 19.099 16.120 1.00 16.26 1333 PHE A O 1
ATOM 2711 N N . GLY A 1 332 ? 46.139 17.064 17.082 1.00 12.93 1334 GLY A N 1
ATOM 2712 C CA . GLY A 1 332 ? 45.677 17.470 18.387 1.00 13.07 1334 GLY A CA 1
ATOM 2713 C C . GLY A 1 332 ? 44.171 17.275 18.590 1.00 11.20 1334 GLY A C 1
ATOM 2714 O O . GLY A 1 332 ? 43.370 17.162 17.649 1.00 11.38 1334 GLY A O 1
ATOM 2715 N N . GLU A 1 333 ? 43.775 17.273 19.846 1.00 11.48 1335 GLU A N 1
ATOM 2716 C CA . GLU A 1 333 ? 42.394 17.001 20.229 1.00 11.50 1335 GLU A CA 1
ATOM 2717 C C . GLU A 1 333 ? 41.429 18.090 19.736 1.00 11.41 1335 GLU A C 1
ATOM 2718 O O . GLU A 1 333 ? 40.271 17.780 19.397 1.00 12.38 1335 GLU A O 1
ATOM 2724 N N . LYS A 1 334 ? 41.879 19.330 19.679 1.00 11.58 1336 LYS A N 1
ATOM 2725 C CA . LYS A 1 334 ? 40.977 20.357 19.141 1.00 11.24 1336 LYS A CA 1
ATOM 2726 C C . LYS A 1 334 ? 40.627 20.079 17.682 1.00 10.62 1336 LYS A C 1
ATOM 2727 O O . LYS A 1 334 ? 39.503 20.370 17.230 1.00 10.62 1336 LYS A O 1
ATOM 2733 N N . PHE A 1 335 ? 41.585 19.524 16.942 1.00 11.30 1337 PHE A N 1
ATOM 2734 C CA . PHE A 1 335 ? 41.334 19.189 15.551 1.00 10.22 1337 PHE A CA 1
ATOM 2735 C C . PHE A 1 335 ? 40.362 17.998 15.494 1.00 8.46 1337 PHE A C 1
ATOM 2736 O O . PHE A 1 335 ? 39.494 17.946 14.628 1.00 9.75 1337 PHE A O 1
ATOM 2744 N N . ARG A 1 336 ? 40.510 17.014 16.377 1.00 9.27 1338 ARG A N 1
ATOM 2745 C CA . ARG A 1 336 ? 39.556 15.881 16.407 1.00 8.43 1338 ARG A CA 1
ATOM 2746 C C . ARG A 1 336 ? 38.141 16.407 16.591 1.00 8.44 1338 ARG A C 1
ATOM 2747 O O . ARG A 1 336 ? 37.213 15.991 15.886 1.00 8.65 1338 ARG A O 1
ATOM 2755 N N . HIS A 1 337 ? 37.975 17.349 17.515 1.00 9.31 1339 HIS A N 1
ATOM 2756 C CA . HIS A 1 337 ? 36.627 17.936 17.736 1.00 8.25 1339 HIS A CA 1
ATOM 2757 C C . HIS A 1 337 ? 36.148 18.731 16.561 1.00 8.30 1339 HIS A C 1
ATOM 2758 O O . HIS A 1 337 ? 34.954 18.649 16.247 1.00 8.90 1339 HIS A O 1
ATOM 2765 N N . PHE A 1 338 ? 37.041 19.482 15.908 1.00 8.54 1340 PHE A N 1
ATOM 2766 C CA . PHE A 1 338 ? 36.666 20.195 14.684 1.00 8.13 1340 PHE A CA 1
ATOM 2767 C C . PHE A 1 338 ? 36.123 19.210 13.635 1.00 7.91 1340 PHE A C 1
ATOM 2768 O O . PHE A 1 338 ? 35.078 19.454 13.034 1.00 8.93 1340 PHE A O 1
ATOM 2776 N N . ASN A 1 339 ? 36.810 18.115 13.399 1.00 8.33 1341 ASN A N 1
ATOM 2777 C CA . ASN A 1 339 ? 36.338 17.152 12.418 1.00 8.56 1341 ASN A CA 1
ATOM 2778 C C . ASN A 1 339 ? 35.057 16.487 12.856 1.00 8.33 1341 ASN A C 1
ATOM 2779 O O . ASN A 1 339 ? 34.178 16.242 12.026 1.00 8.42 1341 ASN A O 1
ATOM 2784 N N . ALA A 1 340 ? 34.939 16.185 14.129 1.00 8.29 1342 ALA A N 1
ATOM 2785 C CA . ALA A 1 340 ? 33.706 15.618 14.655 1.00 9.32 1342 ALA A CA 1
ATOM 2786 C C . ALA A 1 340 ? 32.518 16.543 14.407 1.00 8.94 1342 ALA A C 1
ATOM 2787 O O . ALA A 1 340 ? 31.442 16.112 13.998 1.00 9.32 1342 ALA A O 1
ATOM 2789 N N . LEU A 1 341 ? 32.682 17.803 14.734 1.00 9.12 1343 LEU A N 1
ATOM 2790 C CA . LEU A 1 341 ? 31.605 18.753 14.573 1.00 9.31 1343 LEU A CA 1
ATOM 2791 C C . LEU A 1 341 ? 31.254 18.919 13.115 1.00 8.99 1343 LEU A C 1
ATOM 2792 O O . LEU A 1 341 ? 30.080 19.009 12.743 1.00 10.51 1343 LEU A O 1
ATOM 2797 N N . GLY A 1 342 ? 32.244 18.974 12.269 1.00 8.88 1344 GLY A N 1
ATOM 2798 C CA . GLY A 1 342 ? 31.975 18.976 10.857 1.00 9.48 1344 GLY A CA 1
ATOM 2799 C C . GLY A 1 342 ? 31.130 17.826 10.374 1.00 8.44 1344 GLY A C 1
ATOM 2800 O O . GLY A 1 342 ? 30.249 17.928 9.516 1.00 9.81 1344 GLY A O 1
ATOM 2801 N N . GLY A 1 343 ? 31.434 16.651 10.920 1.00 8.39 1345 GLY A N 1
ATOM 2802 C CA . GLY A 1 343 ? 30.685 15.402 10.596 1.00 8.43 1345 GLY A CA 1
ATOM 2803 C C . GLY A 1 343 ? 29.230 15.515 11.000 1.00 8.79 1345 GLY A C 1
ATOM 2804 O O . GLY A 1 343 ? 28.365 15.063 10.244 1.00 8.69 1345 GLY A O 1
ATOM 2805 N N . TRP A 1 344 ? 28.963 16.143 12.140 1.00 8.85 1346 TRP A N 1
ATOM 2806 C CA . TRP A 1 344 ? 27.574 16.406 12.524 1.00 9.34 1346 TRP A CA 1
ATOM 2807 C C . TRP A 1 344 ? 26.879 17.284 11.481 1.00 8.77 1346 TRP A C 1
ATOM 2808 O O . TRP A 1 344 ? 25.733 17.036 11.122 1.00 9.34 1346 TRP A O 1
ATOM 2819 N N . GLY A 1 345 ? 27.603 18.293 10.988 1.00 9.56 1347 GLY A N 1
ATOM 2820 C CA . GLY A 1 345 ? 27.069 19.139 9.908 1.00 10.30 1347 GLY A CA 1
ATOM 2821 C C . GLY A 1 345 ? 26.722 18.353 8.662 1.00 9.14 1347 GLY A C 1
ATOM 2822 O O . GLY A 1 345 ? 25.665 18.567 8.042 1.00 10.00 1347 GLY A O 1
ATOM 2823 N N . GLU A 1 346 ? 27.600 17.417 8.293 1.00 8.78 1348 GLU A N 1
ATOM 2824 C CA . GLU A 1 346 ? 27.307 16.554 7.140 1.00 9.57 1348 GLU A CA 1
ATOM 2825 C C . GLU A 1 346 ? 26.092 15.670 7.380 1.00 8.54 1348 GLU A C 1
ATOM 2826 O O . GLU A 1 346 ? 25.297 15.451 6.464 1.00 9.62 1348 GLU A O 1
ATOM 2832 N N . LEU A 1 347 ? 25.948 15.190 8.612 1.00 8.87 1349 LEU A N 1
ATOM 2833 C CA . LEU A 1 347 ? 24.764 14.392 8.979 1.00 8.83 1349 LEU A CA 1
ATOM 2834 C C . LEU A 1 347 ? 23.522 15.276 8.893 1.00 8.74 1349 LEU A C 1
ATOM 2835 O O . LEU A 1 347 ? 22.486 14.817 8.381 1.00 9.85 1349 LEU A O 1
ATOM 2840 N N . GLN A 1 348 ? 23.596 16.522 9.384 1.00 9.40 1350 GLN A N 1
ATOM 2841 C CA . GLN A 1 348 ? 22.413 17.430 9.188 1.00 9.98 1350 GLN A CA 1
ATOM 2842 C C . GLN A 1 348 ? 22.042 17.497 7.734 1.00 10.20 1350 GLN A C 1
ATOM 2843 O O . GLN A 1 348 ? 20.849 17.475 7.358 1.00 10.72 1350 GLN A O 1
ATOM 2849 N N . ASN A 1 349 ? 23.030 17.662 6.862 1.00 9.98 1351 ASN A N 1
ATOM 2850 C CA . ASN A 1 349 ? 22.765 17.845 5.429 1.00 10.34 1351 ASN A CA 1
ATOM 2851 C C . ASN A 1 349 ? 22.095 16.582 4.868 1.00 10.26 1351 ASN A C 1
ATOM 2852 O O . ASN A 1 349 ? 21.141 16.670 4.092 1.00 12.22 1351 ASN A O 1
ATOM 2857 N N . SER A 1 350 ? 22.628 15.394 5.217 1.00 10.63 1352 SER A N 1
ATOM 2858 C CA . SER A 1 350 ? 22.061 14.142 4.730 1.00 12.05 1352 SER A CA 1
ATOM 2859 C C . SER A 1 350 ? 20.631 13.929 5.184 1.00 10.47 1352 SER A C 1
ATOM 2860 O O . SER A 1 350 ? 19.763 13.525 4.396 1.00 12.47 1352 SER A O 1
ATOM 2863 N N . VAL A 1 351 ? 20.390 14.192 6.448 1.00 10.44 1353 VAL A N 1
ATOM 2864 C CA . VAL A 1 351 ? 19.048 14.034 6.956 1.00 12.53 1353 VAL A CA 1
ATOM 2865 C C . VAL A 1 351 ? 18.083 14.991 6.251 1.00 12.32 1353 VAL A C 1
ATOM 2866 O O . VAL A 1 351 ? 16.981 14.609 5.916 1.00 14.38 1353 VAL A O 1
ATOM 2870 N N . LYS A 1 352 ? 18.497 16.216 5.965 1.00 13.16 1354 LYS A N 1
ATOM 2871 C CA . LYS A 1 352 ? 17.624 17.194 5.357 1.00 13.65 1354 LYS A CA 1
ATOM 2872 C C . LYS A 1 352 ? 17.406 16.798 3.908 1.00 14.92 1354 LYS A C 1
ATOM 2873 O O . LYS A 1 352 ? 16.291 16.928 3.411 1.00 16.71 1354 LYS A O 1
ATOM 2879 N N . THR A 1 353 ? 18.417 16.231 3.235 1.00 14.76 1355 THR A N 1
ATOM 2880 C CA . THR A 1 353 ? 18.242 15.790 1.841 1.00 15.45 1355 THR A CA 1
ATOM 2881 C C . THR A 1 353 ? 17.266 14.606 1.710 1.00 14.58 1355 THR A C 1
ATOM 2882 O O . THR A 1 353 ? 16.404 14.629 0.845 1.00 16.63 1355 THR A O 1
ATOM 2886 N N . PHE A 1 354 ? 17.387 13.611 2.571 1.00 12.63 1356 PHE A N 1
ATOM 2887 C CA . PHE A 1 354 ? 16.464 12.504 2.484 1.00 12.66 1356 PHE A CA 1
ATOM 2888 C C . PHE A 1 354 ? 15.118 12.878 3.081 1.00 13.51 1356 PHE A C 1
ATOM 2889 O O . PHE A 1 354 ? 14.099 12.323 2.633 1.00 14.40 1356 PHE A O 1
ATOM 2897 N N . GLY A 1 355 ? 15.131 13.681 4.143 1.00 14.22 1357 GLY A N 1
ATOM 2898 C CA . GLY A 1 355 ? 13.905 14.020 4.888 1.00 13.79 1357 GLY A CA 1
ATOM 2899 C C . GLY A 1 355 ? 14.061 13.325 6.230 1.00 12.47 1357 GLY A C 1
ATOM 2900 O O . GLY A 1 355 ? 14.499 12.176 6.301 1.00 13.60 1357 GLY A O 1
ATOM 2901 N N . GLU A 1 356 ? 13.604 13.986 7.295 1.00 13.64 1358 GLU A N 1
ATOM 2902 C CA . GLU A 1 356 ? 13.836 13.510 8.647 1.00 14.39 1358 GLU A CA 1
ATOM 2903 C C . GLU A 1 356 ? 13.070 12.254 9.046 1.00 12.73 1358 GLU A C 1
ATOM 2904 O O . GLU A 1 356 ? 13.363 11.627 10.076 1.00 14.83 1358 GLU A O 1
ATOM 2910 N N . THR A 1 357 ? 12.105 11.869 8.219 1.00 11.91 1359 THR A N 1
ATOM 2911 C CA . THR A 1 357 ? 11.419 10.617 8.494 1.00 12.75 1359 THR A CA 1
ATOM 2912 C C . THR A 1 357 ? 11.832 9.507 7.541 1.00 11.24 1359 THR A C 1
ATOM 2913 O O . THR A 1 357 ? 11.279 8.402 7.631 1.00 13.28 1359 THR A O 1
ATOM 2917 N N . HIS A 1 358 ? 12.815 9.752 6.685 1.00 11.49 1360 HIS A N 1
ATOM 2918 C CA . HIS A 1 358 ? 13.136 8.766 5.652 1.00 10.51 1360 HIS A CA 1
ATOM 2919 C C . HIS A 1 358 ? 13.857 7.533 6.229 1.00 9.44 1360 HIS A C 1
ATOM 2920 O O . HIS A 1 358 ? 14.780 7.668 7.058 1.00 9.79 1360 HIS A O 1
ATOM 2927 N N . PRO A 1 359 ? 13.515 6.322 5.745 1.00 9.98 1361 PRO A N 1
ATOM 2928 C CA . PRO A 1 359 ? 14.127 5.116 6.310 1.00 10.42 1361 PRO A CA 1
ATOM 2929 C C . PRO A 1 359 ? 15.641 5.019 6.080 1.00 9.31 1361 PRO A C 1
ATOM 2930 O O . PRO A 1 359 ? 16.306 4.281 6.816 1.00 10.47 1361 PRO A O 1
ATOM 2934 N N . PHE A 1 360 ? 16.168 5.765 5.097 1.00 9.94 1362 PHE A N 1
ATOM 2935 C CA . PHE A 1 360 ? 17.631 5.721 4.870 1.00 9.18 1362 PHE A CA 1
ATOM 2936 C C . PHE A 1 360 ? 18.366 6.604 5.879 1.00 9.90 1362 PHE A C 1
ATOM 2937 O O . PHE A 1 360 ? 19.600 6.690 5.857 1.00 10.67 1362 PHE A O 1
ATOM 2945 N N . THR A 1 361 ? 17.641 7.299 6.759 1.00 8.45 1363 THR A N 1
ATOM 2946 C CA . THR A 1 361 ? 18.299 8.008 7.830 1.00 9.22 1363 THR A CA 1
ATOM 2947 C C . THR A 1 361 ? 18.336 7.264 9.145 1.00 8.71 1363 THR A C 1
ATOM 2948 O O . THR A 1 361 ? 18.882 7.779 10.129 1.00 9.25 1363 THR A O 1
ATOM 2952 N N . LYS A 1 362 ? 17.792 6.032 9.161 1.00 9.28 1364 LYS A N 1
ATOM 2953 C CA . LYS A 1 362 ? 18.032 5.163 10.297 1.00 8.72 1364 LYS A CA 1
ATOM 2954 C C . LYS A 1 362 ? 19.479 4.664 10.340 1.00 8.11 1364 LYS A C 1
ATOM 2955 O O . LYS A 1 362 ? 20.094 4.549 9.289 1.00 8.89 1364 LYS A O 1
ATOM 2961 N N . LEU A 1 363 ? 19.976 4.388 11.530 1.00 7.95 1365 LEU A N 1
ATOM 2962 C CA . LEU A 1 363 ? 21.358 3.853 11.657 1.00 8.65 1365 LEU A CA 1
ATOM 2963 C C . LEU A 1 363 ? 21.452 2.418 11.162 1.00 8.03 1365 LEU A C 1
ATOM 2964 O O . LEU A 1 363 ? 22.316 2.101 10.344 1.00 8.56 1365 LEU A O 1
ATOM 2969 N N . VAL A 1 364 ? 20.532 1.583 11.625 1.00 8.53 1366 VAL A N 1
ATOM 2970 C CA . VAL A 1 364 ? 20.371 0.215 11.107 1.00 9.38 1366 VAL A CA 1
ATOM 2971 C C . VAL A 1 364 ? 19.288 0.316 10.069 1.00 9.22 1366 VAL A C 1
ATOM 2972 O O . VAL A 1 364 ? 18.168 0.760 10.367 1.00 11.24 1366 VAL A O 1
ATOM 2976 N N . VAL A 1 365 ? 19.625 -0.032 8.848 1.00 10.40 1367 VAL A N 1
ATOM 2977 C CA A VAL A 1 365 ? 18.712 0.109 7.722 0.50 11.45 1367 VAL A CA 1
ATOM 2978 C CA B VAL A 1 365 ? 18.678 0.091 7.756 0.50 10.72 1367 VAL A CA 1
ATOM 2979 C C . VAL A 1 365 ? 18.056 -1.256 7.412 1.00 11.79 1367 VAL A C 1
ATOM 2980 O O . VAL A 1 365 ? 18.500 -2.349 7.902 1.00 16.11 1367 VAL A O 1
ATOM 2987 N N . ASP A 1 366 ? 16.975 -1.248 6.700 1.00 11.08 1368 ASP A N 1
ATOM 2988 C CA . ASP A 1 366 ? 16.399 -2.488 6.201 1.00 10.38 1368 ASP A CA 1
ATOM 2989 C C . ASP A 1 366 ? 16.434 -2.437 4.697 1.00 9.70 1368 ASP A C 1
ATOM 2990 O O . ASP A 1 366 ? 15.677 -1.672 4.066 1.00 11.46 1368 ASP A O 1
ATOM 2995 N N . LEU A 1 367 ? 17.351 -3.211 4.118 1.00 9.01 1369 LEU A N 1
ATOM 2996 C CA . LEU A 1 367 ? 17.599 -3.131 2.690 1.00 9.68 1369 LEU A CA 1
ATOM 2997 C C . LEU A 1 367 ? 16.746 -4.110 1.884 1.00 10.20 1369 LEU A C 1
ATOM 2998 O O . LEU A 1 367 ? 17.016 -4.316 0.710 1.00 11.23 1369 LEU A O 1
ATOM 3003 N N . THR A 1 368 ? 15.661 -4.653 2.470 1.00 10.51 1370 THR A N 1
ATOM 3004 C CA . THR A 1 368 ? 14.722 -5.488 1.721 1.00 12.32 1370 THR A CA 1
ATOM 3005 C C . THR A 1 368 ? 14.242 -4.722 0.487 1.00 11.75 1370 THR A C 1
ATOM 3006 O O . THR A 1 368 ? 13.650 -3.623 0.608 1.00 13.60 1370 THR A O 1
ATOM 3010 N N . ASP A 1 369 ? 14.480 -5.297 -0.689 1.00 13.12 1371 ASP A N 1
ATOM 3011 C CA . ASP A 1 369 ? 14.089 -4.711 -1.969 1.00 13.55 1371 ASP A CA 1
ATOM 3012 C C . ASP A 1 369 ? 14.671 -3.312 -2.236 1.00 12.86 1371 ASP A C 1
ATOM 3013 O O . ASP A 1 369 ? 14.124 -2.561 -3.031 1.00 15.14 1371 ASP A O 1
ATOM 3018 N N . ILE A 1 370 ? 15.762 -2.972 -1.568 1.00 11.41 1372 ILE A N 1
ATOM 3019 C CA . ILE A 1 370 ? 16.436 -1.686 -1.813 1.00 10.95 1372 ILE A CA 1
ATOM 3020 C C . ILE A 1 370 ? 17.794 -1.992 -2.455 1.00 9.59 1372 ILE A C 1
ATOM 3021 O O . ILE A 1 370 ? 18.593 -2.774 -1.942 1.00 10.08 1372 ILE A O 1
ATOM 3026 N N . ASP A 1 371 ? 18.121 -1.297 -3.546 1.00 10.53 1373 ASP A N 1
ATOM 3027 C CA . ASP A 1 371 ? 19.467 -1.358 -4.151 1.00 10.08 1373 ASP A CA 1
ATOM 3028 C C . ASP A 1 371 ? 20.420 -0.645 -3.177 1.00 9.02 1373 ASP A C 1
ATOM 3029 O O . ASP A 1 371 ? 20.248 0.570 -2.934 1.00 9.96 1373 ASP A O 1
ATOM 3034 N N . PRO A 1 372 ? 21.435 -1.307 -2.633 1.00 8.76 1374 PRO A N 1
ATOM 3035 C CA . PRO A 1 372 ? 22.322 -0.599 -1.712 1.00 8.42 1374 PRO A CA 1
ATOM 3036 C C . PRO A 1 372 ? 22.861 0.691 -2.265 1.00 8.46 1374 PRO A C 1
ATOM 3037 O O . PRO A 1 372 ? 23.003 1.649 -1.481 1.00 8.65 1374 PRO A O 1
ATOM 3041 N N . ASP A 1 373 ? 23.183 0.747 -3.551 1.00 8.51 1375 ASP A N 1
ATOM 3042 C CA . ASP A 1 373 ? 23.753 1.989 -4.084 1.00 8.91 1375 ASP A CA 1
ATOM 3043 C C . ASP A 1 373 ? 22.802 3.180 -4.005 1.00 8.52 1375 ASP A C 1
ATOM 3044 O O . ASP A 1 373 ? 23.294 4.309 -3.998 1.00 9.54 1375 ASP A O 1
ATOM 3049 N N . VAL A 1 374 ? 21.504 2.952 -3.957 1.00 8.67 1376 VAL A N 1
ATOM 3050 C CA . VAL A 1 374 ? 20.539 4.053 -3.816 1.00 9.69 1376 VAL A CA 1
ATOM 3051 C C . VAL A 1 374 ? 20.424 4.538 -2.369 1.00 9.36 1376 VAL A C 1
ATOM 3052 O O . VAL A 1 374 ? 20.081 5.709 -2.108 1.00 11.85 1376 VAL A O 1
ATOM 3056 N N . ALA A 1 375 ? 20.740 3.681 -1.406 1.00 8.95 1377 ALA A N 1
ATOM 3057 C CA . ALA A 1 375 ? 20.683 4.041 0.007 1.00 8.75 1377 ALA A CA 1
ATOM 3058 C C . ALA A 1 375 ? 21.987 4.678 0.522 1.00 7.70 1377 ALA A C 1
ATOM 3059 O O . ALA A 1 375 ? 21.966 5.378 1.534 1.00 8.86 1377 ALA A O 1
ATOM 3061 N N . TYR A 1 376 ? 23.113 4.430 -0.157 1.00 7.62 1378 TYR A N 1
ATOM 3062 C CA . TYR A 1 376 ? 24.424 4.884 0.344 1.00 8.09 1378 TYR A CA 1
ATOM 3063 C C . TYR A 1 376 ? 24.442 6.399 0.604 1.00 7.28 1378 TYR A C 1
ATOM 3064 O O . TYR A 1 376 ? 23.978 7.177 -0.224 1.00 9.04 1378 TYR A O 1
ATOM 3073 N N . SER A 1 377 ? 24.983 6.771 1.747 1.00 7.32 1379 SER A N 1
ATOM 3074 C CA . SER A 1 377 ? 25.044 8.186 2.148 1.00 7.52 1379 SER A CA 1
ATOM 3075 C C . SER A 1 377 ? 25.975 8.324 3.328 1.00 7.70 1379 SER A C 1
ATOM 3076 O O . SER A 1 377 ? 26.506 7.319 3.835 1.00 7.97 1379 SER A O 1
ATOM 3079 N N . SER A 1 378 ? 26.143 9.556 3.817 1.00 8.02 1380 SER A N 1
ATOM 3080 C CA A SER A 1 378 ? 26.923 9.772 5.017 0.50 8.27 1380 SER A CA 1
ATOM 3081 C CA B SER A 1 378 ? 26.884 9.820 5.022 0.50 7.70 1380 SER A CA 1
ATOM 3082 C C . SER A 1 378 ? 26.233 9.360 6.311 1.00 7.26 1380 SER A C 1
ATOM 3083 O O . SER A 1 378 ? 26.890 9.411 7.335 1.00 8.03 1380 SER A O 1
ATOM 3088 N N . VAL A 1 379 ? 24.973 8.926 6.269 1.00 7.41 1381 VAL A N 1
ATOM 3089 C CA . VAL A 1 379 ? 24.292 8.583 7.482 1.00 7.44 1381 VAL A CA 1
ATOM 3090 C C . VAL A 1 379 ? 25.023 7.491 8.316 1.00 6.98 1381 VAL A C 1
ATOM 3091 O O . VAL A 1 379 ? 25.290 7.675 9.477 1.00 8.03 1381 VAL A O 1
ATOM 3095 N N . PRO A 1 380 ? 25.387 6.325 7.719 1.00 6.57 1382 PRO A N 1
ATOM 3096 C CA . PRO A 1 380 ? 26.022 5.284 8.552 1.00 6.66 1382 PRO A CA 1
ATOM 3097 C C . PRO A 1 380 ? 27.347 5.779 9.089 1.00 6.66 1382 PRO A C 1
ATOM 3098 O O . PRO A 1 380 ? 27.750 5.380 10.199 1.00 8.32 1382 PRO A O 1
ATOM 3102 N N . TYR A 1 381 ? 28.056 6.632 8.317 1.00 6.71 1383 TYR A N 1
ATOM 3103 C CA . TYR A 1 381 ? 29.333 7.183 8.757 1.00 6.23 1383 TYR A CA 1
ATOM 3104 C C . TYR A 1 381 ? 29.148 8.072 9.979 1.00 6.29 1383 TYR A C 1
ATOM 3105 O O . TYR A 1 381 ? 29.821 7.942 10.985 1.00 7.27 1383 TYR A O 1
ATOM 3114 N N . GLU A 1 382 ? 28.256 9.058 9.820 1.00 6.46 1384 GLU A N 1
ATOM 3115 C CA . GLU A 1 382 ? 28.207 10.196 10.771 1.00 8.20 1384 GLU A CA 1
ATOM 3116 C C . GLU A 1 382 ? 27.184 9.969 11.856 1.00 7.07 1384 GLU A C 1
ATOM 3117 O O . GLU A 1 382 ? 27.438 10.349 12.996 1.00 7.24 1384 GLU A O 1
ATOM 3123 N N . LYS A 1 383 ? 26.083 9.265 11.574 1.00 7.30 1385 LYS A N 1
ATOM 3124 C CA . LYS A 1 383 ? 25.225 8.922 12.713 1.00 7.64 1385 LYS A CA 1
ATOM 3125 C C . LYS A 1 383 ? 25.922 7.830 13.526 1.00 7.56 1385 LYS A C 1
ATOM 3126 O O . LYS A 1 383 ? 25.849 7.817 14.748 1.00 7.86 1385 LYS A O 1
ATOM 3132 N N . GLY A 1 384 ? 26.665 6.923 12.859 1.00 7.03 1386 GLY A N 1
ATOM 3133 C CA . GLY A 1 384 ? 27.432 5.913 13.574 1.00 7.82 1386 GLY A CA 1
ATOM 3134 C C . GLY A 1 384 ? 28.547 6.550 14.400 1.00 6.71 1386 GLY A C 1
ATOM 3135 O O . GLY A 1 384 ? 28.727 6.214 15.575 1.00 7.71 1386 GLY A O 1
ATOM 3136 N N . PHE A 1 385 ? 29.306 7.495 13.823 1.00 6.77 1387 PHE A N 1
ATOM 3137 C CA . PHE A 1 385 ? 30.329 8.151 14.588 1.00 6.62 1387 PHE A CA 1
ATOM 3138 C C . PHE A 1 385 ? 29.703 8.890 15.789 1.00 6.56 1387 PHE A C 1
ATOM 3139 O O . PHE A 1 385 ? 30.231 8.870 16.889 1.00 7.59 1387 PHE A O 1
ATOM 3147 N N . ALA A 1 386 ? 28.565 9.582 15.549 1.00 7.46 1388 ALA A N 1
ATOM 3148 C CA . ALA A 1 386 ? 27.956 10.379 16.626 1.00 8.14 1388 ALA A CA 1
ATOM 3149 C C . ALA A 1 386 ? 27.570 9.463 17.793 1.00 8.50 1388 ALA A C 1
ATOM 3150 O O . ALA A 1 386 ? 27.722 9.837 18.964 1.00 9.04 1388 ALA A O 1
ATOM 3152 N N . LEU A 1 387 ? 27.047 8.266 17.501 1.00 8.16 1389 LEU A N 1
ATOM 3153 C CA . LEU A 1 387 ? 26.700 7.361 18.591 1.00 8.37 1389 LEU A CA 1
ATOM 3154 C C . LEU A 1 387 ? 27.953 6.973 19.385 1.00 7.92 1389 LEU A C 1
ATOM 3155 O O . LEU A 1 387 ? 27.932 6.960 20.622 1.00 8.84 1389 LEU A O 1
ATOM 3160 N N . LEU A 1 388 ? 29.037 6.672 18.682 1.00 7.55 1390 LEU A N 1
ATOM 3161 C CA . LEU A 1 388 ? 30.245 6.255 19.413 1.00 7.42 1390 LEU A CA 1
ATOM 3162 C C . LEU A 1 388 ? 30.836 7.440 20.216 1.00 7.94 1390 LEU A C 1
ATOM 3163 O O . LEU A 1 388 ? 31.389 7.217 21.323 1.00 9.11 1390 LEU A O 1
ATOM 3168 N N . PHE A 1 389 ? 30.813 8.661 19.634 1.00 8.12 1391 PHE A N 1
ATOM 3169 C CA . PHE A 1 389 ? 31.323 9.818 20.347 1.00 8.43 1391 PHE A CA 1
ATOM 3170 C C . PHE A 1 389 ? 30.451 10.148 21.563 1.00 8.35 1391 PHE A C 1
ATOM 3171 O O . PHE A 1 389 ? 30.971 10.442 22.638 1.00 9.99 1391 PHE A O 1
ATOM 3179 N N . TYR A 1 390 ? 29.140 9.983 21.439 1.00 8.83 1392 TYR A N 1
ATOM 3180 C CA . TYR A 1 390 ? 28.252 10.138 22.586 1.00 9.53 1392 TYR A CA 1
ATOM 3181 C C . TYR A 1 390 ? 28.578 9.085 23.658 1.00 9.23 1392 TYR A C 1
ATOM 3182 O O . TYR A 1 390 ? 28.686 9.436 24.828 1.00 10.06 1392 TYR A O 1
ATOM 3191 N N . LEU A 1 391 ? 28.769 7.832 23.246 1.00 9.16 1393 LEU A N 1
ATOM 3192 C CA . LEU A 1 391 ? 29.180 6.802 24.218 1.00 10.13 1393 LEU A CA 1
ATOM 3193 C C . LEU A 1 391 ? 30.528 7.100 24.862 1.00 9.97 1393 LEU A C 1
ATOM 3194 O O . LEU A 1 391 ? 30.659 6.938 26.059 1.00 11.22 1393 LEU A O 1
ATOM 3199 N N . GLU A 1 392 ? 31.506 7.533 24.079 1.00 10.30 1394 GLU A N 1
ATOM 3200 C CA . GLU A 1 392 ? 32.791 7.975 24.625 1.00 10.39 1394 GLU A CA 1
ATOM 3201 C C . GLU A 1 392 ? 32.595 8.995 25.768 1.00 10.95 1394 GLU A C 1
ATOM 3202 O O . GLU A 1 392 ? 33.162 8.855 26.862 1.00 11.65 1394 GLU A O 1
ATOM 3208 N N . GLN A 1 393 ? 31.766 10.002 25.520 1.00 10.58 1395 GLN A N 1
ATOM 3209 C CA . GLN A 1 393 ? 31.497 11.012 26.533 1.00 12.10 1395 GLN A CA 1
ATOM 3210 C C . GLN A 1 393 ? 30.740 10.490 27.739 1.00 13.48 1395 GLN A C 1
ATOM 3211 O O . GLN A 1 393 ? 31.023 10.866 28.873 1.00 16.80 1395 GLN A O 1
ATOM 3217 N N . LEU A 1 394 ? 29.780 9.601 27.518 1.00 12.45 1396 LEU A N 1
ATOM 3218 C CA A LEU A 1 394 ? 29.029 9.076 28.652 0.50 12.87 1396 LEU A CA 1
ATOM 3219 C CA B LEU A 1 394 ? 28.987 9.009 28.595 0.50 13.21 1396 LEU A CA 1
ATOM 3220 C C . LEU A 1 394 ? 29.856 8.150 29.507 1.00 13.41 1396 LEU A C 1
ATOM 3221 O O . LEU A 1 394 ? 29.631 8.067 30.713 1.00 15.51 1396 LEU A O 1
ATOM 3230 N N . LEU A 1 395 ? 30.795 7.448 28.886 1.00 12.04 1397 LEU A N 1
ATOM 3231 C CA . LEU A 1 395 ? 31.511 6.363 29.584 1.00 13.00 1397 LEU A CA 1
ATOM 3232 C C . LEU A 1 395 ? 32.866 6.718 30.177 1.00 14.27 1397 LEU A C 1
ATOM 3233 O O . LEU A 1 395 ? 33.583 5.834 30.703 1.00 16.57 1397 LEU A O 1
ATOM 3238 N N . GLY A 1 396 ? 33.238 7.974 30.097 1.00 14.41 1398 GLY A N 1
ATOM 3239 C CA . GLY A 1 396 ? 34.486 8.405 30.767 1.00 15.48 1398 GLY A CA 1
ATOM 3240 C C . GLY A 1 396 ? 35.593 8.925 29.883 1.00 14.95 1398 GLY A C 1
ATOM 3241 O O . GLY A 1 396 ? 36.645 9.244 30.398 1.00 18.17 1398 GLY A O 1
ATOM 3242 N N . GLY A 1 397 ? 35.387 9.013 28.564 1.00 13.99 1399 GLY A N 1
ATOM 3243 C CA . GLY A 1 397 ? 36.345 9.738 27.729 1.00 14.09 1399 GLY A CA 1
ATOM 3244 C C . GLY A 1 397 ? 37.080 8.830 26.749 1.00 12.86 1399 GLY A C 1
ATOM 3245 O O . GLY A 1 397 ? 36.868 7.600 26.724 1.00 12.80 1399 GLY A O 1
ATOM 3246 N N . PRO A 1 398 ? 37.944 9.436 25.934 1.00 12.71 1400 PRO A N 1
ATOM 3247 C CA . PRO A 1 398 ? 38.531 8.735 24.819 1.00 13.96 1400 PRO A CA 1
ATOM 3248 C C . PRO A 1 398 ? 39.455 7.605 25.201 1.00 13.75 1400 PRO A C 1
ATOM 3249 O O . PRO A 1 398 ? 39.461 6.586 24.520 1.00 13.49 1400 PRO A O 1
ATOM 3253 N N . GLU A 1 399 ? 40.224 7.751 26.286 1.00 13.99 1401 GLU A N 1
ATOM 3254 C CA . GLU A 1 399 ? 41.144 6.646 26.626 1.00 15.46 1401 GLU A CA 1
ATOM 3255 C C . GLU A 1 399 ? 40.323 5.406 26.985 1.00 14.32 1401 GLU A C 1
ATOM 3256 O O . GLU A 1 399 ? 40.612 4.280 26.578 1.00 15.73 1401 GLU A O 1
ATOM 3262 N N . ILE A 1 400 ? 39.274 5.616 27.780 1.00 15.59 1402 ILE A N 1
ATOM 3263 C CA . ILE A 1 400 ? 38.432 4.492 28.180 1.00 14.90 1402 ILE A CA 1
ATOM 3264 C C . ILE A 1 400 ? 37.726 3.883 26.965 1.00 13.26 1402 ILE A C 1
ATOM 3265 O O . ILE A 1 400 ? 37.726 2.642 26.776 1.00 13.15 1402 ILE A O 1
ATOM 3270 N N . PHE A 1 401 ? 37.185 4.718 26.089 1.00 12.21 1403 PHE A N 1
ATOM 3271 C CA . PHE A 1 401 ? 36.456 4.165 24.970 1.00 11.34 1403 PHE A CA 1
ATOM 3272 C C . PHE A 1 401 ? 37.386 3.503 23.953 1.00 11.15 1403 PHE A C 1
ATOM 3273 O O . PHE A 1 401 ? 37.034 2.473 23.347 1.00 11.11 1403 PHE A O 1
ATOM 3281 N N . LEU A 1 402 ? 38.616 4.004 23.823 1.00 10.67 1404 LEU A N 1
ATOM 3282 C CA . LEU A 1 402 ? 39.612 3.302 22.988 1.00 10.96 1404 LEU A CA 1
ATOM 3283 C C . LEU A 1 402 ? 39.966 1.897 23.521 1.00 10.73 1404 LEU A C 1
ATOM 3284 O O . LEU A 1 402 ? 40.274 1.018 22.737 1.00 11.66 1404 LEU A O 1
ATOM 3289 N N . GLY A 1 403 ? 39.891 1.709 24.835 1.00 10.51 1405 GLY A N 1
ATOM 3290 C CA . GLY A 1 403 ? 40.107 0.387 25.422 1.00 11.17 1405 GLY A CA 1
ATOM 3291 C C . GLY A 1 403 ? 39.012 -0.569 24.915 1.00 11.04 1405 GLY A C 1
ATOM 3292 O O . GLY A 1 403 ? 39.268 -1.719 24.534 1.00 11.52 1405 GLY A O 1
ATOM 3293 N N . PHE A 1 404 ? 37.772 -0.060 24.889 1.00 11.28 1406 PHE A N 1
ATOM 3294 C CA . PHE A 1 404 ? 36.679 -0.870 24.332 1.00 10.47 1406 PHE A CA 1
ATOM 3295 C C . PHE A 1 404 ? 36.950 -1.166 22.854 1.00 10.29 1406 PHE A C 1
ATOM 3296 O O . PHE A 1 404 ? 36.785 -2.314 22.396 1.00 11.02 1406 PHE A O 1
ATOM 3304 N N . LEU A 1 405 ? 37.345 -0.173 22.072 1.00 10.75 1407 LEU A N 1
ATOM 3305 C CA . LEU A 1 405 ? 37.524 -0.403 20.647 1.00 10.05 1407 LEU A CA 1
ATOM 3306 C C . LEU A 1 405 ? 38.563 -1.509 20.393 1.00 9.41 1407 LEU A C 1
ATOM 3307 O O . LEU A 1 405 ? 38.335 -2.384 19.554 1.00 10.03 1407 LEU A O 1
ATOM 3312 N N . LYS A 1 406 ? 39.688 -1.473 21.121 1.00 9.62 1408 LYS A N 1
ATOM 3313 C CA . LYS A 1 406 ? 40.702 -2.492 20.893 1.00 9.72 1408 LYS A CA 1
ATOM 3314 C C . LYS A 1 406 ? 40.169 -3.859 21.317 1.00 9.98 1408 LYS A C 1
ATOM 3315 O O . LYS A 1 406 ? 40.414 -4.870 20.637 1.00 10.09 1408 LYS A O 1
ATOM 3321 N N . ALA A 1 407 ? 39.465 -3.931 22.438 1.00 10.32 1409 ALA A N 1
ATOM 3322 C CA . ALA A 1 407 ? 38.881 -5.202 22.872 1.00 11.09 1409 ALA A CA 1
ATOM 3323 C C . ALA A 1 407 ? 37.831 -5.752 21.891 1.00 9.90 1409 ALA A C 1
ATOM 3324 O O . ALA A 1 407 ? 37.746 -6.969 21.679 1.00 11.16 1409 ALA A O 1
ATOM 3326 N N . TYR A 1 408 ? 37.036 -4.861 21.312 1.00 9.81 1410 TYR A N 1
ATOM 3327 C CA . TYR A 1 408 ? 36.036 -5.186 20.325 1.00 9.56 1410 TYR A CA 1
ATOM 3328 C C . TYR A 1 408 ? 36.682 -5.797 19.069 1.00 9.11 1410 TYR A C 1
ATOM 3329 O O . TYR A 1 408 ? 36.229 -6.848 18.556 1.00 9.66 1410 TYR A O 1
ATOM 3338 N N . VAL A 1 409 ? 37.742 -5.162 18.556 1.00 9.83 1411 VAL A N 1
ATOM 3339 C CA . VAL A 1 409 ? 38.419 -5.719 17.387 1.00 9.10 1411 VAL A CA 1
ATOM 3340 C C . VAL A 1 409 ? 39.023 -7.074 17.726 1.00 9.42 1411 VAL A C 1
ATOM 3341 O O . VAL A 1 409 ? 38.859 -8.029 16.950 1.00 10.50 1411 VAL A O 1
ATOM 3345 N N . GLU A 1 410 ? 39.595 -7.210 18.918 1.00 9.73 1412 GLU A N 1
ATOM 3346 C CA . GLU A 1 410 ? 40.155 -8.498 19.282 1.00 12.89 1412 GLU A CA 1
ATOM 3347 C C . GLU A 1 410 ? 39.049 -9.585 19.332 1.00 12.59 1412 GLU A C 1
ATOM 3348 O O . GLU A 1 410 ? 39.230 -10.690 18.850 1.00 14.04 1412 GLU A O 1
ATOM 3354 N N . LYS A 1 411 ? 37.912 -9.274 19.966 1.00 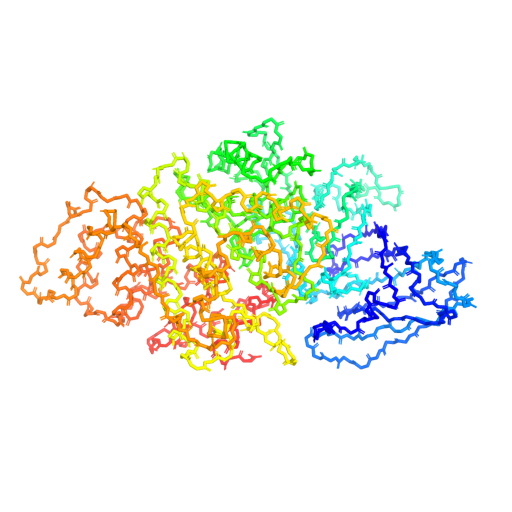10.59 1413 LYS A N 1
ATOM 3355 C CA . LYS A 1 411 ? 36.849 -10.222 20.191 1.00 11.76 1413 LYS A CA 1
ATOM 3356 C C . LYS A 1 411 ? 36.311 -10.716 18.847 1.00 10.71 1413 LYS A C 1
ATOM 3357 O O . LYS A 1 411 ? 35.979 -11.920 18.733 1.00 12.11 1413 LYS A O 1
ATOM 3363 N N . PHE A 1 412 ? 36.163 -9.807 17.875 1.00 8.88 1414 PHE A N 1
ATOM 3364 C CA . PHE A 1 412 ? 35.413 -10.190 16.682 1.00 9.53 1414 PHE A CA 1
ATOM 3365 C C . PHE A 1 412 ? 36.296 -10.305 15.428 1.00 8.07 1414 PHE A C 1
ATOM 3366 O O . PHE A 1 412 ? 35.795 -10.392 14.306 1.00 8.81 1414 PHE A O 1
ATOM 3374 N N . SER A 1 413 ? 37.597 -10.364 15.634 1.00 9.45 1415 SER A N 1
ATOM 3375 C CA . SER A 1 413 ? 38.475 -10.497 14.479 1.00 9.75 1415 SER A CA 1
ATOM 3376 C C . SER A 1 413 ? 38.171 -11.728 13.673 1.00 8.99 1415 SER A C 1
ATOM 3377 O O . SER A 1 413 ? 37.965 -12.791 14.248 1.00 9.56 1415 SER A O 1
ATOM 3380 N N . TYR A 1 414 ? 38.171 -11.610 12.350 1.00 8.31 1416 TYR A N 1
ATOM 3381 C CA . TYR A 1 414 ? 37.924 -12.694 11.434 1.00 8.25 1416 TYR A CA 1
ATOM 3382 C C . TYR A 1 414 ? 36.479 -13.120 11.451 1.00 9.13 1416 TYR A C 1
ATOM 3383 O O . TYR A 1 414 ? 36.126 -14.165 10.881 1.00 11.61 1416 TYR A O 1
ATOM 3392 N N . LYS A 1 415 ? 35.565 -12.330 12.005 1.00 8.50 1417 LYS A N 1
ATOM 3393 C CA . LYS A 1 415 ? 34.161 -12.736 12.142 1.00 8.45 1417 LYS A CA 1
ATOM 3394 C C . LYS A 1 415 ? 33.290 -11.651 11.465 1.00 7.78 1417 LYS A C 1
ATOM 3395 O O . LYS A 1 415 ? 33.750 -10.534 11.156 1.00 8.22 1417 LYS A O 1
ATOM 3401 N N . SER A 1 416 ? 32.041 -11.988 11.220 1.00 7.94 1418 SER A N 1
ATOM 3402 C CA . SER A 1 416 ? 31.017 -11.080 10.711 1.00 6.92 1418 SER A CA 1
ATOM 3403 C C . SER A 1 416 ? 29.904 -11.000 11.708 1.00 7.96 1418 SER A C 1
ATOM 3404 O O . SER A 1 416 ? 29.433 -12.010 12.200 1.00 9.95 1418 SER A O 1
ATOM 3407 N N . ILE A 1 417 ? 29.511 -9.787 12.102 1.00 7.74 1419 ILE A N 1
ATOM 3408 C CA . ILE A 1 417 ? 28.691 -9.553 13.266 1.00 7.96 1419 ILE A CA 1
ATOM 3409 C C . ILE A 1 417 ? 27.536 -8.597 12.987 1.00 7.43 1419 ILE A C 1
ATOM 3410 O O . ILE A 1 417 ? 27.514 -7.821 12.011 1.00 8.56 1419 ILE A O 1
ATOM 3415 N N . THR A 1 418 ? 26.568 -8.633 13.891 1.00 7.91 1420 THR A N 1
ATOM 3416 C CA . THR A 1 4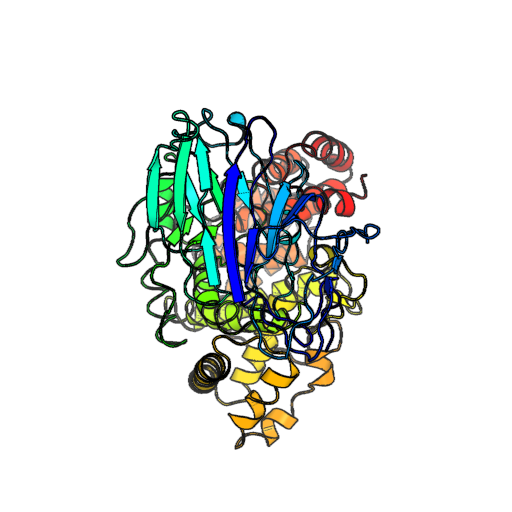18 ? 25.417 -7.722 13.786 1.00 8.33 1420 THR A CA 1
ATOM 3417 C C . THR A 1 418 ? 25.451 -6.637 14.880 1.00 8.11 1420 THR A C 1
ATOM 3418 O O . THR A 1 418 ? 26.270 -6.672 15.811 1.00 8.85 1420 THR A O 1
ATOM 3422 N N . THR A 1 419 ? 24.556 -5.673 14.747 1.00 7.87 1421 THR A N 1
ATOM 3423 C CA . THR A 1 419 ? 24.390 -4.621 15.732 1.00 8.57 1421 THR A CA 1
ATOM 3424 C C . THR A 1 419 ? 24.153 -5.228 17.128 1.00 8.52 1421 THR A C 1
ATOM 3425 O O . THR A 1 419 ? 24.684 -4.741 18.113 1.00 9.97 1421 THR A O 1
ATOM 3429 N N . ASP A 1 420 ? 23.331 -6.272 17.206 1.00 9.15 1422 ASP A N 1
ATOM 3430 C CA . ASP A 1 420 ? 23.093 -6.891 18.509 1.00 10.39 1422 ASP A CA 1
ATOM 3431 C C . ASP A 1 420 ? 24.361 -7.541 19.085 1.00 9.31 1422 ASP A C 1
ATOM 3432 O O . ASP A 1 420 ? 24.594 -7.491 20.301 1.00 10.23 1422 ASP A O 1
ATOM 3437 N N . ASP A 1 421 ? 25.200 -8.095 18.215 1.00 9.41 1423 ASP A N 1
ATOM 3438 C CA . ASP A 1 421 ? 26.455 -8.598 18.720 1.00 10.36 1423 ASP A CA 1
ATOM 3439 C C . ASP A 1 421 ? 27.339 -7.508 19.304 1.00 9.21 1423 ASP A C 1
ATOM 3440 O O . ASP A 1 421 ? 27.956 -7.703 20.369 1.00 10.41 1423 ASP A O 1
ATOM 3445 N N . TRP A 1 422 ? 27.417 -6.374 18.593 1.00 9.05 1424 TRP A N 1
ATOM 3446 C CA . TRP A 1 422 ? 28.195 -5.230 19.077 1.00 9.30 1424 TRP A CA 1
ATOM 3447 C C . TRP A 1 422 ? 27.623 -4.772 20.403 1.00 9.20 1424 TRP A C 1
ATOM 3448 O O . TRP A 1 422 ? 28.385 -4.494 21.355 1.00 10.13 1424 TRP A O 1
ATOM 3459 N N . LYS A 1 423 ? 26.288 -4.611 20.464 1.00 10.12 1425 LYS A N 1
ATOM 3460 C CA . LYS A 1 423 ? 25.708 -4.046 21.689 1.00 10.37 1425 LYS A CA 1
ATOM 3461 C C . LYS A 1 423 ? 25.899 -4.973 22.880 1.00 10.91 1425 LYS A C 1
ATOM 3462 O O . LYS A 1 423 ? 26.173 -4.527 24.003 1.00 12.25 1425 LYS A O 1
ATOM 3468 N N . ASP A 1 424 ? 25.765 -6.269 22.640 1.00 10.79 1426 ASP A N 1
ATOM 3469 C CA A ASP A 1 424 ? 25.989 -7.246 23.686 0.50 12.49 1426 ASP A CA 1
ATOM 3470 C CA B ASP A 1 424 ? 26.011 -7.186 23.703 0.50 11.62 1426 ASP A CA 1
ATOM 3471 C C . ASP A 1 424 ? 27.433 -7.114 24.220 1.00 11.67 1426 ASP A C 1
ATOM 3472 O O . ASP A 1 424 ? 27.671 -7.177 25.434 1.00 12.62 1426 ASP A O 1
ATOM 3481 N N . PHE A 1 425 ? 28.404 -7.012 23.303 1.00 11.69 1427 PHE A N 1
ATOM 3482 C CA . PHE A 1 425 ? 29.762 -6.884 23.764 1.00 10.83 1427 PHE A CA 1
ATOM 3483 C C . PHE A 1 425 ? 30.026 -5.524 24.494 1.00 10.76 1427 PHE A C 1
ATOM 3484 O O . PHE A 1 425 ? 30.751 -5.487 25.494 1.00 12.04 1427 PHE A O 1
ATOM 3492 N N . LEU A 1 426 ? 29.473 -4.424 23.979 1.00 10.60 1428 LEU A N 1
ATOM 3493 C CA . LEU A 1 426 ? 29.531 -3.135 24.690 1.00 11.29 1428 LEU A CA 1
ATOM 3494 C C . LEU A 1 426 ? 29.099 -3.271 26.136 1.00 12.40 1428 LEU A C 1
ATOM 3495 O O . LEU A 1 426 ? 29.787 -2.798 27.052 1.00 13.30 1428 LEU A O 1
ATOM 3500 N N . TYR A 1 427 ? 27.969 -3.956 26.342 1.00 11.93 1429 TYR A N 1
ATOM 3501 C CA . TYR A 1 427 ? 27.456 -4.123 27.704 1.00 13.94 1429 TYR A CA 1
ATOM 3502 C C . TYR A 1 427 ? 28.355 -5.039 28.553 1.00 16.13 1429 TYR A C 1
ATOM 3503 O O . TYR A 1 427 ? 28.506 -4.835 29.751 1.00 19.17 1429 TYR A O 1
ATOM 3512 N N . SER A 1 428 ? 28.933 -6.060 27.933 1.00 15.21 1430 SER A N 1
ATOM 3513 C CA . SER A 1 428 ? 29.835 -6.976 28.625 1.00 16.21 1430 SER A CA 1
ATOM 3514 C C . SER A 1 428 ? 31.102 -6.191 29.058 1.00 16.31 1430 SER A C 1
ATOM 3515 O O . SER A 1 428 ? 31.546 -6.276 30.224 1.00 18.76 1430 SER A O 1
ATOM 3518 N N . TYR A 1 429 ? 31.722 -5.478 28.122 1.00 13.98 1431 TYR A N 1
ATOM 3519 C CA . TYR A 1 429 ? 32.934 -4.722 28.409 1.00 14.87 1431 TYR A CA 1
ATOM 3520 C C . TYR A 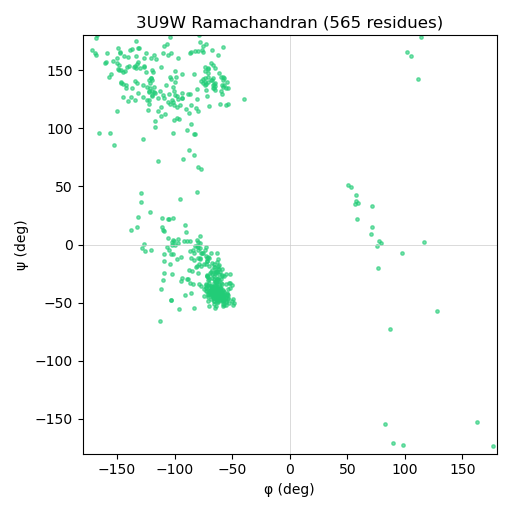1 429 ? 32.699 -3.703 29.521 1.00 15.58 1431 TYR A C 1
ATOM 3521 O O . TYR A 1 429 ? 33.525 -3.540 30.436 1.00 17.64 1431 TYR A O 1
ATOM 3530 N N . PHE A 1 430 ? 31.614 -2.948 29.384 1.00 14.88 1432 PHE A N 1
ATOM 3531 C CA . PHE A 1 430 ? 31.250 -1.887 30.325 1.00 17.02 1432 PHE A CA 1
ATOM 3532 C C . PHE A 1 430 ? 30.266 -2.342 31.401 1.00 19.59 1432 PHE A C 1
ATOM 3533 O O . PHE A 1 430 ? 29.410 -1.603 31.838 1.00 20.88 1432 PHE A O 1
ATOM 3541 N N . LYS A 1 431 ? 30.460 -3.551 31.886 1.00 22.50 1433 LYS A N 1
ATOM 3542 C CA . LYS A 1 431 ? 29.480 -4.090 32.837 1.00 25.20 1433 LYS A CA 1
ATOM 3543 C C . LYS A 1 431 ? 29.376 -3.247 34.112 1.00 25.22 1433 LYS A C 1
ATOM 3544 O O . LYS A 1 431 ? 28.310 -3.146 34.728 1.00 27.57 1433 LYS A O 1
ATOM 3550 N N . ASP A 1 432 ? 30.463 -2.603 34.506 1.00 24.23 1434 ASP A N 1
ATOM 3551 C CA . ASP A 1 432 ? 30.361 -1.758 35.706 1.00 24.70 1434 ASP A CA 1
ATOM 3552 C C . ASP A 1 432 ? 29.751 -0.379 35.430 1.00 23.93 1434 ASP A C 1
ATOM 3553 O O . ASP A 1 432 ? 29.556 0.433 36.346 1.00 24.94 1434 ASP A O 1
ATOM 3558 N N . LYS A 1 433 ? 29.421 -0.108 34.174 1.00 21.70 1435 LYS A N 1
ATOM 3559 C CA . LYS A 1 433 ? 28.749 1.142 33.836 1.00 21.00 1435 LYS A CA 1
ATOM 3560 C C . LYS A 1 433 ? 27.409 0.899 33.155 1.00 21.87 1435 LYS A C 1
ATOM 3561 O O . LYS A 1 433 ? 26.934 1.720 32.350 1.00 20.86 1435 LYS A O 1
ATOM 3567 N N . VAL A 1 434 ? 26.783 -0.232 33.466 1.00 22.82 1436 VAL A N 1
ATOM 3568 C CA . VAL A 1 434 ? 25.555 -0.573 32.761 1.00 25.52 1436 VAL A CA 1
ATOM 3569 C C . VAL A 1 434 ? 24.472 0.468 33.014 1.00 25.24 1436 VAL A C 1
ATOM 3570 O O . VAL A 1 434 ? 23.602 0.721 32.164 1.00 25.52 1436 VAL A O 1
ATOM 3574 N N . ASP A 1 435 ? 24.507 1.113 34.166 1.00 27.34 1437 ASP A N 1
ATOM 3575 C CA . ASP A 1 435 ? 23.417 2.022 34.420 1.00 28.73 1437 ASP A CA 1
ATOM 3576 C C . ASP A 1 435 ? 23.471 3.205 33.463 1.00 27.13 1437 ASP A C 1
ATOM 3577 O O . ASP A 1 435 ? 22.435 3.636 32.945 1.00 28.37 1437 ASP A O 1
ATOM 3582 N N . VAL A 1 436 ? 24.687 3.644 33.148 1.00 23.54 1438 VAL A N 1
ATOM 3583 C CA . VAL A 1 436 ? 24.904 4.680 32.174 1.00 22.78 1438 VAL A CA 1
ATOM 3584 C C . VAL A 1 436 ? 24.518 4.195 30.783 1.00 21.26 1438 VAL A C 1
ATOM 3585 O O . VAL A 1 436 ? 23.856 4.933 30.061 1.00 21.81 1438 VAL A O 1
ATOM 3589 N N . LEU A 1 437 ? 24.909 2.971 30.393 1.00 19.62 1439 LEU A N 1
ATOM 3590 C CA . LEU A 1 437 ? 24.437 2.431 29.109 1.00 18.52 1439 LEU A CA 1
ATOM 3591 C C . LEU A 1 437 ? 22.916 2.361 29.027 1.00 19.06 1439 LEU A C 1
ATOM 3592 O O . LEU A 1 437 ? 22.348 2.568 27.954 1.00 18.38 1439 LEU A O 1
ATOM 3597 N N . ASN A 1 438 ? 22.266 1.987 30.124 1.00 20.52 1440 ASN A N 1
ATOM 3598 C CA . ASN A 1 438 ? 20.810 1.838 30.069 1.00 22.36 1440 ASN A CA 1
ATOM 3599 C C . ASN A 1 438 ? 20.108 3.196 29.968 1.00 22.52 1440 ASN A C 1
ATOM 3600 O O . ASN A 1 438 ? 18.922 3.240 29.669 1.00 23.30 1440 ASN A O 1
ATOM 3605 N N . GLN A 1 439 ? 20.846 4.286 30.182 1.00 21.87 1441 GLN A N 1
ATOM 3606 C CA . GLN A 1 439 ? 20.364 5.651 29.954 1.00 22.02 1441 GLN A CA 1
ATOM 3607 C C . GLN A 1 439 ? 20.286 6.047 28.445 1.00 20.79 1441 GLN A C 1
ATOM 3608 O O . GLN A 1 439 ? 19.575 6.986 28.072 1.00 22.86 1441 GLN A O 1
ATOM 3614 N N . VAL A 1 440 ? 20.961 5.292 27.567 1.00 18.24 1442 VAL A N 1
ATOM 3615 C CA A VAL A 1 440 ? 20.898 5.628 26.157 0.50 17.92 1442 VAL A CA 1
ATOM 3616 C CA B VAL A 1 440 ? 20.947 5.551 26.141 0.50 16.52 1442 VAL A CA 1
ATOM 3617 C C . VAL A 1 440 ? 19.546 5.197 25.577 1.00 16.84 1442 VAL A C 1
ATOM 3618 O O . VAL A 1 440 ? 18.983 4.123 25.912 1.00 17.31 1442 VAL A O 1
ATOM 3625 N N . ASP A 1 441 ? 19.013 6.010 24.674 1.00 14.79 1443 ASP A N 1
ATOM 3626 C CA . ASP A 1 441 ? 17.750 5.658 24.023 1.00 13.74 1443 ASP A CA 1
ATOM 3627 C C . ASP A 1 441 ? 18.077 4.807 22.799 1.00 13.91 1443 ASP A C 1
ATOM 3628 O O . ASP A 1 441 ? 18.217 5.315 21.664 1.00 13.67 1443 ASP A O 1
ATOM 3633 N N . TRP A 1 442 ? 18.319 3.504 23.040 1.00 12.68 1444 TRP A N 1
ATOM 3634 C CA . TRP A 1 442 ? 18.799 2.607 21.996 1.00 12.22 1444 TRP A CA 1
ATOM 3635 C C . TRP A 1 442 ? 17.831 2.536 20.845 1.00 11.63 1444 TRP A C 1
ATOM 3636 O O . TRP A 1 442 ? 18.258 2.508 19.684 1.00 12.40 1444 TRP A O 1
ATOM 3647 N N . ASN A 1 443 ? 16.530 2.484 21.113 1.00 12.73 1445 ASN A N 1
ATOM 3648 C CA . ASN A 1 443 ? 15.604 2.371 19.990 1.00 13.80 1445 ASN A CA 1
ATOM 3649 C C . ASN A 1 443 ? 15.699 3.590 19.080 1.00 12.59 1445 ASN A C 1
ATOM 3650 O O . ASN A 1 443 ? 15.638 3.455 17.842 1.00 14.51 1445 ASN A O 1
ATOM 3655 N N . ALA A 1 444 ? 15.833 4.790 19.638 1.00 12.40 1446 ALA A N 1
ATOM 3656 C CA . ALA A 1 444 ? 15.924 5.967 18.792 1.00 13.03 1446 ALA A CA 1
ATOM 3657 C C . ALA A 1 444 ? 17.270 5.950 18.054 1.00 12.84 1446 ALA A C 1
ATOM 3658 O O . ALA A 1 444 ? 17.278 6.164 16.830 1.00 12.72 1446 ALA A O 1
ATOM 3660 N N . TRP A 1 445 ? 18.377 5.811 18.787 1.00 12.33 1447 TRP A N 1
ATOM 3661 C CA . TRP A 1 445 ? 19.688 5.816 18.122 1.00 10.67 1447 TRP A CA 1
ATOM 3662 C C . TRP A 1 445 ? 19.787 4.799 16.981 1.00 9.97 1447 TRP A C 1
ATOM 3663 O O . TRP A 1 445 ? 20.321 5.121 15.905 1.00 10.26 1447 TRP A O 1
ATOM 3674 N N . LEU A 1 446 ? 19.348 3.560 17.226 1.00 10.51 1448 LEU A N 1
ATOM 3675 C CA . LEU A 1 446 ? 19.597 2.498 16.238 1.00 9.93 1448 LEU A CA 1
ATOM 3676 C C . LEU A 1 446 ? 18.538 2.425 15.151 1.00 9.59 1448 LEU A C 1
ATOM 3677 O O . LEU A 1 446 ? 18.857 2.063 14.021 1.00 10.46 1448 LEU A O 1
ATOM 3682 N N . TYR A 1 447 ? 17.288 2.746 15.500 1.00 10.40 1449 TYR A N 1
ATOM 3683 C CA . TYR A 1 447 ? 16.171 2.354 14.637 1.00 11.00 1449 TYR A CA 1
ATOM 3684 C C . TYR A 1 447 ? 15.259 3.502 14.209 1.00 11.63 1449 TYR A C 1
ATOM 3685 O O . TYR A 1 447 ? 14.359 3.278 13.384 1.00 14.39 1449 TYR A O 1
ATOM 3694 N N . SER A 1 448 ? 15.450 4.717 14.714 1.00 11.98 1450 SER A N 1
ATOM 3695 C CA . SER A 1 448 ? 14.570 5.800 14.334 1.00 11.59 1450 SER A CA 1
ATOM 3696 C C . SER A 1 448 ? 15.213 6.646 13.265 1.00 11.81 1450 SER A C 1
ATOM 3697 O O . SER A 1 448 ? 16.434 6.834 13.263 1.00 11.33 1450 SER A O 1
ATOM 3700 N N . PRO A 1 449 ? 14.382 7.235 12.383 1.00 11.07 1451 PRO A N 1
ATOM 3701 C CA . PRO A 1 449 ? 14.939 8.129 11.371 1.00 10.95 1451 PRO A CA 1
ATOM 3702 C C . PRO A 1 449 ? 15.330 9.485 11.978 1.00 11.01 1451 PRO A C 1
ATOM 3703 O O . PRO A 1 449 ? 14.943 9.797 13.122 1.00 12.47 1451 PRO A O 1
ATOM 3707 N N . GLY A 1 450 ? 16.024 10.288 11.175 1.00 10.44 1452 GLY A N 1
ATOM 3708 C CA . GLY A 1 450 ? 16.283 11.684 11.539 1.00 11.09 1452 GLY A CA 1
ATOM 3709 C C . GLY A 1 450 ? 17.571 11.907 12.332 1.00 10.63 1452 GLY A C 1
ATOM 3710 O O . GLY A 1 450 ? 18.412 11.011 12.474 1.00 12.11 1452 GLY A O 1
ATOM 3711 N N . LEU A 1 451 ? 17.738 13.114 12.825 1.00 11.60 1453 LEU A N 1
ATOM 3712 C CA . LEU A 1 451 ? 18.923 13.354 13.640 1.00 11.97 1453 LEU A CA 1
ATOM 3713 C C . LEU A 1 451 ? 18.823 12.553 14.935 1.00 12.15 1453 LEU A C 1
ATOM 3714 O O . LEU A 1 451 ? 17.740 12.290 15.428 1.00 13.76 1453 LEU A O 1
ATOM 3719 N N . PRO A 1 452 ? 19.959 12.221 15.542 1.00 13.24 1454 PRO A N 1
ATOM 3720 C CA . PRO A 1 452 ? 19.939 11.433 16.776 1.00 14.45 1454 PRO A CA 1
ATOM 3721 C C . PRO A 1 452 ? 19.236 12.155 17.920 1.00 16.04 1454 PRO A C 1
ATOM 3722 O O . PRO A 1 452 ? 19.135 13.380 17.900 1.00 16.27 1454 PRO A O 1
ATOM 3726 N N . PRO A 1 453 ? 18.844 11.416 18.974 1.00 16.60 1455 PRO A N 1
ATOM 3727 C CA . PRO A 1 453 ? 18.046 12.047 20.035 1.00 18.88 1455 PRO A CA 1
ATOM 3728 C C . PRO A 1 453 ? 18.843 13.024 20.933 1.00 20.19 1455 PRO A C 1
ATOM 3729 O O . PRO A 1 453 ? 18.252 13.850 21.646 1.00 22.13 1455 PRO A O 1
ATOM 3733 N N . ILE A 1 454 ? 20.169 12.965 20.848 1.00 18.46 1456 ILE A N 1
ATOM 3734 C CA . ILE A 1 454 ? 21.054 13.795 21.662 1.00 19.39 1456 ILE A CA 1
ATOM 3735 C C . ILE A 1 454 ? 22.283 14.105 20.831 1.00 18.45 1456 ILE A C 1
ATOM 3736 O O . ILE A 1 454 ? 22.792 13.254 20.064 1.00 18.50 1456 ILE A O 1
ATOM 3741 N N . LYS A 1 455 ? 22.740 15.335 20.947 1.00 16.98 1457 LYS A N 1
ATOM 3742 C CA . LYS A 1 455 ? 23.932 15.795 20.254 1.00 15.65 1457 LYS A CA 1
ATOM 3743 C C . LYS A 1 455 ? 25.096 15.753 21.252 1.00 14.83 1457 LYS A C 1
ATOM 3744 O O . LYS A 1 455 ? 24.978 16.256 22.379 1.00 16.39 1457 LYS A O 1
ATOM 3750 N N . PRO A 1 456 ? 26.221 15.111 20.858 1.00 14.38 1458 PRO A N 1
ATOM 3751 C CA . PRO A 1 456 ? 27.400 15.197 21.742 1.00 12.93 1458 PRO A CA 1
ATOM 3752 C C . PRO A 1 456 ? 27.904 16.607 22.044 1.00 12.69 1458 PRO A C 1
ATOM 3753 O O . PRO A 1 456 ? 27.517 17.586 21.390 1.00 14.95 1458 PRO A O 1
ATOM 3757 N N . ASN A 1 457 ? 28.822 16.663 22.996 1.00 14.17 1459 ASN A N 1
ATOM 3758 C CA . ASN A 1 457 ? 29.493 17.936 23.279 1.00 14.19 1459 ASN A CA 1
ATOM 3759 C C . ASN A 1 457 ? 30.727 18.089 22.405 1.00 15.05 1459 ASN A C 1
ATOM 3760 O O . ASN A 1 457 ? 31.502 17.107 22.264 1.00 17.85 1459 ASN A O 1
ATOM 3765 N N . TYR A 1 458 ? 30.873 19.205 21.727 1.00 13.28 1460 TYR A N 1
ATOM 3766 C CA . TYR A 1 458 ? 32.016 19.442 20.863 1.00 12.42 1460 TYR A CA 1
ATOM 3767 C C . TYR A 1 458 ? 32.776 20.680 21.312 1.00 11.60 1460 TYR A C 1
ATOM 3768 O O . TYR A 1 458 ? 32.178 21.757 21.470 1.00 14.23 1460 TYR A O 1
ATOM 3777 N N . ASP A 1 459 ? 34.085 20.577 21.362 1.00 11.20 1461 ASP A N 1
ATOM 3778 C CA . ASP A 1 459 ? 34.932 21.763 21.457 1.00 11.86 1461 ASP A CA 1
ATOM 3779 C C . ASP A 1 459 ? 34.763 22.560 20.166 1.00 12.37 1461 ASP A C 1
ATOM 3780 O O . ASP A 1 459 ? 34.795 22.042 19.064 1.00 13.59 1461 ASP A O 1
ATOM 3785 N N . MET A 1 460 ? 34.565 23.858 20.317 1.00 12.39 1462 MET A N 1
ATOM 3786 C CA A MET A 1 460 ? 34.329 24.667 19.125 0.50 13.12 1462 MET A CA 1
ATOM 3787 C CA B MET A 1 460 ? 34.284 24.827 19.271 0.50 13.03 1462 MET A CA 1
ATOM 3788 C C . MET A 1 460 ? 35.483 25.626 18.787 1.00 12.72 1462 MET A C 1
ATOM 3789 O O . MET A 1 460 ? 35.337 26.453 17.886 1.00 11.92 1462 MET A O 1
ATOM 3798 N N . THR A 1 461 ? 36.646 25.447 19.421 1.00 12.23 1463 THR A N 1
ATOM 3799 C CA . THR A 1 461 ? 37.780 26.402 19.231 1.00 12.54 1463 THR A CA 1
ATOM 3800 C C . THR A 1 461 ? 38.067 26.672 17.774 1.00 12.04 1463 THR A C 1
ATOM 3801 O O . THR A 1 461 ? 38.196 27.832 17.396 1.00 14.01 1463 THR A O 1
ATOM 3805 N N . LEU A 1 462 ? 38.237 25.618 16.964 1.00 11.06 1464 LEU A N 1
ATOM 3806 C CA . LEU A 1 462 ? 38.678 25.825 15.598 1.00 10.95 1464 LEU A CA 1
ATOM 3807 C C . LEU A 1 462 ? 37.520 26.109 14.644 1.00 9.90 1464 LEU A C 1
ATOM 3808 O O . LEU A 1 462 ? 37.722 26.562 13.520 1.00 12.69 1464 LEU A O 1
ATOM 3813 N N . THR A 1 463 ? 36.309 25.895 15.133 1.00 9.76 1465 THR A N 1
ATOM 3814 C CA . THR A 1 463 ? 35.123 26.150 14.322 1.00 10.48 1465 THR A CA 1
ATOM 3815 C C . THR A 1 463 ? 34.625 27.579 14.435 1.00 10.27 1465 THR A C 1
ATOM 3816 O O . THR A 1 463 ? 33.999 28.076 13.510 1.00 10.64 1465 THR A O 1
ATOM 3820 N N . ASN A 1 464 ? 34.849 28.199 15.583 1.00 10.42 1466 ASN A N 1
ATOM 3821 C CA . ASN A 1 464 ? 34.258 29.515 15.837 1.00 10.76 1466 ASN A CA 1
ATOM 3822 C C . ASN A 1 464 ? 34.581 30.532 14.740 1.00 9.71 1466 ASN A C 1
ATOM 3823 O O . ASN A 1 464 ? 33.683 31.250 14.333 1.00 10.70 1466 ASN A O 1
ATOM 3828 N N . ALA A 1 465 ? 35.807 30.613 14.245 1.00 10.72 1467 ALA A N 1
ATOM 3829 C CA . ALA A 1 465 ? 36.118 31.584 13.210 1.00 10.71 1467 ALA A CA 1
ATOM 3830 C C . ALA A 1 465 ? 35.393 31.339 11.906 1.00 10.31 1467 ALA A C 1
ATOM 3831 O O . ALA A 1 465 ? 35.066 32.308 11.185 1.00 10.51 1467 ALA A O 1
ATOM 3833 N N . CYS A 1 466 ? 35.115 30.070 11.597 1.00 9.75 1468 CYS A N 1
ATOM 3834 C CA . CYS A 1 466 ? 34.380 29.697 10.412 1.00 9.42 1468 CYS A CA 1
ATOM 3835 C C . CYS A 1 466 ? 32.940 30.130 10.505 1.00 8.59 1468 CYS A C 1
ATOM 3836 O O . CYS A 1 466 ? 32.387 30.658 9.540 1.00 9.36 1468 CYS A O 1
ATOM 3839 N N . ILE A 1 467 ? 32.304 29.861 11.647 1.00 9.34 1469 ILE A N 1
ATOM 3840 C CA . ILE A 1 467 ? 30.924 30.300 11.884 1.00 10.36 1469 ILE A CA 1
ATOM 3841 C C . ILE A 1 467 ? 30.842 31.813 11.839 1.00 8.73 1469 ILE A C 1
ATOM 3842 O O . ILE A 1 467 ? 29.947 32.359 11.220 1.00 9.37 1469 ILE A O 1
ATOM 3847 N N . ALA A 1 468 ? 31.766 32.485 12.497 1.00 9.04 1470 ALA A N 1
ATOM 3848 C CA . ALA A 1 468 ? 31.708 33.952 12.563 1.00 10.11 1470 ALA A CA 1
ATOM 3849 C C . ALA A 1 468 ? 31.751 34.533 11.168 1.00 8.98 1470 ALA A C 1
ATOM 3850 O O . ALA A 1 468 ? 30.994 35.468 10.837 1.00 8.75 1470 ALA A O 1
ATOM 3852 N N . LEU A 1 469 ? 32.677 34.038 10.340 1.00 8.13 1471 LEU A N 1
ATOM 3853 C CA . LEU A 1 469 ? 32.810 34.631 9.002 1.00 7.47 1471 LEU A CA 1
ATOM 3854 C C . LEU A 1 469 ? 31.604 34.332 8.165 1.00 7.46 1471 LEU A C 1
ATOM 3855 O O . LEU A 1 469 ? 31.062 35.161 7.412 1.00 7.45 1471 LEU A O 1
ATOM 3860 N N . SER A 1 470 ? 31.123 33.055 8.259 1.00 7.44 1472 SER A N 1
ATOM 3861 C CA . SER A 1 470 ? 29.900 32.703 7.537 1.00 7.42 1472 SER A CA 1
ATOM 3862 C C . SER A 1 470 ? 28.727 33.636 7.910 1.00 6.34 1472 SER A C 1
ATOM 3863 O O . SER A 1 470 ? 28.007 34.070 7.025 1.00 7.13 1472 SER A O 1
ATOM 3866 N N . GLN A 1 471 ? 28.529 33.795 9.208 1.00 7.06 1473 GLN A N 1
ATOM 3867 C CA . GLN A 1 471 ? 27.441 34.661 9.658 1.00 7.70 1473 GLN A CA 1
ATOM 3868 C C . GLN A 1 471 ? 27.629 36.110 9.170 1.00 7.55 1473 GLN A C 1
ATOM 3869 O O . GLN A 1 471 ? 26.617 36.781 8.854 1.00 8.01 1473 GLN A O 1
ATOM 3875 N N . ARG A 1 472 ? 28.858 36.578 9.120 1.00 7.41 1474 ARG A N 1
ATOM 3876 C CA . ARG A 1 472 ? 29.045 37.958 8.567 1.00 7.50 1474 ARG A CA 1
ATOM 3877 C C . ARG A 1 472 ? 28.535 37.978 7.169 1.00 7.13 1474 ARG A C 1
ATOM 3878 O O . ARG A 1 472 ? 27.898 38.987 6.763 1.00 7.86 1474 ARG A O 1
ATOM 3886 N N . TRP A 1 473 ? 28.834 36.997 6.325 1.00 6.90 1475 TRP A N 1
ATOM 3887 C CA . TRP A 1 473 ? 28.351 36.997 4.974 1.00 6.53 1475 TRP A CA 1
ATOM 3888 C C . TRP A 1 473 ? 26.870 36.845 4.837 1.00 6.37 1475 TRP A C 1
ATOM 3889 O O . TRP A 1 473 ? 26.198 37.520 4.037 1.00 7.63 1475 TRP A O 1
ATOM 3900 N N . ILE A 1 474 ? 26.262 35.965 5.641 1.00 6.27 1476 ILE A N 1
ATOM 3901 C CA . ILE A 1 474 ? 24.860 35.785 5.560 1.00 7.13 1476 ILE A CA 1
ATOM 3902 C C . ILE A 1 474 ? 24.057 37.032 5.961 1.00 6.18 1476 ILE A C 1
ATOM 3903 O O . ILE A 1 474 ? 23.015 37.299 5.345 1.00 6.84 1476 ILE A O 1
ATOM 3908 N N . THR A 1 475 ? 24.555 37.625 7.023 1.00 6.72 1477 THR A N 1
ATOM 3909 C CA . THR A 1 475 ? 23.866 38.821 7.529 1.00 7.91 1477 THR A CA 1
ATOM 3910 C C . THR A 1 475 ? 24.233 40.123 6.811 1.00 7.09 1477 THR A C 1
ATOM 3911 O O . THR A 1 475 ? 23.606 41.164 7.077 1.00 8.78 1477 THR A O 1
ATOM 3915 N N . ALA A 1 476 ? 25.212 40.098 5.941 1.00 6.96 1478 ALA A N 1
ATOM 3916 C CA . ALA A 1 476 ? 25.637 41.326 5.243 1.00 6.55 1478 ALA A CA 1
ATOM 3917 C C . ALA A 1 476 ? 24.555 41.789 4.335 1.00 6.76 1478 ALA A C 1
ATOM 3918 O O . ALA A 1 476 ? 23.866 41.007 3.636 1.00 6.82 1478 ALA A O 1
ATOM 3920 N N . LYS A 1 477 ? 24.421 43.135 4.260 1.00 6.66 1479 LYS A N 1
ATOM 3921 C CA . LYS A 1 477 ? 23.620 43.753 3.223 1.00 6.87 1479 LYS A CA 1
ATOM 3922 C C . LYS A 1 477 ? 24.593 44.326 2.200 1.00 6.39 1479 LYS A C 1
ATOM 3923 O O . LYS A 1 477 ? 25.783 44.268 2.383 1.00 6.69 1479 LYS A O 1
ATOM 3929 N N . GLU A 1 478 ? 24.055 44.930 1.125 1.00 6.64 1480 GLU A N 1
ATOM 3930 C CA . GLU A 1 478 ? 24.943 45.405 0.082 1.00 7.07 1480 GLU A CA 1
ATOM 3931 C C . GLU A 1 478 ? 26.033 46.339 0.628 1.00 6.69 1480 GLU A C 1
ATOM 3932 O O . GLU A 1 478 ? 27.151 46.235 0.211 1.00 7.92 1480 GLU A O 1
ATOM 3938 N N . ASP A 1 479 ? 25.614 47.261 1.531 1.00 6.40 1481 ASP A N 1
ATOM 3939 C CA . ASP A 1 479 ? 26.591 48.236 2.034 1.00 6.46 1481 ASP A CA 1
ATOM 3940 C C . ASP A 1 479 ? 27.670 47.666 2.905 1.00 7.39 1481 ASP A C 1
ATOM 3941 O O . ASP A 1 479 ? 28.643 48.330 3.231 1.00 9.13 1481 ASP A O 1
ATOM 3946 N N . ASP A 1 480 ? 27.546 46.358 3.264 1.00 7.43 1482 ASP A N 1
ATOM 3947 C CA . ASP A 1 480 ? 28.580 45.691 4.057 1.00 8.05 1482 ASP A CA 1
ATOM 3948 C C . ASP A 1 480 ? 29.605 44.933 3.197 1.00 7.24 1482 ASP A C 1
ATOM 3949 O O . ASP A 1 480 ? 30.666 44.526 3.696 1.00 8.86 1482 ASP A O 1
ATOM 3954 N N . LEU A 1 481 ? 29.331 44.791 1.920 1.00 7.04 1483 LEU A N 1
ATOM 3955 C CA . LEU A 1 481 ? 30.214 43.950 1.077 1.00 7.17 1483 LEU A CA 1
ATOM 3956 C C . LEU A 1 481 ? 31.609 44.546 0.995 1.00 7.68 1483 LEU A C 1
ATOM 3957 O O . LEU A 1 481 ? 32.594 43.810 0.895 1.00 8.21 1483 LEU A O 1
ATOM 3962 N N . ASN A 1 482 ? 31.742 45.890 1.044 1.00 8.55 1484 ASN A N 1
ATOM 3963 C CA . ASN A 1 482 ? 33.034 46.501 0.898 1.00 9.30 1484 ASN A CA 1
ATOM 3964 C C . ASN A 1 482 ? 33.932 46.128 2.028 1.00 9.32 1484 ASN A C 1
ATOM 3965 O O . ASN A 1 482 ? 35.152 46.160 1.846 1.00 11.45 1484 ASN A O 1
ATOM 3970 N N . SER A 1 483 ? 33.378 45.782 3.193 1.00 10.06 1485 SER A N 1
ATOM 3971 C CA . SER A 1 483 ? 34.182 45.481 4.344 1.00 11.02 1485 SER A CA 1
ATOM 3972 C C . SER A 1 483 ? 34.966 44.177 4.200 1.00 11.24 1485 SER A C 1
ATOM 3973 O O . SER A 1 483 ? 35.989 44.009 4.850 1.00 14.15 1485 SER A O 1
ATOM 3976 N N . PHE A 1 484 ? 34.529 43.240 3.380 1.00 9.30 1486 PHE A N 1
ATOM 3977 C CA . PHE A 1 484 ? 35.262 41.948 3.232 1.00 8.68 1486 PHE A CA 1
ATOM 3978 C C . PHE A 1 484 ? 36.514 42.204 2.440 1.00 8.42 1486 PHE A C 1
ATOM 3979 O O . PHE A 1 484 ? 36.559 43.040 1.493 1.00 10.47 1486 PHE A O 1
ATOM 3987 N N . ASN A 1 485 ? 37.531 41.398 2.749 1.00 10.08 1487 ASN A N 1
ATOM 3988 C CA . ASN A 1 485 ? 38.823 41.587 2.165 1.00 10.93 1487 ASN A CA 1
ATOM 3989 C C . ASN A 1 485 ? 39.599 40.259 2.303 1.00 11.13 1487 ASN A C 1
ATOM 3990 O O . ASN A 1 485 ? 39.288 39.447 3.163 1.00 10.74 1487 ASN A O 1
ATOM 3995 N N . ALA A 1 486 ? 40.596 40.049 1.458 1.00 11.85 1488 ALA A N 1
ATOM 3996 C CA . ALA A 1 486 ? 41.405 38.855 1.505 1.00 12.92 1488 ALA A CA 1
ATOM 3997 C C . ALA A 1 486 ? 41.962 38.609 2.903 1.00 12.97 1488 ALA A C 1
ATOM 3998 O O . ALA A 1 486 ? 42.192 37.431 3.254 1.00 14.04 1488 ALA A O 1
ATOM 4000 N N . THR A 1 487 ? 42.259 39.642 3.670 1.00 13.58 1489 THR A N 1
ATOM 4001 C CA . THR A 1 487 ? 42.776 39.425 5.008 1.00 14.74 1489 THR A CA 1
ATOM 4002 C C . THR A 1 487 ? 41.855 38.613 5.932 1.00 13.08 1489 THR A C 1
ATOM 4003 O O . THR A 1 487 ? 42.279 38.075 6.935 1.00 15.27 1489 THR A O 1
ATOM 4007 N N . ASP A 1 488 ? 40.577 38.570 5.615 1.00 11.84 1490 ASP A N 1
ATOM 4008 C CA . ASP A 1 488 ? 39.642 37.768 6.390 1.00 11.51 1490 ASP A CA 1
ATOM 4009 C C . ASP A 1 488 ? 40.068 36.304 6.484 1.00 12.26 1490 ASP A C 1
ATOM 4010 O O . ASP A 1 488 ? 39.657 35.621 7.422 1.00 13.27 1490 ASP A O 1
ATOM 4015 N N . LEU A 1 489 ? 40.846 35.838 5.511 1.00 11.16 1491 LEU A N 1
ATOM 4016 C CA . LEU A 1 489 ? 41.187 34.403 5.412 1.00 11.44 1491 LEU A CA 1
ATOM 4017 C C . LEU A 1 489 ? 42.554 34.160 5.977 1.00 13.41 1491 LEU A C 1
ATOM 4018 O O . LEU A 1 489 ? 43.011 33.033 5.971 1.00 13.71 1491 LEU A O 1
ATOM 4023 N N . LYS A 1 490 ? 43.245 35.193 6.455 1.00 13.85 1492 LYS A N 1
ATOM 4024 C CA . LYS A 1 490 ? 44.663 34.974 6.698 1.00 16.43 1492 LYS A CA 1
ATOM 4025 C C . LYS A 1 490 ? 44.989 33.932 7.751 1.00 16.96 1492 LYS A C 1
ATOM 4026 O O . LYS A 1 490 ? 46.059 33.317 7.692 1.00 19.33 1492 LYS A O 1
ATOM 4032 N N . ASP A 1 491 ? 44.122 33.806 8.745 1.00 17.26 1493 ASP A N 1
ATOM 4033 C CA . ASP A 1 491 ? 44.400 32.847 9.805 1.00 17.80 1493 ASP A CA 1
ATOM 4034 C C . ASP A 1 491 ? 43.512 31.611 9.694 1.00 16.83 1493 ASP A C 1
ATOM 4035 O O . ASP A 1 491 ? 43.378 30.845 10.672 1.00 18.91 1493 ASP A O 1
ATOM 4040 N N . LEU A 1 492 ? 42.982 31.334 8.509 1.00 13.21 1494 LEU A N 1
ATOM 4041 C CA . LEU A 1 492 ? 42.167 30.120 8.336 1.00 11.95 1494 LEU A CA 1
ATOM 4042 C C . LEU A 1 492 ? 42.937 29.074 7.583 1.00 11.81 1494 LEU A C 1
ATOM 4043 O O . LEU A 1 492 ? 43.533 29.363 6.523 1.00 14.22 1494 LEU A O 1
ATOM 4048 N N . SER A 1 493 ? 42.978 27.856 8.106 1.00 11.08 1495 SER A N 1
ATOM 4049 C CA . SER A 1 493 ? 43.595 26.761 7.352 1.00 10.19 1495 SER A CA 1
ATOM 4050 C C . SER A 1 493 ? 42.697 26.359 6.191 1.00 9.54 1495 SER A C 1
ATOM 4051 O O . SER A 1 493 ? 41.518 26.759 6.146 1.00 9.62 1495 SER A O 1
ATOM 4054 N N . SER A 1 494 ? 43.176 25.489 5.313 1.00 9.44 1496 SER A N 1
ATOM 4055 C CA . SER A 1 494 ? 42.290 24.978 4.278 1.00 9.18 1496 SER A CA 1
ATOM 4056 C C . SER A 1 494 ? 41.079 24.260 4.885 1.00 8.75 1496 SER A C 1
ATOM 4057 O O . SER A 1 494 ? 39.960 24.371 4.345 1.00 8.65 1496 SER A O 1
ATOM 4060 N N . HIS A 1 495 ? 41.255 23.529 5.999 1.00 8.28 1497 HIS A N 1
ATOM 4061 C CA . HIS A 1 495 ? 40.153 22.878 6.679 1.00 8.86 1497 HIS A CA 1
ATOM 4062 C C . HIS A 1 495 ? 39.078 23.872 7.108 1.00 7.63 1497 HIS A C 1
ATOM 4063 O O . HIS A 1 495 ? 37.878 23.631 6.993 1.00 7.99 1497 HIS A O 1
ATOM 4070 N N . GLN A 1 496 ? 39.566 24.983 7.647 1.00 8.39 1498 GLN A N 1
ATOM 4071 C CA . GLN A 1 496 ? 38.632 26.036 8.063 1.00 7.91 1498 GLN A CA 1
ATOM 4072 C C . GLN A 1 496 ? 37.989 26.766 6.885 1.00 7.51 1498 GLN A C 1
ATOM 4073 O O . GLN A 1 496 ? 36.825 27.121 7.000 1.00 9.43 1498 GLN A O 1
ATOM 4079 N N . LEU A 1 497 ? 38.689 26.968 5.785 1.00 7.90 1499 LEU A N 1
ATOM 4080 C CA . LEU A 1 497 ? 38.017 27.499 4.597 1.00 8.58 1499 LEU A CA 1
ATOM 4081 C C . LEU A 1 497 ? 36.891 26.608 4.149 1.00 7.75 1499 LEU A C 1
ATOM 4082 O O . LEU A 1 497 ? 35.822 27.056 3.789 1.00 7.95 1499 LEU A O 1
ATOM 4087 N N . ASN A 1 498 ? 37.156 25.293 4.118 1.00 7.54 1500 ASN A N 1
ATOM 4088 C CA . ASN A 1 498 ? 36.139 24.338 3.747 1.00 7.60 1500 ASN A CA 1
ATOM 4089 C C . ASN A 1 498 ? 34.951 24.409 4.682 1.00 7.61 1500 ASN A C 1
ATOM 4090 O O . ASN A 1 498 ? 33.806 24.356 4.238 1.00 7.75 1500 ASN A O 1
ATOM 4095 N N . GLU A 1 499 ? 35.190 24.523 5.973 1.00 7.79 1501 GLU A N 1
ATOM 4096 C CA . GLU A 1 499 ? 34.107 24.573 6.926 1.00 7.64 1501 GLU A CA 1
ATOM 4097 C C . GLU A 1 499 ? 33.315 25.915 6.810 1.00 7.68 1501 GLU A C 1
ATOM 4098 O O . GLU A 1 499 ? 32.083 25.933 6.933 1.00 8.43 1501 GLU A O 1
ATOM 4104 N N . PHE A 1 500 ? 34.009 27.036 6.534 1.00 7.85 1502 PHE A N 1
ATOM 4105 C CA . PHE A 1 500 ? 33.314 28.331 6.230 1.00 7.15 1502 PHE A CA 1
ATOM 4106 C C . PHE A 1 500 ? 32.361 28.089 5.068 1.00 6.84 1502 PHE A C 1
ATOM 4107 O O . PHE A 1 500 ? 31.215 28.524 5.098 1.00 7.04 1502 PHE A O 1
ATOM 4115 N N . LEU A 1 501 ? 32.836 27.448 3.998 1.00 7.05 1503 LEU A N 1
ATOM 4116 C CA . LEU A 1 501 ? 31.968 27.217 2.868 1.00 6.61 1503 LEU A CA 1
ATOM 4117 C C . LEU A 1 501 ? 30.828 26.296 3.188 1.00 6.49 1503 LEU A C 1
ATOM 4118 O O . LEU A 1 501 ? 29.714 26.501 2.742 1.00 7.48 1503 LEU A O 1
ATOM 4123 N N . ALA A 1 502 ? 31.103 25.233 3.977 1.00 6.83 1504 ALA A N 1
ATOM 4124 C CA . ALA A 1 502 ? 30.014 24.299 4.338 1.00 6.71 1504 ALA A CA 1
ATOM 4125 C C . ALA A 1 502 ? 28.936 24.999 5.186 1.00 6.80 1504 ALA A C 1
ATOM 4126 O O . ALA A 1 502 ? 27.763 24.790 4.955 1.00 7.85 1504 ALA A O 1
ATOM 4128 N N . GLN A 1 503 ? 29.380 25.838 6.135 1.00 7.07 1505 GLN A N 1
ATOM 4129 C CA . GLN A 1 503 ? 28.419 26.589 6.927 1.00 7.94 1505 GLN A CA 1
ATOM 4130 C C . GLN A 1 503 ? 27.580 27.537 6.046 1.00 6.57 1505 GLN A C 1
ATOM 4131 O O . GLN A 1 503 ? 26.357 27.612 6.217 1.00 8.01 1505 GLN A O 1
ATOM 4137 N N . THR A 1 504 ? 28.216 28.138 5.069 1.00 6.41 1506 THR A N 1
ATOM 4138 C CA . THR A 1 504 ? 27.494 29.114 4.225 1.00 6.50 1506 THR A CA 1
ATOM 4139 C C . THR A 1 504 ? 26.549 28.378 3.266 1.00 6.62 1506 THR A C 1
ATOM 4140 O O . THR A 1 504 ? 25.434 28.793 3.036 1.00 7.12 1506 THR A O 1
ATOM 4144 N N . LEU A 1 505 ? 27.017 27.213 2.750 1.00 7.29 1507 LEU A N 1
ATOM 4145 C CA . LEU A 1 505 ? 26.210 26.434 1.829 1.00 7.70 1507 LEU A CA 1
ATOM 4146 C C . LEU A 1 505 ? 24.932 25.930 2.508 1.00 7.72 1507 LEU A C 1
ATOM 4147 O O . LEU A 1 505 ? 23.870 25.825 1.861 1.00 8.28 1507 LEU A O 1
ATOM 4152 N N . GLN A 1 506 ? 24.981 25.706 3.807 1.00 7.64 1508 GLN A N 1
ATOM 4153 C CA . GLN A 1 506 ? 23.760 25.300 4.550 1.00 8.82 1508 GLN A CA 1
ATOM 4154 C C . GLN A 1 506 ? 22.699 26.372 4.475 1.00 9.34 1508 GLN A C 1
ATOM 4155 O O . GLN A 1 506 ? 21.540 26.088 4.761 1.00 11.68 1508 GLN A O 1
ATOM 4161 N N . ARG A 1 507 ? 23.057 27.643 4.187 1.00 8.39 1509 ARG A N 1
ATOM 4162 C CA . ARG A 1 507 ? 22.049 28.742 4.092 1.00 8.11 1509 ARG A CA 1
ATOM 4163 C C . ARG A 1 507 ? 21.893 29.159 2.650 1.00 7.37 1509 ARG A C 1
ATOM 4164 O O . ARG A 1 507 ? 21.223 30.175 2.418 1.00 8.46 1509 ARG A O 1
ATOM 4172 N N . ALA A 1 508 ? 22.386 28.469 1.646 1.00 7.14 1510 ALA A N 1
ATOM 4173 C CA . ALA A 1 508 ? 22.279 28.894 0.266 1.00 6.56 1510 ALA A CA 1
ATOM 4174 C C . ALA A 1 508 ? 20.867 28.756 -0.205 1.00 7.14 1510 ALA A C 1
ATOM 4175 O O . ALA A 1 508 ? 20.110 27.858 0.210 1.00 8.28 1510 ALA A O 1
ATOM 4177 N N . PRO A 1 509 ? 20.434 29.572 -1.175 1.00 7.11 1511 PRO A N 1
ATOM 4178 C CA . PRO A 1 509 ? 21.266 30.595 -1.842 1.00 7.63 1511 PRO A CA 1
ATOM 4179 C C . PRO A 1 509 ? 21.573 31.843 -1.002 1.00 6.51 1511 PRO A C 1
ATOM 4180 O O . PRO A 1 509 ? 20.841 32.120 -0.049 1.00 7.37 1511 PRO A O 1
ATOM 4184 N N . LEU A 1 510 ? 22.711 32.452 -1.333 1.00 7.01 1512 LEU A N 1
ATOM 4185 C CA . LEU A 1 510 ? 22.971 33.834 -0.908 1.00 7.23 1512 LEU A CA 1
ATOM 4186 C C . LEU A 1 510 ? 22.739 34.711 -2.128 1.00 6.78 1512 LEU A C 1
ATOM 4187 O O . LEU A 1 510 ? 22.630 34.280 -3.263 1.00 7.28 1512 LEU A O 1
ATOM 4192 N N . PRO A 1 511 ? 22.600 36.068 -1.888 1.00 6.35 1513 PRO A N 1
ATOM 4193 C CA . PRO A 1 511 ? 22.446 36.960 -3.016 1.00 7.26 1513 PRO A CA 1
ATOM 4194 C C . PRO A 1 511 ? 23.593 36.859 -3.998 1.00 6.48 1513 PRO A C 1
ATOM 4195 O O . PRO A 1 511 ? 24.760 36.701 -3.599 1.00 7.02 1513 PRO A O 1
ATOM 4199 N N . LEU A 1 512 ? 23.292 36.969 -5.255 1.00 6.74 1514 LEU A N 1
ATOM 4200 C CA . LEU A 1 512 ? 24.296 36.834 -6.277 1.00 7.27 1514 LEU A CA 1
ATOM 4201 C C . LEU A 1 512 ? 25.436 37.833 -6.095 1.00 7.61 1514 LEU A C 1
ATOM 4202 O O . LEU A 1 512 ? 26.591 37.504 -6.291 1.00 8.21 1514 LEU A O 1
ATOM 4207 N N . GLY A 1 513 ? 25.109 39.094 -5.727 1.00 7.86 1515 GLY A N 1
ATOM 4208 C CA . GLY A 1 513 ? 26.168 40.089 -5.468 1.00 7.53 1515 GLY A CA 1
ATOM 4209 C C . GLY A 1 513 ? 27.115 39.696 -4.355 1.00 7.05 1515 GLY A C 1
ATOM 4210 O O . GLY A 1 513 ? 28.281 40.062 -4.386 1.00 7.45 1515 GLY A O 1
ATOM 4211 N N . HIS A 1 514 ? 26.576 38.974 -3.347 1.00 6.99 1516 HIS A N 1
ATOM 4212 C CA . HIS A 1 514 ? 27.456 38.489 -2.323 1.00 6.33 1516 HIS A CA 1
ATOM 4213 C C . HIS A 1 514 ? 28.491 37.471 -2.865 1.00 6.84 1516 HIS A C 1
ATOM 4214 O O . HIS A 1 514 ? 29.657 37.523 -2.521 1.00 7.31 1516 HIS A O 1
ATOM 4221 N N . ILE A 1 515 ? 27.980 36.540 -3.678 1.00 7.11 1517 ILE A N 1
ATOM 4222 C CA . ILE A 1 515 ? 28.899 35.523 -4.211 1.00 7.42 1517 ILE A CA 1
ATOM 4223 C C . ILE A 1 515 ? 29.952 36.126 -5.165 1.00 6.89 1517 ILE A C 1
ATOM 4224 O O . ILE A 1 515 ? 31.113 35.759 -5.117 1.00 7.27 1517 ILE A O 1
ATOM 4229 N N . LYS A 1 516 ? 29.485 37.122 -5.959 1.00 7.27 1518 LYS A N 1
ATOM 4230 C CA . LYS A 1 516 ? 30.456 37.808 -6.814 1.00 7.30 1518 LYS A CA 1
ATOM 4231 C C . LYS A 1 516 ? 31.526 38.490 -5.963 1.00 6.76 1518 LYS A C 1
ATOM 4232 O O . LYS A 1 516 ? 32.713 38.453 -6.274 1.00 7.95 1518 LYS A O 1
ATOM 4238 N N . ARG A 1 517 ? 31.120 39.089 -4.859 1.00 7.06 1519 ARG A N 1
ATOM 4239 C CA . ARG A 1 517 ? 32.103 39.748 -3.982 1.00 7.33 1519 ARG A CA 1
ATOM 4240 C C . ARG A 1 517 ? 33.051 38.769 -3.379 1.00 8.05 1519 ARG A C 1
ATOM 4241 O O . ARG A 1 517 ? 34.245 39.019 -3.239 1.00 7.63 1519 ARG A O 1
ATOM 4249 N N . MET A 1 518 ? 32.505 37.598 -2.993 1.00 7.39 1520 MET A N 1
ATOM 4250 C CA . MET A 1 518 ? 33.370 36.577 -2.437 1.00 8.00 1520 MET A CA 1
ATOM 4251 C C . MET A 1 518 ? 34.465 36.161 -3.409 1.00 7.71 1520 MET A C 1
ATOM 4252 O O . MET A 1 518 ? 35.629 36.027 -3.035 1.00 8.69 1520 MET A O 1
ATOM 4257 N N . GLN A 1 519 ? 34.120 35.996 -4.667 1.00 7.29 1521 GLN A N 1
ATOM 4258 C CA . GLN A 1 519 ? 35.166 35.703 -5.617 1.00 7.99 1521 GLN A CA 1
ATOM 4259 C C . GLN A 1 519 ? 36.159 36.839 -5.756 1.00 8.71 1521 GLN A C 1
ATOM 4260 O O . GLN A 1 519 ? 37.339 36.651 -5.867 1.00 9.73 1521 GLN A O 1
ATOM 4266 N N . GLU A 1 520 ? 35.650 38.072 -5.795 1.00 8.44 1522 GLU A N 1
ATOM 4267 C CA . GLU A 1 520 ? 36.505 39.251 -5.950 1.00 9.44 1522 GLU A CA 1
ATOM 4268 C C . GLU A 1 520 ? 37.533 39.326 -4.838 1.00 9.70 1522 GLU A C 1
ATOM 4269 O O . GLU A 1 520 ? 38.690 39.709 -5.116 1.00 11.87 1522 GLU A O 1
ATOM 4275 N N . VAL A 1 521 ? 37.126 39.101 -3.585 1.00 9.15 1523 VAL A N 1
ATOM 4276 C CA . VAL A 1 521 ? 38.050 39.327 -2.462 1.00 10.18 1523 VAL A CA 1
ATOM 4277 C C . VAL A 1 521 ? 38.802 38.043 -2.052 1.00 9.50 1523 VAL A C 1
ATOM 4278 O O . VAL A 1 521 ? 39.870 38.136 -1.464 1.00 11.79 1523 VAL A O 1
ATOM 4282 N N . TYR A 1 522 ? 38.212 36.860 -2.243 1.00 8.81 1524 TYR A N 1
ATOM 4283 C CA . TYR A 1 522 ? 38.853 35.632 -1.758 1.00 9.18 1524 TYR A CA 1
ATOM 4284 C C . TYR A 1 522 ? 39.388 34.767 -2.874 1.00 9.35 1524 TYR A C 1
ATOM 4285 O O . TYR A 1 522 ? 40.162 33.861 -2.602 1.00 11.04 1524 TYR A O 1
ATOM 4294 N N . ASN A 1 523 ? 38.986 35.016 -4.129 1.00 8.69 1525 ASN A N 1
ATOM 4295 C CA . ASN A 1 523 ? 39.507 34.293 -5.309 1.00 9.32 1525 ASN A CA 1
ATOM 4296 C C . ASN A 1 523 ? 39.426 32.786 -5.073 1.00 9.16 1525 ASN A C 1
ATOM 4297 O O . ASN A 1 523 ? 40.363 31.997 -5.289 1.00 10.55 1525 ASN A O 1
ATOM 4302 N N . PHE A 1 524 ? 38.246 32.328 -4.682 1.00 8.54 1526 PHE A N 1
ATOM 4303 C CA . PHE A 1 524 ? 38.047 30.889 -4.488 1.00 9.16 1526 PHE A CA 1
ATOM 4304 C C . PHE A 1 524 ? 38.120 30.129 -5.804 1.00 9.60 1526 PHE A C 1
ATOM 4305 O O . PHE A 1 524 ? 38.437 28.930 -5.785 1.00 9.94 1526 PHE A O 1
ATOM 4313 N N . ASN A 1 525 ? 37.900 30.800 -6.945 1.00 9.37 1527 ASN A N 1
ATOM 4314 C CA . ASN A 1 525 ? 38.065 30.125 -8.246 1.00 8.90 1527 ASN A CA 1
ATOM 4315 C C . ASN A 1 525 ? 39.486 29.540 -8.394 1.00 10.02 1527 ASN A C 1
ATOM 4316 O O . ASN A 1 525 ? 39.653 28.608 -9.177 1.00 11.48 1527 ASN A O 1
ATOM 4321 N N . ALA A 1 526 ? 40.472 30.121 -7.718 1.00 9.91 1528 ALA A N 1
ATOM 4322 C CA . ALA A 1 526 ? 41.852 29.683 -7.874 1.00 10.06 1528 ALA A CA 1
ATOM 4323 C C . ALA 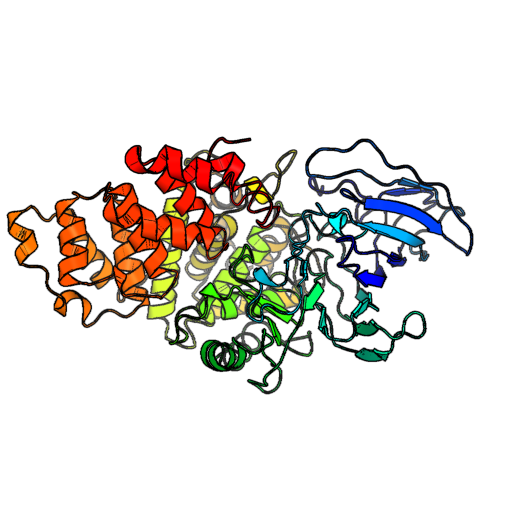A 1 526 ? 42.244 28.503 -7.021 1.00 10.57 1528 ALA A C 1
ATOM 4324 O O . ALA A 1 526 ? 43.293 27.892 -7.236 1.00 12.86 1528 ALA A O 1
ATOM 4326 N N . ILE A 1 527 ? 41.355 28.037 -6.141 1.00 10.91 1529 ILE A N 1
ATOM 4327 C CA . ILE A 1 527 ? 41.696 26.955 -5.242 1.00 12.00 1529 ILE A CA 1
ATOM 4328 C C . ILE A 1 527 ? 41.427 25.606 -5.962 1.00 14.58 1529 ILE A C 1
ATOM 4329 O O . ILE A 1 527 ? 40.358 25.347 -6.542 1.00 16.76 1529 ILE A O 1
ATOM 4334 N N . ASN A 1 528 ? 42.418 24.752 -5.922 1.00 15.58 1530 ASN A N 1
ATOM 4335 C CA . ASN A 1 528 ? 42.315 23.476 -6.600 1.00 17.18 1530 ASN A CA 1
ATOM 4336 C C . ASN A 1 528 ? 41.923 22.325 -5.667 1.00 13.73 1530 ASN A C 1
ATOM 4337 O O . ASN A 1 528 ? 41.503 21.272 -6.119 1.00 16.36 1530 ASN A O 1
ATOM 4342 N N . ASN A 1 529 ? 41.960 22.534 -4.355 1.00 9.49 1531 ASN A N 1
ATOM 4343 C CA . ASN A 1 529 ? 41.551 21.556 -3.354 1.00 8.45 1531 ASN A CA 1
ATOM 4344 C C . ASN A 1 529 ? 40.118 21.141 -3.680 1.00 7.39 1531 ASN A C 1
ATOM 4345 O O . ASN A 1 529 ? 39.205 21.971 -3.760 1.00 7.99 1531 ASN A O 1
ATOM 4350 N N . SER A 1 530 ? 39.928 19.843 -3.943 1.00 7.73 1532 SER A N 1
ATOM 4351 C CA A SER A 1 530 ? 38.641 19.393 -4.498 0.50 7.15 1532 SER A CA 1
ATOM 4352 C CA B SER A 1 530 ? 38.630 19.434 -4.514 0.50 8.31 1532 SER A CA 1
ATOM 4353 C C . SER A 1 530 ? 37.480 19.612 -3.535 1.00 6.57 1532 SER A C 1
ATOM 4354 O O . SER A 1 530 ? 36.381 19.906 -3.987 1.00 6.84 1532 SER A O 1
ATOM 4359 N N . GLU A 1 531 ? 37.697 19.459 -2.243 1.00 6.61 1533 GLU A N 1
ATOM 4360 C CA . GLU A 1 531 ? 36.614 19.625 -1.268 1.00 7.07 1533 GLU A CA 1
ATOM 4361 C C . GLU A 1 531 ? 36.159 21.095 -1.252 1.00 6.86 1533 GLU A C 1
ATOM 4362 O O . GLU A 1 531 ? 34.952 21.373 -1.262 1.00 7.24 1533 GLU A O 1
ATOM 4368 N N . ILE A 1 532 ? 37.145 22.013 -1.214 1.00 6.70 1534 ILE A N 1
ATOM 4369 C CA . ILE A 1 532 ? 36.780 23.458 -1.203 1.00 7.30 1534 ILE A CA 1
ATOM 4370 C C . ILE A 1 532 ? 36.137 23.773 -2.537 1.00 5.99 1534 ILE A C 1
ATOM 4371 O O . ILE A 1 532 ? 35.113 24.510 -2.597 1.00 6.50 1534 ILE A O 1
ATOM 4376 N N . ARG A 1 533 ? 36.726 23.383 -3.656 1.00 6.23 1535 ARG A N 1
ATOM 4377 C CA . ARG A 1 533 ? 36.172 23.738 -4.945 1.00 6.99 1535 ARG A CA 1
ATOM 4378 C C . ARG A 1 533 ? 34.766 23.271 -5.134 1.00 6.36 1535 ARG A C 1
ATOM 4379 O O . ARG A 1 533 ? 33.876 24.003 -5.612 1.00 6.89 1535 ARG A O 1
ATOM 4387 N N . PHE A 1 534 ? 34.494 22.026 -4.704 1.00 6.60 1536 PHE A N 1
ATOM 4388 C CA . PHE A 1 534 ? 33.177 21.464 -4.806 1.00 7.07 1536 PHE A CA 1
ATOM 4389 C C . PHE A 1 534 ? 32.158 22.345 -4.044 1.00 6.05 1536 PHE A C 1
ATOM 4390 O O . PHE A 1 534 ? 31.139 22.684 -4.596 1.00 6.27 1536 PHE A O 1
ATOM 4398 N N . ARG A 1 535 ? 32.482 22.656 -2.785 1.00 6.40 1537 ARG A N 1
ATOM 4399 C CA . ARG A 1 535 ? 31.501 23.452 -2.007 1.00 6.58 1537 ARG A CA 1
ATOM 4400 C C . ARG A 1 535 ? 31.332 24.893 -2.556 1.00 6.32 1537 ARG A C 1
ATOM 4401 O O . ARG A 1 535 ? 30.224 25.399 -2.609 1.00 6.54 1537 ARG A O 1
ATOM 4409 N N . TRP A 1 536 ? 32.430 25.465 -3.017 1.00 6.38 1538 TRP A N 1
ATOM 4410 C CA . TRP A 1 536 ? 32.362 26.816 -3.629 1.00 6.22 1538 TRP A CA 1
ATOM 4411 C C . TRP A 1 536 ? 31.532 26.754 -4.851 1.00 5.86 1538 TRP A C 1
ATOM 4412 O O . TRP A 1 536 ? 30.651 27.633 -5.066 1.00 6.61 1538 TRP A O 1
ATOM 4423 N N . LEU A 1 537 ? 31.702 25.775 -5.751 1.00 6.08 1539 LEU A N 1
ATOM 4424 C CA . LEU A 1 537 ? 30.909 25.754 -6.954 1.00 6.30 1539 LEU A CA 1
ATOM 4425 C C . LEU A 1 537 ? 29.454 25.463 -6.665 1.00 5.90 1539 LEU A C 1
ATOM 4426 O O . LEU A 1 537 ? 28.568 26.021 -7.307 1.00 6.87 1539 LEU A O 1
ATOM 4431 N N . ARG A 1 538 ? 29.151 24.604 -5.674 1.00 6.35 1540 ARG A N 1
ATOM 4432 C CA . ARG A 1 538 ? 27.761 24.407 -5.305 1.00 7.33 1540 ARG A CA 1
ATOM 4433 C C . ARG A 1 538 ? 27.148 25.727 -4.830 1.00 6.03 1540 ARG A C 1
ATOM 4434 O O . ARG A 1 538 ? 26.018 26.060 -5.169 1.00 6.54 1540 ARG A O 1
ATOM 4442 N N . LEU A 1 539 ? 27.912 26.453 -4.024 1.00 5.89 1541 LEU A N 1
ATOM 4443 C CA . LEU A 1 539 ? 27.392 27.747 -3.507 1.00 6.46 1541 LEU A CA 1
ATOM 4444 C C . LEU A 1 539 ? 27.115 28.683 -4.690 1.00 5.53 1541 LEU A C 1
ATOM 4445 O O . LEU A 1 539 ? 26.073 29.393 -4.701 1.00 6.75 1541 LEU A O 1
ATOM 4450 N N . CYS A 1 540 ? 28.007 28.730 -5.649 1.00 5.33 1542 CYS A N 1
ATOM 4451 C CA . CYS A 1 540 ? 27.821 29.596 -6.825 1.00 6.49 1542 CYS A CA 1
ATOM 4452 C C . CYS A 1 540 ? 26.618 29.199 -7.652 1.00 6.47 1542 CYS A C 1
ATOM 4453 O O . CYS A 1 540 ? 25.840 30.088 -8.089 1.00 7.20 1542 CYS A O 1
ATOM 4456 N N . ILE A 1 541 ? 26.415 27.911 -7.927 1.00 6.80 1543 ILE A N 1
ATOM 4457 C CA . ILE A 1 541 ? 25.314 27.467 -8.755 1.00 6.30 1543 ILE A CA 1
ATOM 4458 C C . ILE A 1 541 ? 24.000 27.636 -8.028 1.00 6.14 1543 ILE A C 1
ATOM 4459 O O . ILE A 1 541 ? 23.019 28.136 -8.610 1.00 7.48 1543 ILE A O 1
ATOM 4464 N N . GLN A 1 542 ? 23.944 27.281 -6.759 1.00 6.61 1544 GLN A N 1
ATOM 4465 C CA . GLN A 1 542 ? 22.696 27.440 -6.025 1.00 7.72 1544 GLN A CA 1
ATOM 4466 C C . GLN A 1 542 ? 22.357 28.926 -5.894 1.00 7.45 1544 GLN A C 1
ATOM 4467 O O . GLN A 1 542 ? 21.177 29.278 -5.763 1.00 8.39 1544 GLN A O 1
ATOM 4473 N N . SER A 1 543 ? 23.373 29.810 -5.907 1.00 7.13 1545 SER A N 1
ATOM 4474 C CA . SER A 1 543 ? 23.149 31.277 -5.858 1.00 7.00 1545 SER A CA 1
ATOM 4475 C C . SER A 1 543 ? 23.020 31.866 -7.244 1.00 7.56 1545 SER A C 1
ATOM 4476 O O . SER A 1 543 ? 22.855 33.095 -7.369 1.00 8.97 1545 SER A O 1
ATOM 4479 N N . LYS A 1 544 ? 22.904 31.043 -8.274 1.00 7.32 1546 LYS A N 1
ATOM 4480 C CA . LYS A 1 544 ? 22.472 31.421 -9.607 1.00 7.79 1546 LYS A CA 1
ATOM 4481 C C . LYS A 1 544 ? 23.484 32.226 -10.367 1.00 7.23 1546 LYS A C 1
ATOM 4482 O O . LYS A 1 544 ? 23.155 33.077 -11.205 1.00 8.89 1546 LYS A O 1
ATOM 4488 N N . TRP A 1 545 ? 24.757 31.942 -10.126 1.00 6.64 1547 TRP A N 1
ATOM 4489 C CA . TRP A 1 545 ? 25.836 32.626 -10.860 1.00 7.25 1547 TRP A CA 1
ATOM 4490 C C . TRP A 1 545 ? 26.142 31.942 -12.190 1.00 7.39 1547 TRP A C 1
ATOM 4491 O O . TRP A 1 545 ? 26.754 30.833 -12.171 1.00 8.54 1547 TRP A O 1
ATOM 4502 N N . GLU A 1 546 ? 25.721 32.474 -13.324 1.00 7.43 1548 GLU A N 1
ATOM 4503 C CA . GLU A 1 546 ? 25.940 31.836 -14.591 1.00 8.18 1548 GLU A CA 1
ATOM 4504 C C . GLU A 1 546 ? 27.370 31.613 -14.959 1.00 9.17 1548 GLU A C 1
ATOM 4505 O O . GLU A 1 546 ? 27.684 30.592 -15.629 1.00 9.71 1548 GLU A O 1
ATOM 4511 N N . ASP A 1 547 ? 28.258 32.485 -14.485 1.00 9.83 1549 ASP A N 1
ATOM 4512 C CA . ASP A 1 547 ? 29.682 32.256 -14.776 1.00 9.62 1549 ASP A CA 1
ATOM 4513 C C . ASP A 1 547 ? 30.212 30.939 -14.209 1.00 8.77 1549 ASP A C 1
ATOM 4514 O O . ASP A 1 547 ? 31.204 30.402 -14.698 1.00 10.28 1549 ASP A O 1
ATOM 4519 N N . ALA A 1 548 ? 29.595 30.426 -13.145 1.00 7.97 1550 ALA A N 1
ATOM 4520 C CA . ALA A 1 548 ? 30.052 29.200 -12.539 1.00 8.29 1550 ALA A CA 1
ATOM 4521 C C . ALA A 1 548 ? 29.597 27.973 -13.290 1.00 7.34 1550 ALA A C 1
ATOM 4522 O O . ALA A 1 548 ? 30.139 26.865 -13.016 1.00 8.14 1550 ALA A O 1
ATOM 4524 N N . ILE A 1 549 ? 28.676 28.111 -14.239 1.00 7.33 1551 ILE A N 1
ATOM 4525 C CA . ILE A 1 549 ? 28.140 26.933 -14.949 1.00 7.54 1551 ILE A CA 1
ATOM 4526 C C . ILE A 1 549 ? 29.254 26.157 -15.621 1.00 7.96 1551 ILE A C 1
ATOM 4527 O O . ILE A 1 549 ? 29.348 24.940 -15.391 1.00 8.31 1551 ILE A O 1
ATOM 4532 N N . PRO A 1 550 ? 30.126 26.748 -16.451 1.00 8.28 1552 PRO A N 1
ATOM 4533 C CA . PRO A 1 550 ? 31.138 25.918 -17.122 1.00 8.74 1552 PRO A CA 1
ATOM 4534 C C . PRO A 1 550 ? 32.125 25.324 -16.103 1.00 8.51 1552 PRO A C 1
ATOM 4535 O O . PRO A 1 550 ? 32.613 24.190 -16.320 1.00 9.03 1552 PRO A O 1
ATOM 4539 N N . LEU A 1 551 ? 32.382 25.998 -14.979 1.00 7.56 1553 LEU A N 1
ATOM 4540 C CA . LEU A 1 551 ? 33.336 25.483 -13.975 1.00 7.70 1553 LEU A CA 1
ATOM 4541 C C . LEU A 1 551 ? 32.739 24.282 -13.297 1.00 7.05 1553 LEU A C 1
ATOM 4542 O O . LEU A 1 551 ? 33.420 23.256 -13.096 1.00 7.28 1553 LEU A O 1
ATOM 4547 N N . ALA A 1 552 ? 31.455 24.309 -12.977 1.00 6.81 1554 ALA A N 1
ATOM 4548 C CA . ALA A 1 552 ? 30.785 23.192 -12.337 1.00 6.98 1554 ALA A CA 1
ATOM 4549 C C . ALA A 1 552 ? 30.608 22.037 -13.309 1.00 6.86 1554 ALA A C 1
ATOM 4550 O O . ALA A 1 552 ? 30.839 20.860 -12.880 1.00 7.80 1554 ALA A O 1
ATOM 4552 N N . LEU A 1 553 ? 30.282 22.245 -14.564 1.00 6.49 1555 LEU A N 1
ATOM 4553 C CA . LEU A 1 553 ? 30.185 21.185 -15.547 1.00 8.37 1555 LEU A CA 1
ATOM 4554 C C . LEU A 1 553 ? 31.536 20.529 -15.722 1.00 7.60 1555 LEU A C 1
ATOM 4555 O O . LEU A 1 553 ? 31.596 19.276 -15.839 1.00 8.58 1555 LEU A O 1
ATOM 4560 N N . LYS A 1 554 ? 32.609 21.305 -15.780 1.00 7.76 1556 LYS A N 1
ATOM 4561 C CA . LYS A 1 554 ? 33.953 20.749 -15.935 1.00 8.72 1556 LYS A CA 1
ATOM 4562 C C . LYS A 1 554 ? 34.324 19.890 -14.719 1.00 7.52 1556 LYS A C 1
ATOM 4563 O O . LYS A 1 554 ? 34.797 18.741 -14.866 1.00 8.56 1556 LYS A O 1
ATOM 4569 N N . MET A 1 555 ? 34.093 20.341 -13.503 1.00 7.26 1557 MET A N 1
ATOM 4570 C CA . MET A 1 555 ? 34.419 19.567 -12.337 1.00 7.62 1557 MET A CA 1
ATOM 4571 C C . MET A 1 555 ? 33.558 18.302 -12.304 1.00 7.32 1557 MET A C 1
ATOM 4572 O O . MET A 1 555 ? 34.090 17.191 -11.973 1.00 8.17 1557 MET A O 1
ATOM 4577 N N . ALA A 1 556 ? 32.294 18.367 -12.691 1.00 7.22 1558 ALA A N 1
ATOM 4578 C CA . ALA A 1 556 ? 31.403 17.206 -12.590 1.00 7.18 1558 ALA A CA 1
ATOM 4579 C C . ALA A 1 556 ? 31.816 16.084 -13.563 1.00 7.34 1558 ALA A C 1
ATOM 4580 O O . ALA A 1 556 ? 31.496 14.922 -13.267 1.00 8.47 1558 ALA A O 1
ATOM 4582 N N . THR A 1 557 ? 32.490 16.434 -14.655 1.00 7.78 1559 THR A N 1
ATOM 4583 C CA . THR A 1 557 ? 32.824 15.491 -15.718 1.00 9.17 1559 THR A CA 1
ATOM 4584 C C . THR A 1 557 ? 34.294 15.142 -15.804 1.00 8.65 1559 THR A C 1
ATOM 4585 O O . THR A 1 557 ? 34.614 14.025 -16.240 1.00 11.16 1559 THR A O 1
ATOM 4589 N N . GLU A 1 558 ? 35.191 15.990 -15.327 1.00 8.14 1560 GLU A N 1
ATOM 4590 C CA . GLU A 1 558 ? 36.611 15.727 -15.431 1.00 9.08 1560 GLU A CA 1
ATOM 4591 C C . GLU A 1 558 ? 37.073 14.815 -14.308 1.00 8.14 1560 GLU A C 1
ATOM 4592 O O . GLU A 1 558 ? 38.202 14.305 -14.363 1.00 9.87 1560 GLU A O 1
ATOM 4598 N N . GLN A 1 559 ? 36.236 14.630 -13.311 1.00 7.40 1561 GLN A N 1
ATOM 4599 C CA . GLN A 1 559 ? 36.415 13.575 -12.304 1.00 7.29 1561 GLN A CA 1
ATOM 4600 C C . GLN A 1 559 ? 35.055 13.012 -12.060 1.00 6.76 1561 GLN A C 1
ATOM 4601 O O . GLN A 1 559 ? 34.057 13.515 -12.533 1.00 7.94 1561 GLN A O 1
ATOM 4607 N N . GLY A 1 560 ? 35.010 11.877 -11.378 1.00 6.78 1562 GLY A N 1
ATOM 4608 C CA . GLY A 1 560 ? 33.802 11.097 -11.208 1.00 7.09 1562 GLY A CA 1
ATOM 4609 C C . GLY A 1 560 ? 33.550 10.648 -9.798 1.00 5.74 1562 GLY A C 1
ATOM 4610 O O . GLY A 1 560 ? 32.752 9.691 -9.590 1.00 7.18 1562 GLY A O 1
ATOM 4611 N N . ARG A 1 561 ? 34.200 11.195 -8.802 1.00 6.10 1563 ARG A N 1
ATOM 4612 C CA . ARG A 1 561 ? 33.895 10.855 -7.461 1.00 5.25 1563 ARG A CA 1
ATOM 4613 C C . ARG A 1 561 ? 32.468 11.211 -7.164 1.00 5.96 1563 ARG A C 1
ATOM 4614 O O . ARG A 1 561 ? 32.109 12.416 -7.302 1.00 7.16 1563 ARG A O 1
ATOM 4622 N N . MET A 1 562 ? 31.584 10.297 -6.771 1.00 5.92 1564 MET A N 1
ATOM 4623 C CA . MET A 1 562 ? 30.169 10.601 -6.673 1.00 6.54 1564 MET A CA 1
ATOM 4624 C C . MET A 1 562 ? 29.833 11.649 -5.671 1.00 6.56 1564 MET A C 1
ATOM 4625 O O . MET A 1 562 ? 28.866 12.403 -5.897 1.00 7.66 1564 MET A O 1
ATOM 4630 N N . LYS A 1 563 ? 30.607 11.746 -4.608 1.00 6.76 1565 LYS A N 1
ATOM 4631 C CA . LYS A 1 563 ? 30.444 12.784 -3.604 1.00 7.28 1565 LYS A CA 1
ATOM 4632 C C . LYS A 1 563 ? 30.394 14.185 -4.257 1.00 6.76 1565 LYS A C 1
ATOM 4633 O O . LYS A 1 563 ? 29.689 15.077 -3.747 1.00 7.56 1565 LYS A O 1
ATOM 4639 N N . PHE A 1 564 ? 31.130 14.354 -5.345 1.00 6.78 1566 PHE A N 1
ATOM 4640 C CA . PHE A 1 564 ? 31.227 15.658 -6.014 1.00 7.09 1566 PHE A CA 1
ATOM 4641 C C . PHE A 1 564 ? 30.357 15.633 -7.259 1.00 6.66 1566 PHE A C 1
ATOM 4642 O O . PHE A 1 564 ? 29.535 16.579 -7.475 1.00 7.24 1566 PHE A O 1
ATOM 4650 N N . THR A 1 565 ? 30.415 14.619 -8.114 1.00 6.81 1567 THR A N 1
ATOM 4651 C CA . THR A 1 565 ? 29.720 14.580 -9.324 1.00 6.55 1567 THR A CA 1
ATOM 4652 C C . THR A 1 565 ? 28.216 14.569 -9.145 1.00 6.92 1567 THR A C 1
ATOM 4653 O O . THR A 1 565 ? 27.477 15.277 -9.916 1.00 7.53 1567 THR A O 1
ATOM 4657 N N . ARG A 1 566 ? 27.680 13.792 -8.192 1.00 7.01 1568 ARG A N 1
ATOM 4658 C CA . ARG A 1 566 ? 26.218 13.757 -8.096 1.00 7.44 1568 ARG A CA 1
ATOM 4659 C C . ARG A 1 566 ? 25.607 15.122 -7.676 1.00 6.85 1568 ARG A C 1
ATOM 4660 O O . ARG A 1 566 ? 24.678 15.550 -8.346 1.00 7.24 1568 ARG A O 1
ATOM 4668 N N . PRO A 1 567 ? 26.156 15.733 -6.612 1.00 6.64 1569 PRO A N 1
ATOM 4669 C CA . PRO A 1 567 ? 25.496 17.014 -6.241 1.00 7.52 1569 PRO A CA 1
ATOM 4670 C C . PRO A 1 567 ? 25.781 18.135 -7.219 1.00 6.28 1569 PRO A C 1
ATOM 4671 O O . PRO A 1 567 ? 24.927 18.996 -7.406 1.00 8.65 1569 PRO A O 1
ATOM 4675 N N . LEU A 1 568 ? 26.905 18.116 -7.930 1.00 7.17 1570 LEU A N 1
ATOM 4676 C CA . LEU A 1 568 ? 27.135 19.140 -8.958 1.00 6.86 1570 LEU A CA 1
ATOM 4677 C C . LEU A 1 568 ? 26.152 18.987 -10.103 1.00 7.05 1570 LEU A C 1
ATOM 4678 O O . LEU A 1 568 ? 25.521 19.977 -10.516 1.00 7.63 1570 LEU A O 1
ATOM 4683 N N . PHE A 1 569 ? 25.882 17.775 -10.579 1.00 7.67 1571 PHE A N 1
ATOM 4684 C CA . PHE A 1 569 ? 24.885 17.555 -11.618 1.00 7.00 1571 PHE A CA 1
ATOM 4685 C C . PHE A 1 569 ? 23.509 17.919 -11.079 1.00 7.39 1571 PHE A C 1
ATOM 4686 O O . PHE A 1 569 ? 22.726 18.562 -11.817 1.00 8.70 1571 PHE A O 1
ATOM 4694 N N . LYS A 1 570 ? 23.175 17.566 -9.844 1.00 8.26 1572 LYS A N 1
ATOM 4695 C CA . LYS A 1 570 ? 21.856 17.879 -9.309 1.00 9.47 1572 LYS A CA 1
ATOM 4696 C C . LYS A 1 570 ? 21.686 19.402 -9.204 1.00 8.00 1572 LYS A C 1
ATOM 4697 O O . LYS A 1 570 ? 20.616 19.963 -9.570 1.00 9.25 1572 LYS A O 1
ATOM 4703 N N . ASP A 1 571 ? 22.725 20.121 -8.746 1.00 7.39 1573 ASP A N 1
ATOM 4704 C CA . ASP A 1 571 ? 22.592 21.587 -8.663 1.00 7.56 1573 ASP A CA 1
ATOM 4705 C C . ASP A 1 571 ? 22.502 22.190 -10.043 1.00 6.96 1573 ASP A C 1
ATOM 4706 O O . ASP A 1 571 ? 21.680 23.127 -10.251 1.00 8.09 1573 ASP A O 1
ATOM 4711 N N . LEU A 1 572 ? 23.257 21.708 -11.017 1.00 6.83 1574 LEU A N 1
ATOM 4712 C CA . LEU A 1 572 ? 23.183 22.237 -12.377 1.00 7.38 1574 LEU A CA 1
ATOM 4713 C C . LEU A 1 572 ? 21.807 21.975 -12.978 1.00 7.81 1574 LEU A C 1
ATOM 4714 O O . LEU A 1 572 ? 21.265 22.790 -13.724 1.00 9.30 1574 LEU A O 1
ATOM 4719 N N . ALA A 1 573 ? 21.188 20.822 -12.669 1.00 8.53 1575 ALA A N 1
ATOM 4720 C CA . ALA A 1 573 ? 19.863 20.537 -13.184 1.00 9.23 1575 ALA A CA 1
ATOM 4721 C C . ALA A 1 573 ? 18.814 21.407 -12.516 1.00 10.11 1575 ALA A C 1
ATOM 4722 O O . ALA A 1 573 ? 17.795 21.725 -13.148 1.00 12.21 1575 ALA A O 1
ATOM 4724 N N . ALA A 1 574 ? 19.037 21.843 -11.264 1.00 9.27 1576 ALA A N 1
ATOM 4725 C CA . ALA A 1 574 ? 18.028 22.655 -10.551 1.00 9.85 1576 ALA A CA 1
ATOM 4726 C C . ALA A 1 574 ? 18.106 24.107 -10.951 1.00 11.65 1576 ALA A C 1
ATOM 4727 O O . ALA A 1 574 ? 17.146 24.838 -10.725 1.00 15.69 1576 ALA A O 1
ATOM 4729 N N . PHE A 1 575 ? 19.220 24.551 -11.512 1.00 10.49 1577 PHE A N 1
ATOM 4730 C CA . PHE A 1 575 ? 19.396 25.937 -11.969 1.00 10.50 1577 PHE A CA 1
ATOM 4731 C C . PHE A 1 575 ? 18.833 25.990 -13.374 1.00 10.13 1577 PHE A C 1
ATOM 4732 O O . PHE A 1 575 ? 19.310 25.358 -14.309 1.00 10.02 1577 PHE A O 1
ATOM 4740 N N . ASP A 1 576 ? 17.819 26.828 -13.573 1.00 11.81 1578 ASP A N 1
ATOM 4741 C CA . ASP A 1 576 ? 17.157 26.779 -14.870 1.00 13.08 1578 ASP A CA 1
ATOM 4742 C C . ASP A 1 576 ? 18.121 27.124 -16.014 1.00 12.53 1578 ASP A C 1
ATOM 4743 O O . ASP A 1 576 ? 17.998 26.563 -17.100 1.00 12.47 1578 ASP A O 1
ATOM 4748 N N . LYS A 1 577 ? 19.087 28.032 -15.776 1.00 12.08 1579 LYS A N 1
ATOM 4749 C CA . LYS A 1 577 ? 19.998 28.440 -16.857 1.00 11.93 1579 LYS A CA 1
ATOM 4750 C C . LYS A 1 577 ? 20.926 27.304 -17.309 1.00 10.54 1579 LYS A C 1
ATOM 4751 O O . LYS A 1 577 ? 21.365 27.316 -18.454 1.00 11.61 1579 LYS A O 1
ATOM 4757 N N . SER A 1 578 ? 21.256 26.368 -16.414 1.00 9.38 1580 SER A N 1
ATOM 4758 C CA . SER A 1 578 ? 22.134 25.247 -16.755 1.00 8.60 1580 SER A CA 1
ATOM 4759 C C . SER A 1 578 ? 21.398 23.934 -17.007 1.00 8.20 1580 SER A C 1
ATOM 4760 O O . SER A 1 578 ? 22.066 22.950 -17.384 1.00 8.81 1580 SER A O 1
ATOM 4763 N N . HIS A 1 579 ? 20.087 23.866 -16.749 1.00 8.85 1581 HIS A N 1
ATOM 4764 C CA . HIS A 1 579 ? 19.411 22.566 -16.760 1.00 8.75 1581 HIS A CA 1
ATOM 4765 C C . HIS A 1 579 ? 19.613 21.825 -18.061 1.00 8.06 1581 HIS A C 1
ATOM 4766 O O . HIS A 1 579 ? 19.991 20.638 -18.051 1.00 9.00 1581 HIS A O 1
ATOM 4773 N N . ASP A 1 580 ? 19.335 22.478 -19.188 1.00 9.07 1582 ASP A N 1
ATOM 4774 C CA . ASP A 1 580 ? 19.369 21.733 -20.432 1.00 10.10 1582 ASP A CA 1
ATOM 4775 C C . ASP A 1 580 ? 20.792 21.237 -20.736 1.00 9.68 1582 ASP A C 1
ATOM 4776 O O . ASP A 1 580 ? 20.961 20.108 -21.228 1.00 9.64 1582 ASP A O 1
ATOM 4781 N N . GLN A 1 581 ? 21.788 22.081 -20.503 1.00 9.60 1583 GLN A N 1
ATOM 4782 C CA . GLN A 1 581 ? 23.153 21.677 -20.750 1.00 9.53 1583 GLN A CA 1
ATOM 4783 C C . GLN A 1 581 ? 23.563 20.553 -19.798 1.00 8.62 1583 GLN A C 1
ATOM 4784 O O . GLN A 1 581 ? 24.310 19.664 -20.192 1.00 9.86 1583 GLN A O 1
ATOM 4790 N N . ALA A 1 582 ? 23.123 20.608 -18.550 1.00 8.65 1584 ALA A N 1
ATOM 4791 C CA . ALA A 1 582 ? 23.457 19.511 -17.615 1.00 8.76 1584 ALA A CA 1
ATOM 4792 C C . ALA A 1 582 ? 22.957 18.181 -18.132 1.00 8.44 1584 ALA A C 1
ATOM 4793 O O . ALA A 1 582 ? 23.688 17.187 -18.107 1.00 9.04 1584 ALA A O 1
ATOM 4795 N N . VAL A 1 583 ? 21.712 18.168 -18.595 1.00 8.65 1585 VAL A N 1
ATOM 4796 C CA . VAL A 1 583 ? 21.156 16.923 -19.140 1.00 9.67 1585 VAL A CA 1
ATOM 4797 C C . VAL A 1 583 ? 21.913 16.489 -20.409 1.00 9.67 1585 VAL A C 1
ATOM 4798 O O . VAL A 1 583 ? 22.229 15.289 -20.549 1.00 10.42 1585 VAL A O 1
ATOM 4802 N N . ARG A 1 584 ? 22.209 17.435 -21.315 1.00 9.25 1586 ARG A N 1
ATOM 4803 C CA . ARG A 1 584 ? 22.975 17.037 -22.542 1.00 10.56 1586 ARG A CA 1
ATOM 4804 C C . ARG A 1 584 ? 24.336 16.484 -22.191 1.00 10.48 1586 ARG A C 1
ATOM 4805 O O . ARG A 1 584 ? 24.808 15.548 -22.827 1.00 11.68 1586 ARG A O 1
ATOM 4813 N N . THR A 1 585 ? 24.976 17.112 -21.223 1.00 9.81 1587 THR A N 1
ATOM 4814 C CA . THR A 1 585 ? 26.299 16.711 -20.799 1.00 9.79 1587 THR A CA 1
ATOM 4815 C C . THR A 1 585 ? 26.270 15.292 -20.232 1.00 9.58 1587 THR A C 1
ATOM 4816 O O . THR A 1 585 ? 27.120 14.459 -20.599 1.00 9.93 1587 THR A O 1
ATOM 4820 N N . TYR A 1 586 ? 25.318 15.015 -19.346 1.00 9.34 1588 TYR A N 1
ATOM 4821 C CA . TYR A 1 586 ? 25.157 13.649 -18.861 1.00 10.08 1588 TYR A CA 1
ATOM 4822 C C . TYR A 1 586 ? 24.941 12.701 -20.036 1.00 10.23 1588 TYR A C 1
ATOM 4823 O O . TYR A 1 586 ? 25.580 11.619 -20.090 1.00 11.25 1588 TYR A O 1
ATOM 4832 N N A GLN A 1 587 ? 24.055 12.986 -20.980 0.50 10.60 1589 GLN A N 1
ATOM 4833 N N B GLN A 1 587 ? 24.044 13.049 -20.937 0.50 10.81 1589 GLN A N 1
ATOM 4834 C CA A GLN A 1 587 ? 23.780 12.001 -22.048 0.50 12.18 1589 GLN A CA 1
ATOM 4835 C CA B GLN A 1 587 ? 23.737 12.195 -22.059 0.50 12.00 1589 GLN A CA 1
ATOM 4836 C C A GLN A 1 587 ? 24.991 11.819 -22.993 0.50 12.30 1589 GLN A C 1
ATOM 4837 C C B GLN A 1 587 ? 25.008 11.846 -22.808 0.50 12.02 1589 GLN A C 1
ATOM 4838 O O A GLN A 1 587 ? 25.198 10.749 -23.574 0.50 13.01 1589 GLN A O 1
ATOM 4839 O O B GLN A 1 587 ? 25.284 10.667 -23.066 0.50 13.25 1589 GLN A O 1
ATOM 4850 N N . GLU A 1 588 ? 25.805 12.860 -23.128 1.00 12.27 1590 GLU A N 1
ATOM 4851 C CA A GLU A 1 588 ? 27.088 12.842 -23.881 0.50 13.65 1590 GLU A CA 1
ATOM 4852 C CA B GLU A 1 588 ? 26.969 12.649 -23.972 0.50 13.15 1590 GLU A CA 1
ATOM 4853 C C . GLU A 1 588 ? 28.078 11.882 -23.240 1.00 13.26 1590 GLU A C 1
ATOM 4854 O O . GLU A 1 588 ? 28.843 11.186 -23.917 1.00 15.51 1590 GLU A O 1
ATOM 4865 N N . HIS A 1 589 ? 28.164 11.965 -21.918 1.00 11.66 1591 HIS A N 1
ATOM 4866 C CA . HIS A 1 589 ? 29.187 11.259 -21.165 1.00 11.43 1591 HIS A CA 1
ATOM 4867 C C . HIS A 1 589 ? 28.751 9.899 -20.622 1.00 9.82 1591 HIS A C 1
ATOM 4868 O O . HIS A 1 589 ? 29.614 9.115 -20.233 1.00 11.01 1591 HIS A O 1
ATOM 4875 N N A LYS A 1 590 ? 27.441 9.645 -20.673 0.50 11.07 1592 LYS A N 1
ATOM 4876 N N B LYS A 1 590 ? 27.458 9.619 -20.514 0.50 10.54 1592 LYS A N 1
ATOM 4877 C CA A LYS A 1 590 ? 26.787 8.448 -20.094 0.50 11.84 1592 LYS A CA 1
ATOM 4878 C CA B LYS A 1 590 ? 27.019 8.399 -19.792 0.50 10.16 1592 LYS A CA 1
ATOM 4879 C C A LYS A 1 590 ? 27.541 7.161 -20.336 0.50 11.24 1592 LYS A C 1
ATOM 4880 C C B LYS A 1 590 ? 27.727 7.125 -20.295 0.50 10.26 1592 LYS A C 1
ATOM 4881 O O A LYS A 1 590 ? 27.783 6.384 -19.402 0.50 11.89 1592 LYS A O 1
ATOM 4882 O O B LYS A 1 590 ? 28.194 6.313 -19.483 0.50 10.65 1592 LYS A O 1
ATOM 4893 N N . ALA A 1 591 ? 27.858 6.924 -21.607 1.00 11.44 1593 ALA A N 1
ATOM 4894 C CA . ALA A 1 591 ? 28.426 5.664 -22.080 1.00 12.38 1593 ALA A CA 1
ATOM 4895 C C . ALA A 1 591 ? 29.863 5.441 -21.612 1.00 12.31 1593 ALA A C 1
ATOM 4896 O O . ALA A 1 591 ? 30.302 4.298 -21.510 1.00 15.38 1593 ALA A O 1
ATOM 4898 N N . SER A 1 592 ? 30.563 6.515 -21.253 1.00 11.75 1594 SER A N 1
ATOM 4899 C CA . SER A 1 592 ? 31.930 6.383 -20.802 1.00 12.10 1594 SER A CA 1
ATOM 4900 C C . SER A 1 592 ? 32.115 6.659 -19.315 1.00 9.89 1594 SER A C 1
ATOM 4901 O O . SER A 1 592 ? 33.272 6.761 -18.853 1.00 11.34 1594 SER A O 1
ATOM 4904 N N . MET A 1 593 ? 30.997 6.735 -18.574 1.00 9.11 1595 MET A N 1
ATOM 4905 C CA . MET A 1 593 ? 31.069 6.867 -17.130 1.00 8.32 1595 MET A CA 1
ATOM 4906 C C . MET A 1 593 ? 31.168 5.483 -16.463 1.00 7.72 1595 MET A C 1
ATOM 4907 O O . MET A 1 593 ? 30.817 4.460 -17.042 1.00 8.27 1595 MET A O 1
ATOM 4912 N N . HIS A 1 594 ? 31.555 5.517 -15.204 1.00 7.78 1596 HIS A N 1
ATOM 4913 C CA . HIS A 1 594 ? 31.461 4.312 -14.360 1.00 7.21 1596 HIS A CA 1
ATOM 4914 C C . HIS A 1 594 ? 30.011 3.884 -14.364 1.00 6.87 1596 HIS A C 1
ATOM 4915 O O . HIS A 1 594 ? 29.100 4.683 -14.264 1.00 7.93 1596 HIS A O 1
ATOM 4922 N N . PRO A 1 595 ? 29.739 2.551 -14.396 1.00 7.34 1597 PRO A N 1
ATOM 4923 C CA . PRO A 1 595 ? 28.347 2.122 -14.492 1.00 7.99 1597 PRO A CA 1
ATOM 4924 C C . PRO A 1 595 ? 27.513 2.532 -13.274 1.00 7.38 1597 PRO A C 1
ATOM 4925 O O . PRO A 1 595 ? 26.313 2.815 -13.447 1.00 9.81 1597 PRO A O 1
ATOM 4929 N N . VAL A 1 596 ? 28.041 2.539 -12.084 1.00 7.52 1598 VAL A N 1
ATOM 4930 C CA . VAL A 1 596 ? 27.210 2.867 -10.933 1.00 8.74 1598 VAL A CA 1
ATOM 4931 C C . VAL A 1 596 ? 26.952 4.397 -10.942 1.00 7.64 1598 VAL A C 1
ATOM 4932 O O . VAL A 1 596 ? 25.808 4.829 -10.755 1.00 8.07 1598 VAL A O 1
ATOM 4936 N N . THR A 1 597 ? 28.006 5.185 -11.195 1.00 7.45 1599 THR A N 1
ATOM 4937 C CA . THR A 1 597 ? 27.831 6.648 -11.301 1.00 7.03 1599 THR A CA 1
ATOM 4938 C C . THR A 1 597 ? 26.836 6.964 -12.376 1.00 6.19 1599 THR A C 1
ATOM 4939 O O . THR A 1 597 ? 25.979 7.855 -12.163 1.00 7.56 1599 THR A O 1
ATOM 4943 N N . ALA A 1 598 ? 26.919 6.326 -13.554 1.00 7.01 1600 ALA A N 1
ATOM 4944 C CA . ALA A 1 598 ? 25.970 6.601 -14.597 1.00 7.67 1600 ALA A CA 1
ATOM 4945 C C . ALA A 1 598 ? 24.546 6.356 -14.197 1.00 8.45 1600 ALA A C 1
ATOM 4946 O O . ALA A 1 598 ? 23.613 7.153 -14.449 1.00 9.09 1600 ALA A O 1
ATOM 4948 N N . MET A 1 599 ? 24.320 5.232 -13.519 1.00 8.30 1601 MET A N 1
ATOM 4949 C CA A MET A 1 599 ? 22.993 4.881 -13.003 0.50 8.75 1601 MET A CA 1
ATOM 4950 C CA B MET A 1 599 ? 22.968 4.928 -13.058 0.50 9.30 1601 MET A CA 1
ATOM 4951 C C . MET A 1 599 ? 22.449 5.967 -12.050 1.00 8.56 1601 MET A C 1
ATOM 4952 O O . MET A 1 599 ? 21.286 6.409 -12.165 1.00 9.43 1601 MET A O 1
ATOM 4961 N N . LEU A 1 600 ? 23.282 6.342 -11.084 1.00 7.95 1602 LEU A N 1
ATOM 4962 C CA . LEU A 1 600 ? 22.805 7.237 -10.039 1.00 8.18 1602 LEU A CA 1
ATOM 4963 C C . LEU A 1 600 ? 22.601 8.664 -10.524 1.00 7.69 1602 LEU A C 1
ATOM 4964 O O . LEU A 1 600 ? 21.619 9.274 -10.154 1.00 9.20 1602 LEU A O 1
ATOM 4969 N N . VAL A 1 601 ? 23.521 9.151 -11.375 1.00 8.27 1603 VAL A N 1
ATOM 4970 C CA . VAL A 1 601 ? 23.340 10.496 -11.934 1.00 7.91 1603 VAL A CA 1
ATOM 4971 C C . VAL A 1 601 ? 22.054 10.505 -12.775 1.00 8.07 1603 VAL A C 1
ATOM 4972 O O . VAL A 1 601 ? 21.261 11.466 -12.717 1.00 9.34 1603 VAL A O 1
ATOM 4976 N N . GLY A 1 602 ? 21.815 9.457 -13.565 1.00 8.64 1604 GLY A N 1
ATOM 4977 C CA . GLY A 1 602 ? 20.551 9.362 -14.325 1.00 10.17 1604 GLY A CA 1
ATOM 4978 C C . GLY A 1 602 ? 19.362 9.477 -13.407 1.00 10.75 1604 GLY A C 1
ATOM 4979 O O . GLY A 1 602 ? 18.377 10.193 -13.697 1.00 12.60 1604 GLY A O 1
ATOM 4980 N N . LYS A 1 603 ? 19.377 8.764 -12.296 1.00 10.76 1605 LYS A N 1
ATOM 4981 C CA . LYS A 1 603 ? 18.218 8.800 -11.408 1.00 12.33 1605 LYS A CA 1
ATOM 4982 C C . LYS A 1 603 ? 18.088 10.171 -10.812 1.00 12.41 1605 LYS A C 1
ATOM 4983 O O . LYS A 1 603 ? 16.960 10.702 -10.683 1.00 13.79 1605 LYS A O 1
ATOM 4989 N N . ASP A 1 604 ? 19.197 10.757 -10.411 1.00 11.99 1606 ASP A N 1
ATOM 4990 C CA . ASP A 1 604 ? 19.148 12.089 -9.835 1.00 12.45 1606 ASP A CA 1
ATOM 4991 C C . ASP A 1 604 ? 18.575 13.137 -10.803 1.00 13.34 1606 ASP A C 1
ATOM 4992 O O . ASP A 1 604 ? 17.897 14.084 -10.372 1.00 15.03 1606 ASP A O 1
ATOM 4997 N N . LEU A 1 605 ? 18.913 12.989 -12.087 1.00 12.34 1607 LEU A N 1
ATOM 4998 C CA . LEU A 1 605 ? 18.517 13.985 -13.108 1.00 14.14 1607 LEU A CA 1
ATOM 4999 C C . LEU A 1 605 ? 17.116 13.647 -13.645 1.00 15.05 1607 LEU A C 1
ATOM 5000 O O . LEU A 1 605 ? 16.558 14.404 -14.425 1.00 16.20 1607 LEU A O 1
ATOM 5005 N N . LYS A 1 606 ? 16.555 12.522 -13.241 1.00 14.71 1608 LYS A N 1
ATOM 5006 C CA . LYS A 1 606 ? 15.313 12.043 -13.793 1.00 17.23 1608 LYS A CA 1
ATOM 5007 C C . LYS A 1 606 ? 15.415 11.816 -15.309 1.00 18.61 1608 LYS A C 1
ATOM 5008 O O . LYS A 1 606 ? 14.446 12.066 -16.073 1.00 21.22 1608 LYS A O 1
ATOM 5014 N N . VAL A 1 607 ? 16.591 11.362 -15.752 1.00 20.59 1609 VAL A N 1
ATOM 5015 C CA . VAL A 1 607 ? 16.854 11.082 -17.175 1.00 23.55 1609 VAL A CA 1
ATOM 5016 C C . VAL A 1 607 ? 17.243 9.620 -17.371 1.00 25.18 1609 VAL A C 1
ATOM 5017 O O . VAL A 1 607 ? 18.237 9.122 -16.803 1.00 24.60 1609 VAL A O 1
ATOM 5021 N N A ASP A 1 608 ? 16.459 8.955 -18.213 0.70 26.86 1610 ASP A N 1
ATOM 5022 N N B ASP A 1 608 ? 16.449 8.916 -18.169 0.30 25.67 1610 ASP A N 1
ATOM 5023 C CA A ASP A 1 608 ? 16.679 7.578 -18.611 0.70 27.79 1610 ASP A CA 1
ATOM 5024 C CA B ASP A 1 608 ? 16.517 7.463 -18.263 0.30 26.19 1610 ASP A CA 1
ATOM 5025 C C A ASP A 1 608 ? 17.471 7.498 -19.925 0.70 28.22 1610 ASP A C 1
ATOM 5026 C C B ASP A 1 608 ? 17.437 6.997 -19.399 0.30 25.91 1610 ASP A C 1
ATOM 5027 O O A ASP A 1 608 ? 18.061 8.492 -20.357 0.70 29.55 1610 ASP A O 1
ATOM 5028 O O B ASP A 1 608 ? 17.659 5.802 -19.599 0.30 25.31 1610 ASP A O 1
#

InterPro domains:
  IPR001930 Peptidase M1, alanine aminopeptidase/leukotriene A4 hydrolase [PR00756] (142-157)
  IPR001930 Peptidase M1, alanine aminopeptidase/leukotriene A4 hydrolase [PR00756] (192-207)
  IPR001930 Peptidase M1, alanine aminopeptidase/leukotriene A4 hydrolase [PR00756] (266-276)
  IPR001930 Peptidase M1, alanine aminopeptidase/leukotriene A4 hydrolase [PR00756] (293-308)
  IPR001930 Peptidase M1, alanine aminopeptidase/leukotriene A4 hydrolase [PR00756] (312-324)
  IPR012777 Leukotriene A4 hydrolase/leucine aminopeptidase [TIGR02411] (6-608)
  IPR014782 Peptidase M1, membrane alanine aminopeptidase [PF01433] (235-440)
  IPR015211 Peptidase M1, leukotriene A4 hydrolase/aminopeptidase C-terminal [PF09127] (496-608)
  IPR015211 Peptidase M1, leukotriene A4 hydrolase/aminopeptidase C-terminal [SM01263] (464-608)
  IPR016024 Armadillo-type fold [SSF48371] (462-610)
  IPR027268 Peptidase M4/M1, CTD superfamily [G3DSA:1.10.390.10] (306-462)
  IPR034015 Aminopeptidase, leukotriene A4 hydrolase-like [PTHR45726] (2-609)
  IPR038502 Peptidase M1, LTA-4 hydrolase/aminopeptidase, C-terminal domain superfamily [G3DSA:1.25.40.320] (463-611)
  IPR042097 Aminopeptidase N-like , N-terminal domain superfamliy [G3DSA:2.60.40.1730] (16-208)
  IPR042097 Aminopeptidase N-like , N-terminal domain superfamliy [SSF63737] (12-208)
  IPR045357 Aminopeptidase N-like , N-terminal domain [PF17900] (20-202)
  IPR049980 Leukotriene A4 hydrolase-like, catalytic domain [cd09599] (6-450)

Foldseek 3Di:
DDQLLAPWDDPQAKAFAEWEWEWEQDLVQLKIWGKIKTKMFGQAAQDFKIKWFAAQKAWDFKDWPRDTFDKDWADQPPPRHTIIMTGHPGGDGGGDITIIMITIMAHSLQLQKAKAQLCLADVSPHIKMKGQCPPHRLNRRDIHRRFQQHWYWYKYKYKYQPQKDKDWLFAWDDKDQDVVDNRIMITIGTGPAIWHSSLTIMMMGNKDWDDQDPQEIEIEHPVCHVLVSVLQNCLVVLLVVLCVLAPDQDQRGAYEYEYRQQPAAQWDLRHRYIYGYCLSSQSPNPSCLSVSLSSNLSQQPTFENARHVLQVLSSQLLSLLRSLVSVCVVPNDLVSLVVLVVLLLQLQVVCVVQDQQHQLLALRHDCNVNDVLVSDGSNSNNLSNQVLLQVQVLQPHDVLSSVLNNVVSVVRTSGHDHPVVSVVSVCVSVVVCVVSVVVAPVCQSHGGGHHGPDGDDGDCVLPVLLLVVLVCLQPDDPVCLVVDACVSCVPHDPSSLLSSLSNNLVVDDDAQVSLVSCCVHNVLVPRSNLSNLLSNLLNNLRNQPVVSLVVLLCSLQSGNHCVRNQSSLLSLCVRVVRNVVSVVSLVVCLVNHSSSSNVNSCVSNVHD

Radius of gyration: 24.58 Å; Cα contacts (8 Å, |Δi|>4): 1366; chains: 1; bounding box: 47×85×63 Å

Nearest PDB structures (foldseek):
  3cho-assembly1_A  TM=1.001E+00  e=0.000E+00  Homo sapiens
  1h19-assembly1_A  TM=1.001E+00  e=0.000E+00  Homo sapiens
  1gw6-assembly1_A  TM=1.001E+00  e=0.000E+00  Homo sapiens
  5ni4-assembly1_C  TM=1.001E+00  e=0.000E+00  Homo sapiens
  3b7t-assembly1_A  TM=1.000E+00  e=0.000E+00  Homo sapiens

B-factor: mean 13.67, std 9.19, range [4.09, 64.74]

Organism: Homo sapiens (NCBI:txid9606)

Solvent-accessible surface area: 23761 Å² total; per-residue (Å²): 140,105,25,37,2,18,36,13,10,73,16,78,30,0,94,4,76,48,1,59,7,110,7,33,0,36,34,131,118,89,4,4,37,20,30,0,17,2,28,2,27,0,24,68,111,82,10,150,44,2,30,0,0,2,14,44,22,84,22,127,70,0,26,4,105,65,130,122,21,140,52,45,69,34,158,123,84,76,34,26,0,21,26,0,83,0,48,15,71,115,32,5,60,124,93,75,89,24,79,0,70,0,10,8,43,2,24,73,140,1,15,0,3,6,13,6,53,48,142,56,6,42,37,127,132,42,29,2,0,0,1,8,2,26,14,5,10,0,0,0,8,1,0,7,4,2,4,2,25,4,24,8,31,0,32,2,40,0,11,0,20,119,97,1,30,0,5,4,0,2,61,116,82,47,90,66,103,8,117,132,53,105,65,35,58,25,15,82,4,70,5,166,15,49,0,0,2,2,0,4,1,8,0,0,0,31,6,93,51,118,116,34,13,102,54,2,40,0,12,0,14,144,88,48,20,138,104,0,3,122,2,3,46,34,1,21,46,2,0,119,28,4,56,84,10,5,14,100,25,46,7,60,36,5,7,0,0,6,5,10,55,27,0,1,34,12,14,4,7,6,4,3,4,1,0,0,0,22,19,1,21,28,38,82,53,15,18,10,62,19,1,0,16,9,0,0,2,6,2,1,0,3,6,4,0,0,61,5,11,26,25,29,0,4,2,2,0,0,0,4,0,4,10,21,9,0,5,9,128,56,110,32,85,110,28,1,24,15,34,0,26,18,4,18,15,56,0,64,52,17,8,168,118,54,28,127,109,54,72,22,0,69,3,17,25,96,9,70,109,44,28,12,12,54,14,88,20,34,0,18,43,16,1,0,2,2,0,0,0,17,0,4,58,59,1,49,13,37,140,72,0,15,30,0,0,89,30,2,3,133,108,21,22,106,118,22,5,21,1,83,51,0,55,100,28,0,45,71,89,10,133,127,72,52,109,42,0,97,124,8,75,24,98,18,1,2,93,33,50,5,79,14,70,85,104,9,112,20,54,109,72,59,2,80,48,0,59,56,13,1,64,98,0,52,79,9,137,148,126,57,22,125,64,2,74,60,77,39,28,153,120,25,52,31,59,20,20,34,24,0,0,14,27,0,26,57,102,23,90,11,76,62,39,10,0,99,46,0,33,128,20,14,74,0,48,62,40,130,14,10,18,4,38,10,15,0,0,53,0,0,2,54,4,135,26,91,98,2,17,82,50,0,13,104,18,2,41,104,18,9,10,13,88,0,2,58,31,0,2,88,12,0,20,89,13,115,134,0,72,96,78,0,34,151,15,8,72,133,56,75,100,57,35,3,37,9,4,13,62,4,0,5,125,20,11,174,24,158

Sequence (608 aa):
IVDTCSLASPASVCCRTKHLHLRCSVDFTRRTTLLTGTTAALTVVQSQEDNLRSLVLDTKDLTIEKVVINGQEVKYALGERQSSYKGSPMMEISLPIALSSKNQEIVIEISFETSPKSSALQWLLTPEQTSGKEHPYLFSQCQAIHCRAILPCQDTPSVKLTYTAEEVSVPKELVALMSAIRDGETPDPEEDPSRKIYKFIIQKKVPIPCCYLIALVVGALEESRQIGPRTLLVVWSSEKKEQVEKSAYEFSETESSMLKIAEEDLGGPYVWGQYDLLVLLPPSFPYGGMENPCLTFVTPTLLAGDKSLSNVIAHEISHSWTGNLVVTNKTWDHFWLNEGHTVYLERHICCGRLFGEKFRHFNALGGWGELQNSVKTFGETHPFTKLVVVDLTDIDPDVAYSSSVPYEKGFALLFYLEQLLLGGPEIFLGFLKAYVEKFSYKSITTDDWKDDFLYSYFKDKVDVLNQVVDWNAWLYSPGLPPIKPNYDMMTLTNACIALSQRWITAKEDDLNSFNATDLKDLSSHQLNEFLAQTLQRAPLPLGHIKRMQEVYNFNAINNSSEIRFRWLRLCIQSKWEDAIPLALKMATEQGRMKFTRPLFKDLAAFDKSHDQAVRTYQQEEHKKASMHPVTAMMLVGKDLKVDD

Secondary structure (DSSP, 8-state):
---TT--SPPTTTEEEEEEEEEEEEETTTTEEEEEEEEEEEE-STTEEEEEEEESSPEEEEEEETTEE--EEE----GGG-EEEEEEEEEEEPTT-EEEEEEEEE--TT-TTEEEE-GGGSSSSSS-EEEE--TTTTGGGTS-B--STT--EEEEEEEEEETTSEEEESSEEEEEEE-TT-TTEEEEEEEEEEEE-GGG--EEEES-EEEEEETTEEEEE-HHHHHHHHHHTTTHHHHHHHHHHHH----SS--EEEE--TT-SSSEE--TTEEEE-GGG--SSSTTTHHHHHHHHTTTBTTTEEESSGGGHHHHHHHHHHHHHHHHHHHH-HHHHHHHHHHHHHHHHHHHHHH-TT-GGGSSS---TT--HHHH-SSHHHHHHHHHHHHHHHHHT-HHHHHHHHHHHHHHHTTEEE-HHHHHHHHHHHTGGGHHHHHTS-HHHHHH--SS-SSPPP---TTTHHHHHHHHHHHH--GGGGGG--GGGGTT--HHHHHHHHHHHHTTPPPPHHHHHHHHHHH-GGG---HHHHHHHHHHHHHTT-TTHHHHHHHHHHH---HHHHHHHHHHHHHSHHHHHHHHHHHHHHGGGS-HHHHHHHHHHHT--

=== Feature glossary ===
Key to the feature types in this record:

— What the protein is —

Primary structure: the covalent order of the twenty standard amino acids along the backbone. Two proteins with the same sequence will (almost always) fold to the same structure; two with 30% identity often share a fold but not the details.

Database cross-references. InterPro integrates a dozen domain/family signature databases into unified entries with residue-range hits. GO terms attach function/process/location labels with evidence codes. CATH codes position the fold in a four-level structural taxonomy. Organism is the NCBI-taxonomy species name.

— Where its atoms are —

The mmCIF block holds the 3D Cartesian coordinates of each backbone atom (N, Cα, C, O) in ångströms. mmCIF is the PDB's canonical archive format — a tagged-loop text representation of the atomic model.

Six rendered views show the 3D structure from the faces of a cube — i.e. along ±x, ±y, ±z. Rendering representation is drawn randomly per protein from cartoon (secondary-structure ribbons), sticks (backbone bonds), or molecular surface; coloring is either N→C rainbow (blue at the N-terminus through red at the C-terminus) or one color per chain.

— Local backbone conformation —

DSSP 8-state secondary structure assigns each residue one of H (α-helix), G (3₁₀-helix), I (π-helix), E (extended β-strand), B (isolated β-bridge), T (hydrogen-bonded turn), S (bend), or '-' (coil). The assignment is computed from backbone hydrogen-bond geometry via the Kabsch–Sander algorithm.

P-SEA three-state annotation labels each residue as helix, strand, or coil based purely on the geometry of the Cα trace. It serves as a fallback when the full backbone (and thus DSSP) is unavailable.

The φ/ψ torsion pair specifies the backbone conformation at each residue. φ rotates about the N–Cα bond, ψ about the Cα–C bond. Steric clashes forbid most of the (φ, ψ) plane — the allowed regions (α-helix basin, β-sheet basin, left-handed helix) are the Ramachandran-allowed regions.

— Global shape and packing —

The geometric summary reports three shape descriptors. Rg (radius of gyration) measures how spread out the Cα atoms are about their centre of mass; compact globular proteins have small Rg, elongated or unfolded ones large. Cα contacts (<8 Å, |i−j|>4) count long-range residue pairs in spatial proximity — high for tightly packed folds, near zero for rods or random coil. The bounding-box extents give the protein's footprint along x, y, z in Å.

Accessible surface area quantifies burial. A residue with SASA near zero is packed into the hydrophobic core; one with SASA >100 Å² sits on the surface. Computed here via the Shrake–Rupley numerical algorithm with a 1.4 Å probe.

Plot images: a contact map (which residues are close in 3D, as an N×N binary image), a Ramachandran scatter (backbone torsion angles, revealing secondary-structure composition at a glance), and — for AlphaFold structures — a PAE heatmap (pairwise prediction confidence).

— Structural neighborhood —

The Foldseek 3Di string encodes local tertiary geometry as a 20-letter alphabet — one character per residue — derived from the relative positions of nearby Cα atoms. Unlike the amino-acid sequence, 3Di is a direct function of the 3D structure, so two proteins with the same fold have similar 3Di strings even at low sequence identity.

Nearest PDB neighbors are the top structural matches found by Foldseek when searching this structure against the entire Protein Data Bank. Each hit reports a TM-score (0 to 1; >0.5 almost always implies the same fold) and an E-value. These are *structural* homologs — they may share no detectable sequence similarity.

— Confidence and disorder —

For AlphaFold models, the B-factor field carries pLDDT — the model's own estimate of local accuracy on a 0–100 scale. Regions with pLDDT<50 should be treated as essentially unmodeled; they often correspond to intrinsically disordered segments.

B-factor (Debye–Waller factor) reflects atomic displacement in the crystal lattice. It is an experimental observable (units Å²), not a prediction; low values mean the atom is pinned down, high values mean it moves or is heterogeneous across the crystal.

Predicted aligned error is AlphaFold's pairwise confidence. Unlike pLDDT (per-residue), PAE is per-residue-pair and captures whether two parts of the structure are correctly placed relative to each other. Units are ångströms of expected positional error.